Protein AF-A0A180EVU8-F1 (afdb_monomer_lite)

Radius of gyration: 30.73 Å; chains: 1; bounding box: 79×37×91 Å

Structure (mmCIF, N/CA/C/O backbone):
data_AF-A0A180EVU8-F1
#
_entry.id   AF-A0A180EVU8-F1
#
loop_
_atom_site.group_PDB
_atom_site.id
_atom_site.type_symbol
_atom_site.label_atom_id
_atom_site.label_alt_id
_atom_site.label_comp_id
_atom_site.label_asym_id
_atom_site.label_entity_id
_atom_site.label_seq_id
_atom_site.pdbx_PDB_ins_code
_atom_site.Cartn_x
_atom_site.Cartn_y
_atom_site.Cartn_z
_atom_site.occupancy
_atom_site.B_iso_or_equiv
_atom_site.auth_seq_id
_atom_site.auth_comp_id
_atom_site.auth_asym_id
_atom_site.auth_atom_id
_atom_site.pdbx_PDB_model_num
ATOM 1 N N . MET A 1 1 ? 0.574 13.282 -34.352 1.00 43.44 1 MET A N 1
ATOM 2 C CA . MET A 1 1 ? -0.153 12.008 -34.557 1.00 43.44 1 MET A CA 1
ATOM 3 C C . MET A 1 1 ? -1.539 12.147 -33.952 1.00 43.44 1 MET A C 1
ATOM 5 O O . MET A 1 1 ? -1.624 12.608 -32.821 1.00 43.44 1 MET A O 1
ATOM 9 N N . ALA A 1 2 ? -2.604 11.803 -34.682 1.00 55.06 2 ALA A N 1
ATOM 10 C CA . ALA A 1 2 ? -3.952 11.762 -34.110 1.00 55.06 2 ALA A CA 1
ATOM 11 C C . ALA A 1 2 ? -3.995 10.723 -32.976 1.00 55.06 2 ALA A C 1
ATOM 13 O O . ALA A 1 2 ? -3.460 9.619 -33.127 1.00 55.06 2 ALA A O 1
ATOM 14 N N . LYS A 1 3 ? -4.573 11.080 -31.825 1.00 62.19 3 LYS A N 1
ATOM 15 C CA . LYS A 1 3 ? -4.701 10.158 -30.692 1.00 62.19 3 LYS A CA 1
ATOM 16 C C . LYS A 1 3 ? -5.645 9.020 -31.089 1.00 62.19 3 LYS A C 1
ATOM 18 O O . LYS A 1 3 ? -6.650 9.233 -31.765 1.00 62.19 3 LYS A O 1
ATOM 23 N N . ARG A 1 4 ? -5.320 7.784 -30.695 1.00 69.56 4 ARG A N 1
ATOM 24 C CA . ARG A 1 4 ? -6.196 6.637 -30.977 1.00 69.56 4 ARG A CA 1
ATOM 25 C C . ARG A 1 4 ? -7.519 6.818 -30.235 1.00 69.56 4 ARG A C 1
ATOM 27 O O . ARG A 1 4 ? -7.517 6.981 -29.017 1.00 69.56 4 ARG A O 1
ATOM 34 N N . GLN A 1 5 ? -8.615 6.741 -30.985 1.00 80.69 5 GLN A N 1
ATOM 35 C CA . GLN A 1 5 ? -9.977 6.755 -30.465 1.00 80.69 5 GLN A CA 1
ATOM 36 C C . GLN A 1 5 ? -10.290 5.402 -29.833 1.00 80.69 5 GLN A C 1
ATOM 38 O O . GLN A 1 5 ? -10.272 4.372 -30.524 1.00 80.69 5 GLN A O 1
ATOM 43 N N . ILE A 1 6 ? -10.574 5.406 -28.536 1.00 83.88 6 ILE A N 1
ATOM 44 C CA . ILE A 1 6 ? -10.828 4.190 -27.761 1.00 83.88 6 ILE A CA 1
ATOM 45 C C . ILE A 1 6 ? -12.159 4.248 -27.008 1.00 83.88 6 ILE A C 1
ATOM 47 O O . ILE A 1 6 ? -12.685 5.326 -26.722 1.00 83.88 6 ILE A O 1
ATOM 51 N N . PHE A 1 7 ? -12.690 3.073 -26.684 1.00 85.31 7 PHE A N 1
ATOM 52 C CA . PHE A 1 7 ? -13.841 2.891 -25.803 1.00 85.31 7 PHE A CA 1
ATOM 53 C C . PHE A 1 7 ? -13.384 2.248 -24.487 1.00 85.31 7 PHE A C 1
ATOM 55 O O . PHE A 1 7 ? -12.612 1.289 -24.504 1.00 85.31 7 PHE A O 1
ATOM 62 N N . TYR A 1 8 ? -13.849 2.771 -23.352 1.00 86.88 8 TYR A N 1
ATOM 63 C CA . TYR A 1 8 ? -13.559 2.208 -22.032 1.00 86.88 8 TYR A CA 1
ATOM 64 C C . TYR A 1 8 ? -14.757 1.409 -21.527 1.00 86.88 8 TYR A C 1
ATOM 66 O O . TYR A 1 8 ? -15.819 1.989 -21.312 1.00 86.88 8 TYR A O 1
ATOM 74 N N . SER A 1 9 ? -14.544 0.123 -21.267 1.00 88.38 9 SER A N 1
ATOM 75 C CA . SER A 1 9 ? -15.515 -0.796 -20.666 1.00 88.38 9 SER A CA 1
ATOM 76 C C . SER A 1 9 ? -15.159 -1.034 -19.196 1.00 88.38 9 SER A C 1
ATOM 78 O O . SER A 1 9 ? -13.996 -1.295 -18.890 1.00 88.38 9 SER A O 1
ATOM 80 N N . PHE A 1 10 ? -16.106 -0.876 -18.265 1.00 88.38 10 PHE A N 1
ATOM 81 C CA . PHE A 1 10 ? -15.846 -0.984 -16.820 1.00 88.38 10 PHE A CA 1
ATOM 82 C C . PHE A 1 10 ? -17.134 -1.113 -15.998 1.00 88.38 10 PHE A C 1
ATOM 84 O O . PHE A 1 10 ? -18.239 -0.852 -16.478 1.00 88.38 10 PHE A O 1
ATOM 91 N N . HIS A 1 11 ? -17.002 -1.460 -14.714 1.00 85.44 11 HIS A N 1
ATOM 92 C CA . HIS A 1 11 ? -18.138 -1.461 -13.798 1.00 85.44 11 HIS A CA 1
ATOM 93 C C . HIS A 1 11 ? -18.452 -0.045 -13.293 1.00 85.44 11 HIS A C 1
ATOM 95 O O . HIS A 1 11 ? -17.798 0.465 -12.387 1.00 85.44 11 HIS A O 1
ATOM 101 N N . PHE A 1 12 ? -19.485 0.585 -13.859 1.00 77.56 12 PHE A N 1
ATOM 102 C CA . PHE A 1 12 ? -19.817 1.979 -13.548 1.00 77.56 12 PHE A CA 1
ATOM 103 C C . PHE A 1 12 ? -20.045 2.246 -12.050 1.00 77.56 12 PHE A C 1
ATOM 105 O O . PHE A 1 12 ? -19.487 3.197 -11.520 1.00 77.56 12 PHE A O 1
ATOM 112 N N . ALA A 1 13 ? -20.811 1.404 -11.349 1.00 72.81 13 ALA A N 1
ATOM 113 C CA . ALA A 1 13 ? -21.160 1.668 -9.950 1.00 72.81 13 ALA A CA 1
ATOM 114 C C . ALA A 1 13 ? -19.945 1.627 -9.005 1.00 72.81 13 ALA A C 1
ATOM 116 O O . ALA A 1 13 ? -19.816 2.501 -8.153 1.00 72.81 13 ALA A O 1
ATOM 117 N N . ASN A 1 14 ? -19.032 0.661 -9.178 1.00 75.69 14 ASN A N 1
ATOM 118 C CA . ASN A 1 14 ? -17.917 0.485 -8.236 1.00 75.69 14 ASN A CA 1
ATOM 119 C C . ASN A 1 14 ? -16.636 1.202 -8.671 1.00 75.69 14 ASN A C 1
ATOM 121 O O . ASN A 1 14 ? -15.824 1.557 -7.816 1.00 75.69 14 ASN A O 1
ATOM 125 N N . ASP A 1 15 ? -16.427 1.399 -9.976 1.00 80.56 15 ASP A N 1
ATOM 126 C CA . ASP A 1 15 ? -15.113 1.774 -10.505 1.00 80.56 15 ASP A CA 1
ATOM 127 C C . ASP A 1 15 ? -15.084 3.126 -11.223 1.00 80.56 15 ASP A C 1
ATOM 129 O O . ASP A 1 15 ? -14.001 3.562 -11.608 1.00 80.56 15 ASP A O 1
ATOM 133 N N . VAL A 1 16 ? -16.206 3.849 -11.352 1.00 78.12 16 VAL A N 1
ATOM 134 C CA . VAL A 1 16 ? -16.251 5.152 -12.055 1.00 78.12 16 VAL A CA 1
ATOM 135 C C . VAL A 1 16 ? -15.179 6.137 -11.579 1.00 78.12 16 VAL A C 1
ATOM 137 O O . VAL A 1 16 ? -14.489 6.737 -12.402 1.00 78.12 16 VAL A O 1
ATOM 140 N N . MET A 1 17 ? -14.952 6.238 -10.267 1.00 74.56 17 MET A N 1
ATOM 141 C CA . MET A 1 17 ? -13.942 7.141 -9.697 1.00 74.56 17 MET A CA 1
ATOM 142 C C . MET A 1 17 ? -12.499 6.675 -9.951 1.00 74.56 17 MET A C 1
ATOM 144 O O . MET A 1 17 ? -11.594 7.502 -10.074 1.00 74.56 17 MET A O 1
ATOM 148 N N . ARG A 1 18 ? -12.259 5.359 -10.057 1.00 80.38 18 ARG A N 1
ATOM 149 C CA . ARG A 1 18 ? -10.946 4.797 -10.432 1.00 80.38 18 ARG A CA 1
ATOM 150 C C . ARG A 1 18 ? -10.683 5.007 -11.920 1.00 80.38 18 ARG A C 1
ATOM 152 O O . ARG A 1 18 ? -9.606 5.443 -12.314 1.00 80.38 18 ARG A O 1
ATOM 159 N N . VAL A 1 19 ? -11.699 4.773 -12.745 1.00 77.88 19 VAL A N 1
ATOM 160 C CA . VAL A 1 19 ? -11.659 4.986 -14.194 1.00 77.88 19 VAL A CA 1
ATOM 161 C C . VAL A 1 19 ? -11.437 6.455 -14.546 1.00 77.88 19 VAL A C 1
ATOM 163 O O . VAL A 1 19 ? -10.710 6.742 -15.496 1.00 77.88 19 VAL A O 1
ATOM 166 N N . GLN A 1 20 ? -11.985 7.393 -13.769 1.00 73.38 20 GLN A N 1
ATOM 167 C CA . GLN A 1 20 ? -11.757 8.819 -13.999 1.00 73.38 20 GLN A CA 1
ATOM 168 C C . GLN A 1 20 ? -10.270 9.191 -13.912 1.00 73.38 20 GLN A C 1
ATOM 170 O O . GLN A 1 20 ? -9.795 9.988 -14.718 1.00 73.38 20 GLN A O 1
ATOM 175 N N . GLN A 1 21 ? -9.508 8.567 -13.009 1.00 73.56 21 GLN A N 1
ATOM 176 C CA . GLN A 1 21 ? -8.059 8.778 -12.912 1.00 73.56 21 GLN A CA 1
ATOM 177 C C . GLN A 1 21 ? -7.337 8.300 -14.175 1.00 73.56 21 GLN A C 1
ATOM 179 O O . GLN A 1 21 ? -6.471 9.006 -14.682 1.00 73.56 21 GLN A O 1
ATOM 184 N N . VAL A 1 22 ? -7.737 7.148 -14.728 1.00 73.56 22 VAL A N 1
ATOM 185 C CA . VAL A 1 22 ? -7.188 6.613 -15.988 1.00 73.56 22 VAL A CA 1
ATOM 186 C C . VAL A 1 22 ? -7.487 7.536 -17.168 1.00 73.56 22 VAL A C 1
ATOM 188 O O . VAL A 1 22 ? -6.616 7.793 -17.995 1.00 73.56 22 VAL A O 1
ATOM 191 N N . ARG A 1 23 ? -8.703 8.079 -17.232 1.00 70.19 23 ARG A N 1
ATOM 192 C CA . ARG A 1 23 ? -9.127 9.000 -18.296 1.00 70.19 23 ARG A CA 1
ATOM 193 C C . ARG A 1 23 ? -8.413 10.348 -18.226 1.00 70.19 23 ARG A C 1
ATOM 195 O O . ARG A 1 23 ? -7.978 10.861 -19.254 1.00 70.19 23 ARG A O 1
ATOM 202 N N . ASN A 1 24 ? -8.233 10.884 -17.019 1.00 65.56 24 ASN A N 1
ATOM 203 C CA . ASN A 1 24 ? -7.564 12.166 -16.790 1.00 65.56 24 ASN A CA 1
ATOM 204 C C . ASN A 1 24 ? -6.080 12.159 -17.190 1.00 65.56 24 ASN A C 1
ATOM 206 O O . ASN A 1 24 ? -5.504 13.229 -17.362 1.00 65.56 24 ASN A O 1
ATOM 210 N N . MET A 1 25 ? -5.463 10.987 -17.394 1.00 62.66 25 MET A N 1
ATOM 211 C CA . MET A 1 25 ? -4.091 10.904 -17.909 1.00 62.66 25 MET A CA 1
ATOM 212 C C . MET A 1 25 ? -3.960 11.493 -19.325 1.00 62.66 25 MET A C 1
ATOM 214 O O . MET A 1 25 ? -2.865 11.868 -19.728 1.00 62.66 25 MET A O 1
ATOM 218 N N . GLY A 1 26 ? -5.047 11.553 -20.110 1.00 55.88 26 GLY A N 1
ATOM 219 C CA . GLY A 1 26 ? -5.090 12.268 -21.395 1.00 55.88 26 GLY A CA 1
ATOM 220 C C . GLY A 1 26 ? -4.180 11.718 -22.508 1.00 55.88 26 GLY A C 1
ATOM 221 O O . GLY A 1 26 ? -4.051 12.353 -23.561 1.00 55.88 26 GLY A O 1
ATOM 222 N N . VAL A 1 27 ? -3.556 10.552 -22.300 1.00 59.22 27 VAL A N 1
ATOM 223 C CA . VAL A 1 27 ? -2.590 9.913 -23.221 1.00 59.22 27 VAL A CA 1
ATOM 224 C C . VAL A 1 27 ? -3.271 9.357 -24.480 1.00 59.22 27 VAL A C 1
ATOM 226 O O . VAL A 1 27 ? -2.689 9.343 -25.562 1.00 59.22 27 VAL A O 1
ATOM 229 N N . VAL A 1 28 ? -4.530 8.939 -24.355 1.00 59.41 28 VAL A N 1
ATOM 230 C CA . VAL A 1 28 ? -5.385 8.401 -25.424 1.00 59.41 28 VAL A CA 1
ATOM 231 C C . VAL A 1 28 ? -6.702 9.171 -25.451 1.00 59.41 28 VAL A C 1
ATOM 233 O O . VAL A 1 28 ? -7.119 9.726 -24.438 1.00 59.41 28 VAL A O 1
ATOM 236 N N . GLU A 1 29 ? -7.350 9.245 -26.611 1.00 55.97 29 GLU A N 1
ATOM 237 C CA . GLU A 1 29 ? -8.596 9.998 -26.758 1.00 55.97 29 GLU A CA 1
ATOM 238 C C . GLU A 1 29 ? -9.779 9.061 -26.505 1.00 55.97 29 GLU A C 1
ATOM 240 O O . GLU A 1 29 ? -10.133 8.215 -27.331 1.00 55.97 29 GLU A O 1
ATOM 245 N N . GLY A 1 30 ? -10.345 9.156 -25.303 1.00 53.00 30 GLY A N 1
ATOM 246 C CA . GLY A 1 30 ? -11.429 8.293 -24.848 1.00 53.00 30 GLY A CA 1
ATOM 247 C C . GLY A 1 30 ? -12.526 9.098 -24.164 1.00 53.0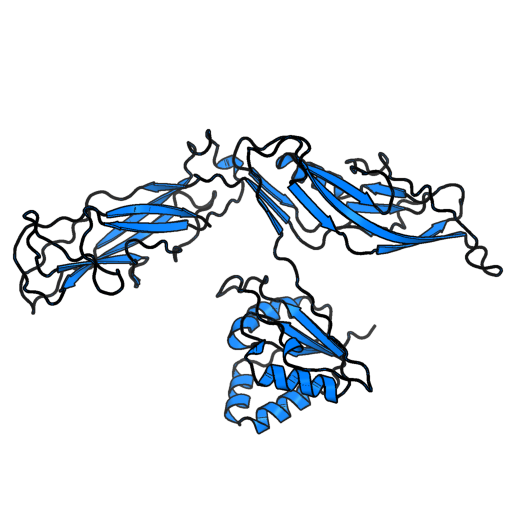0 30 GLY A C 1
ATOM 248 O O . GLY A 1 30 ? -12.342 9.502 -23.025 1.00 53.00 30 GLY A O 1
ATOM 249 N N . ASN A 1 31 ? -13.624 9.290 -24.904 1.00 53.62 31 ASN A N 1
ATOM 250 C CA . ASN A 1 31 ? -14.968 9.790 -24.563 1.00 53.62 31 ASN A CA 1
ATOM 251 C C . ASN A 1 31 ? -15.146 10.795 -23.406 1.00 53.62 31 ASN A C 1
ATOM 253 O O . ASN A 1 31 ? -14.812 10.541 -22.251 1.00 53.62 31 ASN A O 1
ATOM 257 N N . THR A 1 32 ? -15.883 11.865 -23.708 1.00 48.56 32 THR A N 1
ATOM 258 C CA . THR A 1 32 ? -16.607 12.698 -22.738 1.00 48.56 32 THR A CA 1
ATOM 259 C C . THR A 1 32 ? -17.495 11.818 -21.841 1.00 48.56 32 THR A C 1
ATOM 261 O O . THR A 1 32 ? -18.133 10.887 -22.346 1.00 48.56 32 THR A O 1
ATOM 264 N N . PRO A 1 33 ? -17.535 12.051 -20.514 1.00 46.75 33 PRO A N 1
ATOM 265 C CA . PRO A 1 33 ? -18.329 11.240 -19.602 1.00 46.75 33 PRO A CA 1
ATOM 266 C C . PRO A 1 33 ? -19.810 11.288 -19.973 1.00 46.75 33 PRO A C 1
ATOM 268 O O . PRO A 1 33 ? -20.383 12.352 -20.197 1.00 46.75 33 PRO A O 1
ATOM 271 N N . VAL A 1 34 ? -20.443 10.119 -19.967 1.00 51.88 34 VAL A N 1
ATOM 272 C CA . VAL A 1 34 ? -21.896 10.031 -19.849 1.00 51.88 34 VAL A CA 1
ATOM 273 C C . VAL A 1 34 ? -22.213 10.449 -18.428 1.00 51.88 34 VAL A C 1
ATOM 275 O O . VAL A 1 34 ? -21.689 9.851 -17.483 1.00 51.88 34 VAL A O 1
ATOM 278 N N . SER A 1 35 ? -23.015 11.497 -18.264 1.00 49.84 35 SER A N 1
ATOM 279 C CA . SER A 1 35 ? -23.443 11.884 -16.925 1.00 49.84 35 SER A CA 1
ATOM 280 C C . SER A 1 35 ? -24.183 10.701 -16.275 1.00 49.84 35 SER A C 1
ATOM 282 O O . SER A 1 35 ? -24.887 9.970 -16.982 1.00 49.84 35 SER A O 1
ATOM 284 N N . PRO A 1 36 ? -24.054 10.484 -14.953 1.00 50.28 36 PRO A N 1
ATOM 285 C CA . PRO A 1 36 ? -24.826 9.460 -14.248 1.00 50.28 36 PRO A CA 1
ATOM 286 C C . PRO A 1 36 ? -26.323 9.522 -14.590 1.00 50.28 36 PRO A C 1
ATOM 288 O O . PRO A 1 36 ? -26.941 8.489 -14.819 1.00 50.28 36 PRO A O 1
ATOM 291 N N . ASN A 1 37 ? -26.866 10.733 -14.753 1.00 53.09 37 ASN A N 1
ATOM 292 C CA . ASN A 1 37 ? -28.258 10.973 -15.135 1.00 53.09 37 ASN A CA 1
ATOM 293 C C . ASN A 1 37 ? -28.587 10.417 -16.528 1.00 53.09 37 ASN A C 1
ATOM 295 O O . ASN A 1 37 ? -29.571 9.702 -16.690 1.00 53.09 37 ASN A O 1
ATOM 299 N N . THR A 1 38 ? -27.731 10.666 -17.521 1.00 61.06 38 THR A N 1
ATOM 300 C CA . THR A 1 38 ? -27.906 10.143 -18.886 1.00 61.06 38 THR A CA 1
ATOM 301 C C . THR A 1 38 ? -27.817 8.616 -18.918 1.00 61.06 38 THR A C 1
ATOM 303 O O . THR A 1 38 ? -28.551 7.965 -19.656 1.00 61.06 38 THR A O 1
ATOM 306 N N . TRP A 1 39 ? -26.949 8.017 -18.098 1.00 64.62 39 TRP A N 1
ATOM 307 C CA . TRP A 1 39 ? -26.843 6.560 -18.001 1.00 64.62 39 TRP A CA 1
ATOM 308 C C . TRP A 1 39 ? -28.080 5.931 -17.347 1.00 64.62 39 TRP A C 1
ATOM 310 O O . TRP A 1 39 ? -28.586 4.922 -17.837 1.00 64.62 39 TRP A O 1
ATOM 320 N N . GLU A 1 40 ? -28.615 6.543 -16.288 1.00 61.31 40 GLU A N 1
ATOM 321 C CA . GLU A 1 40 ? -29.865 6.099 -15.660 1.00 61.31 40 GLU A CA 1
ATOM 322 C C . GLU A 1 40 ? -31.075 6.248 -16.598 1.00 61.31 40 GLU A C 1
ATOM 324 O O . GLU A 1 40 ? -31.940 5.373 -16.639 1.00 61.31 40 GLU A O 1
ATOM 329 N N . GLU A 1 41 ? -31.126 7.297 -17.422 1.00 68.38 41 GLU A N 1
ATOM 330 C CA . GLU A 1 41 ? -32.158 7.452 -18.457 1.00 68.38 41 GLU A CA 1
ATOM 331 C C . GLU A 1 41 ? -32.083 6.377 -19.545 1.00 68.38 41 GLU A C 1
ATOM 333 O O . GLU A 1 41 ? -33.119 5.900 -20.009 1.00 68.38 41 GLU A O 1
ATOM 338 N N . VAL A 1 42 ? -30.877 5.968 -19.948 1.00 68.88 42 VAL A N 1
ATOM 339 C CA . VAL A 1 42 ? -30.685 4.878 -20.917 1.00 68.88 42 VAL A CA 1
ATOM 340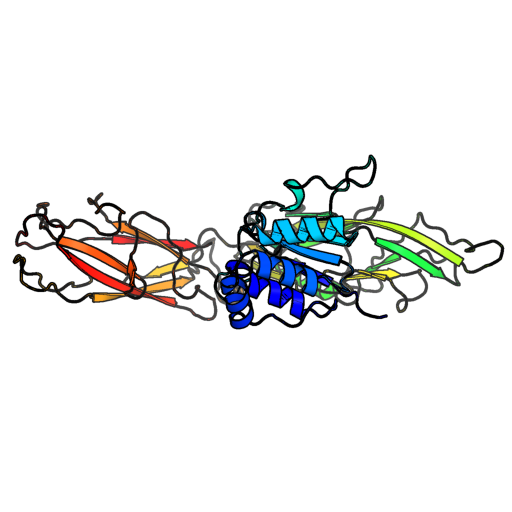 C C . VAL A 1 42 ? -31.088 3.534 -20.306 1.00 68.88 42 VAL A C 1
ATOM 342 O O . VAL A 1 42 ? -31.774 2.758 -20.969 1.00 68.88 42 VAL A O 1
ATOM 345 N N . LYS A 1 43 ? -30.772 3.281 -19.026 1.00 67.38 43 LYS A N 1
ATOM 346 C CA . LYS A 1 43 ? -31.220 2.062 -18.325 1.00 67.38 43 LYS A CA 1
ATOM 347 C C . LYS A 1 43 ? -32.740 1.941 -18.255 1.00 67.38 43 LYS A C 1
ATOM 349 O O . LYS A 1 43 ? -33.271 0.853 -18.456 1.00 67.38 43 LYS A O 1
ATOM 354 N N . LYS A 1 44 ? -33.447 3.052 -18.014 1.00 72.25 44 LYS A N 1
ATOM 355 C CA . LYS A 1 44 ? -34.921 3.082 -17.956 1.00 72.25 44 LYS A CA 1
ATOM 356 C C . LYS A 1 44 ? -35.592 2.696 -19.279 1.00 72.25 44 LYS A C 1
ATOM 358 O O . LYS A 1 44 ? -36.755 2.310 -19.269 1.00 72.25 44 LYS A O 1
ATOM 363 N N . LYS A 1 45 ? -34.874 2.780 -20.404 1.00 74.31 45 LYS A N 1
ATOM 364 C CA . LYS A 1 45 ? -35.373 2.447 -21.750 1.00 74.31 45 LYS A CA 1
ATOM 365 C C . LYS A 1 45 ? -35.196 0.964 -22.121 1.00 74.31 45 LYS A C 1
ATOM 367 O O . LYS A 1 45 ? -35.587 0.568 -23.217 1.00 74.31 45 LYS A O 1
ATOM 372 N N . GLY A 1 46 ? -34.651 0.148 -21.214 1.00 78.56 46 GLY A N 1
ATOM 373 C CA . GLY A 1 46 ? -34.533 -1.305 -21.357 1.00 78.56 46 GLY A CA 1
ATOM 374 C C . GLY A 1 46 ? -33.317 -1.783 -22.159 1.00 78.56 46 GLY A C 1
ATOM 375 O O . GLY A 1 46 ? -32.572 -1.005 -22.755 1.00 78.56 46 GLY A O 1
ATOM 376 N N . ASP A 1 47 ? -33.124 -3.103 -22.183 1.00 79.56 47 ASP A N 1
ATOM 377 C CA . ASP A 1 47 ? -31.909 -3.755 -22.693 1.00 79.56 47 ASP A CA 1
ATOM 378 C C . ASP A 1 47 ? -31.589 -3.448 -24.161 1.00 79.56 47 ASP A C 1
ATOM 380 O O . ASP A 1 47 ? -30.422 -3.304 -24.531 1.00 79.56 47 ASP A O 1
ATOM 384 N N . ALA A 1 48 ? -32.614 -3.327 -25.009 1.00 82.75 48 ALA A N 1
ATOM 385 C CA . ALA A 1 48 ? -32.435 -2.999 -26.422 1.00 82.75 48 ALA A CA 1
ATOM 386 C C . ALA A 1 48 ? -31.848 -1.591 -26.609 1.00 82.75 48 ALA A C 1
ATOM 388 O O . ALA A 1 48 ? -30.934 -1.406 -27.411 1.00 82.75 48 ALA A O 1
ATOM 389 N N . ALA A 1 49 ? -32.315 -0.616 -25.825 1.00 82.06 49 ALA A N 1
ATOM 390 C CA . ALA A 1 49 ? -31.799 0.747 -25.868 1.00 82.06 49 ALA A CA 1
ATOM 391 C C . ALA A 1 49 ? -30.343 0.816 -25.386 1.00 82.06 49 ALA A C 1
ATOM 393 O O . ALA A 1 49 ? -29.544 1.555 -25.959 1.00 82.06 49 ALA A O 1
ATOM 394 N N . ILE A 1 50 ? -29.982 0.009 -24.381 1.00 77.69 50 ILE A N 1
ATOM 395 C CA . ILE A 1 50 ? -28.606 -0.072 -23.880 1.00 77.69 50 ILE A CA 1
ATOM 396 C C . ILE A 1 50 ? -27.670 -0.655 -24.950 1.00 77.69 50 ILE A C 1
ATOM 398 O O . ILE A 1 50 ? -26.597 -0.099 -25.170 1.00 77.69 50 ILE A O 1
ATOM 402 N N . LYS A 1 51 ? -28.076 -1.716 -25.664 1.00 84.75 51 LYS A N 1
ATOM 403 C CA . LYS A 1 51 ? -27.276 -2.280 -26.770 1.00 84.75 51 LYS A CA 1
ATOM 404 C C . LYS A 1 51 ? -27.033 -1.266 -27.883 1.00 84.75 51 LYS A C 1
ATOM 406 O O . LYS A 1 51 ? -25.883 -1.054 -28.252 1.00 84.75 51 LYS A O 1
ATOM 411 N N . THR A 1 52 ? -28.088 -0.605 -28.365 1.00 85.12 52 THR A N 1
ATOM 412 C CA . THR A 1 52 ? -27.969 0.429 -29.406 1.00 85.12 52 THR A CA 1
ATOM 413 C C . THR A 1 52 ? -27.048 1.556 -28.956 1.00 85.12 52 THR A C 1
ATOM 415 O O . THR A 1 52 ? -26.169 1.984 -29.698 1.00 85.12 52 THR A O 1
ATOM 418 N N . TRP A 1 53 ? -27.194 1.991 -27.704 1.00 82.94 53 TRP A N 1
ATOM 419 C CA . TRP A 1 53 ? -26.348 3.027 -27.133 1.00 82.94 53 TRP A CA 1
ATOM 420 C C . TRP A 1 53 ? -24.869 2.606 -27.074 1.00 82.94 53 TRP A C 1
ATOM 422 O O . TRP A 1 53 ? -23.998 3.393 -27.448 1.00 82.94 53 TRP A O 1
ATOM 432 N N . ILE A 1 54 ? -24.570 1.371 -26.656 1.00 84.31 54 ILE A N 1
ATOM 433 C CA . ILE A 1 54 ? -23.202 0.827 -26.655 1.00 84.31 54 ILE A CA 1
ATOM 434 C C . ILE A 1 54 ? -22.643 0.793 -28.082 1.00 84.31 54 ILE A C 1
ATOM 436 O O . ILE A 1 54 ? -21.542 1.293 -28.321 1.00 84.31 54 ILE A O 1
ATOM 440 N N . ASP A 1 55 ? -23.412 0.258 -29.031 1.00 87.12 55 ASP A N 1
ATOM 441 C CA . ASP A 1 55 ? -23.004 0.132 -30.431 1.00 87.12 55 ASP A CA 1
ATOM 442 C C . ASP A 1 55 ? -22.659 1.500 -31.038 1.00 87.12 55 ASP A C 1
ATOM 444 O O . ASP A 1 55 ? -21.622 1.652 -31.690 1.00 87.12 55 ASP A O 1
ATOM 448 N N . ASP A 1 56 ? -23.476 2.521 -30.768 1.00 85.00 56 ASP A N 1
ATOM 449 C CA . ASP A 1 56 ? -23.241 3.888 -31.232 1.00 85.00 56 ASP A CA 1
ATOM 450 C C . ASP A 1 56 ? -21.994 4.517 -30.601 1.00 85.00 56 ASP A C 1
ATOM 452 O O . ASP A 1 56 ? -21.213 5.168 -31.295 1.00 85.00 56 ASP A O 1
ATOM 456 N N . ASN A 1 57 ? -21.736 4.269 -29.315 1.00 82.62 57 ASN A N 1
ATOM 457 C CA . ASN A 1 57 ? -20.535 4.774 -28.641 1.00 82.62 57 ASN A CA 1
ATOM 458 C C . ASN A 1 57 ? -19.247 4.056 -29.074 1.00 82.62 57 ASN A C 1
ATOM 460 O O . ASN A 1 57 ? -18.147 4.600 -28.924 1.00 82.62 57 ASN A O 1
ATOM 464 N N . MET A 1 58 ? -19.365 2.845 -29.618 1.00 85.38 58 MET A N 1
ATOM 465 C CA . MET A 1 58 ? -18.251 2.076 -30.170 1.00 85.38 58 MET A CA 1
ATOM 466 C C . MET A 1 58 ? -17.956 2.408 -31.644 1.00 85.38 58 MET A C 1
ATOM 468 O O . MET A 1 58 ? -16.886 2.036 -32.154 1.00 85.38 58 MET A O 1
ATOM 472 N N . LYS A 1 59 ? -18.845 3.130 -32.346 1.00 84.75 59 LYS A N 1
ATOM 473 C CA . LYS A 1 59 ? -18.595 3.612 -33.717 1.00 84.75 59 LYS A CA 1
ATOM 474 C C . LYS A 1 59 ? -17.397 4.563 -33.748 1.00 84.75 59 LYS A C 1
ATOM 476 O O . LYS A 1 59 ? -17.182 5.375 -32.854 1.00 84.75 59 LYS A O 1
ATOM 481 N N . GLY A 1 60 ? -16.555 4.413 -34.771 1.00 82.69 60 GLY A N 1
ATOM 482 C CA . GLY A 1 60 ? -15.323 5.200 -34.921 1.00 82.69 60 GLY A CA 1
ATOM 483 C C . GLY A 1 60 ? -14.208 4.877 -33.914 1.00 82.69 60 GLY A C 1
ATOM 484 O O . GLY A 1 60 ? -13.113 5.421 -34.031 1.00 82.69 60 GLY A O 1
ATOM 485 N N . LYS A 1 61 ? -14.433 3.975 -32.944 1.00 84.94 61 LYS A N 1
ATOM 486 C CA . LYS A 1 61 ? -13.402 3.535 -31.993 1.00 84.94 61 LYS A CA 1
ATOM 487 C C . LYS A 1 61 ? -12.605 2.364 -32.561 1.00 84.94 61 LYS A C 1
ATOM 489 O O . LYS A 1 61 ? -13.171 1.404 -33.087 1.00 84.94 61 LYS A O 1
ATOM 494 N N . SER A 1 62 ? -11.286 2.447 -32.423 1.00 87.75 62 SER A N 1
ATOM 495 C CA . SER A 1 62 ? -10.321 1.463 -32.939 1.00 87.75 62 SER A CA 1
ATOM 496 C C . SER A 1 62 ? -10.011 0.332 -31.951 1.00 87.75 62 SER A C 1
ATOM 498 O O . SER A 1 62 ? -9.572 -0.746 -32.350 1.00 87.75 62 SER A O 1
ATOM 500 N N . CYS A 1 63 ? -10.231 0.571 -30.655 1.00 88.75 63 CYS A N 1
ATOM 501 C CA . CYS A 1 63 ? -9.884 -0.349 -29.578 1.00 88.75 63 CYS A CA 1
ATOM 502 C C . CYS A 1 63 ? -10.849 -0.197 -28.395 1.00 88.75 63 CYS A C 1
ATOM 504 O O . CYS A 1 63 ? -11.328 0.907 -28.119 1.00 88.75 63 CYS A O 1
ATOM 506 N N . VAL A 1 64 ? -11.091 -1.300 -27.692 1.00 90.38 64 VAL A N 1
ATOM 507 C CA . VAL A 1 64 ? -11.799 -1.359 -26.415 1.00 90.38 64 VAL A CA 1
ATOM 508 C C . VAL A 1 64 ? -10.817 -1.728 -25.309 1.00 90.38 64 VAL A C 1
ATOM 510 O O . VAL A 1 64 ? -10.130 -2.747 -25.377 1.00 90.38 64 VAL A O 1
ATOM 513 N N . ILE A 1 65 ? -10.760 -0.883 -24.283 1.00 91.38 65 ILE A N 1
ATOM 514 C CA . ILE A 1 65 ? -9.977 -1.119 -23.073 1.00 91.38 65 ILE A CA 1
ATOM 515 C C . ILE A 1 65 ? -10.939 -1.496 -21.952 1.00 91.38 65 ILE A C 1
ATOM 517 O O . ILE A 1 65 ? -11.776 -0.683 -21.556 1.00 91.38 65 ILE A O 1
ATOM 521 N N . VAL A 1 66 ? -10.799 -2.710 -21.428 1.00 92.88 66 VAL A N 1
ATOM 522 C CA . VAL A 1 66 ? -11.567 -3.179 -20.271 1.00 92.88 66 VAL A CA 1
ATOM 523 C C . VAL A 1 66 ? -10.799 -2.832 -18.999 1.00 92.88 66 VAL A C 1
ATOM 525 O O . VAL A 1 66 ? -9.682 -3.306 -18.798 1.00 92.88 66 VAL A O 1
ATOM 528 N N . LEU A 1 67 ? -11.377 -1.990 -18.146 1.00 91.56 67 LEU A N 1
ATOM 529 C CA . LEU A 1 67 ? -10.814 -1.618 -16.849 1.00 91.56 67 LEU A CA 1
ATOM 530 C C . LEU A 1 67 ? -11.403 -2.533 -15.771 1.00 91.56 67 LEU A C 1
ATOM 532 O O . LEU A 1 67 ? -12.583 -2.437 -15.437 1.00 91.56 67 LEU A O 1
ATOM 536 N N . ILE A 1 68 ? -10.573 -3.446 -15.270 1.00 93.50 68 ILE A N 1
ATOM 537 C CA . ILE A 1 68 ? -10.981 -4.614 -14.489 1.00 93.50 68 ILE A CA 1
ATOM 538 C C . ILE A 1 68 ? -10.820 -4.324 -12.988 1.00 93.50 68 ILE A C 1
ATOM 540 O O . ILE A 1 68 ? -9.707 -4.273 -12.456 1.00 93.50 68 ILE A O 1
ATOM 544 N N . GLY A 1 69 ? -11.943 -4.111 -12.309 1.00 88.62 69 GLY A N 1
ATOM 545 C CA . GLY A 1 69 ? -12.095 -4.100 -10.853 1.00 88.62 69 GLY A CA 1
ATOM 546 C C . GLY A 1 69 ? -12.636 -5.434 -10.326 1.00 88.62 69 GLY A C 1
ATOM 547 O O . GLY A 1 69 ? -12.692 -6.426 -11.053 1.00 88.62 69 GLY A O 1
ATOM 548 N N . THR A 1 70 ? -13.041 -5.471 -9.054 1.00 91.38 70 THR A N 1
ATOM 549 C CA . THR A 1 70 ? -13.478 -6.702 -8.363 1.00 91.38 70 THR A CA 1
ATOM 550 C C . THR A 1 70 ? -14.650 -7.397 -9.069 1.00 91.38 70 THR A C 1
ATOM 552 O O . THR A 1 70 ? -14.594 -8.593 -9.352 1.00 91.38 70 THR A O 1
ATOM 555 N N . ASP A 1 71 ? -15.684 -6.632 -9.428 1.00 90.25 71 ASP A N 1
ATOM 556 C CA . ASP A 1 71 ? -16.953 -7.165 -9.947 1.00 90.25 71 ASP A CA 1
ATOM 557 C C . ASP A 1 71 ? -17.140 -6.969 -11.455 1.00 90.25 71 ASP A C 1
ATOM 559 O O . ASP A 1 71 ? -18.224 -7.212 -11.984 1.00 90.25 71 ASP A O 1
ATOM 563 N N . THR A 1 72 ? -16.109 -6.520 -12.177 1.00 89.75 72 THR A N 1
ATOM 564 C CA . THR A 1 72 ? -16.239 -6.170 -13.601 1.00 89.75 72 THR A CA 1
ATOM 565 C C . THR A 1 72 ? -16.677 -7.354 -14.464 1.00 89.75 72 THR A C 1
ATOM 567 O O . THR A 1 72 ? -17.530 -7.172 -15.329 1.00 89.75 72 THR A O 1
ATOM 570 N N . HIS A 1 73 ? -16.181 -8.562 -14.181 1.00 89.19 73 HIS A N 1
ATOM 571 C CA . HIS A 1 73 ? -16.573 -9.798 -14.876 1.00 89.19 73 HIS A CA 1
ATOM 572 C C . HIS A 1 73 ? -18.076 -10.117 -14.758 1.00 89.19 73 HIS A C 1
ATOM 574 O O . HIS A 1 73 ? -18.681 -10.629 -15.691 1.00 89.19 73 HIS A O 1
ATOM 580 N N . ARG A 1 74 ? -18.730 -9.733 -13.650 1.00 88.31 74 ARG A N 1
ATOM 581 C CA . ARG A 1 74 ? -20.153 -10.036 -13.400 1.00 88.31 74 ARG A CA 1
ATOM 582 C C . ARG A 1 74 ? -21.111 -9.139 -14.171 1.00 88.31 74 ARG A C 1
ATOM 584 O O . ARG A 1 74 ? -22.323 -9.265 -14.014 1.00 88.31 74 ARG A O 1
ATOM 591 N N . ARG A 1 75 ? -20.610 -8.164 -14.935 1.00 86.25 75 ARG A N 1
ATOM 592 C CA . ARG A 1 75 ? -21.446 -7.145 -15.574 1.00 86.25 75 ARG A CA 1
ATOM 593 C C . ARG A 1 75 ? -21.866 -7.590 -16.974 1.00 86.25 75 ARG A C 1
ATOM 595 O O . ARG A 1 75 ? -21.020 -7.627 -17.865 1.00 86.25 75 ARG A O 1
ATOM 602 N N . PRO A 1 76 ? -23.175 -7.813 -17.220 1.00 85.81 76 PRO A N 1
ATOM 603 C CA . PRO A 1 76 ? -23.658 -8.290 -18.518 1.00 85.81 76 PRO A CA 1
ATOM 604 C C . PRO A 1 76 ? -23.242 -7.390 -19.690 1.00 85.81 76 PRO A C 1
ATOM 606 O O . PRO A 1 76 ? -22.882 -7.880 -20.758 1.00 85.81 76 PRO A O 1
ATOM 609 N N . TRP A 1 77 ? -23.233 -6.073 -19.468 1.00 87.88 77 TRP A N 1
ATOM 610 C CA . TRP A 1 77 ? -22.861 -5.083 -20.481 1.00 87.88 77 TRP A CA 1
ATOM 611 C C . TRP A 1 77 ? -21.376 -5.107 -20.839 1.00 87.88 77 TRP A C 1
ATOM 613 O O . TRP A 1 77 ? -21.049 -4.968 -22.010 1.00 87.88 77 TRP A O 1
ATOM 623 N N . VAL A 1 78 ? -20.493 -5.395 -19.877 1.00 88.38 78 VAL A N 1
ATOM 624 C CA . VAL A 1 78 ? -19.055 -5.575 -20.145 1.00 88.38 78 VAL A CA 1
ATOM 625 C C . VAL A 1 78 ? -18.847 -6.780 -21.063 1.00 88.38 78 VAL A C 1
ATOM 627 O O . VAL A 1 78 ? -18.152 -6.689 -22.072 1.00 88.38 78 VAL A O 1
ATOM 630 N N . ASN A 1 79 ? -19.529 -7.892 -20.781 1.00 89.62 79 ASN A N 1
ATOM 631 C CA . ASN A 1 79 ? -19.466 -9.082 -21.630 1.00 89.62 79 ASN A CA 1
ATOM 632 C C . ASN A 1 79 ? -20.012 -8.819 -23.044 1.00 89.62 79 ASN A C 1
ATOM 634 O O . ASN A 1 79 ? -19.457 -9.327 -24.021 1.00 89.62 79 ASN A O 1
ATOM 638 N N . TYR A 1 80 ? -21.065 -8.007 -23.175 1.00 90.88 80 TYR A N 1
ATOM 639 C CA . TYR A 1 80 ? -21.573 -7.567 -24.477 1.00 90.88 80 TYR A CA 1
ATOM 640 C C . TYR A 1 80 ? -20.549 -6.703 -25.232 1.00 90.88 80 TYR A C 1
ATOM 642 O O . TYR A 1 80 ? -20.241 -7.001 -26.385 1.00 90.88 80 TYR A O 1
ATOM 650 N N . GLU A 1 81 ? -19.967 -5.695 -24.577 1.00 91.19 81 GLU A N 1
ATOM 651 C CA . GLU A 1 81 ? -18.962 -4.789 -25.153 1.00 91.19 81 GLU A CA 1
ATOM 652 C C . GLU A 1 81 ? -17.734 -5.548 -25.674 1.00 91.19 81 GLU A C 1
ATOM 654 O O . GLU A 1 81 ? -17.266 -5.285 -26.782 1.00 91.19 81 GLU A O 1
ATOM 659 N N . ILE A 1 82 ? -17.243 -6.538 -24.920 1.00 93.00 82 ILE A N 1
ATOM 660 C CA . ILE A 1 82 ? -16.106 -7.381 -25.319 1.00 93.00 82 ILE A CA 1
ATOM 661 C C . ILE A 1 82 ? -16.442 -8.208 -26.569 1.00 93.00 82 ILE A C 1
ATOM 663 O O . ILE A 1 82 ? -15.672 -8.222 -27.534 1.00 93.00 82 ILE A O 1
ATOM 667 N N . LYS A 1 83 ? -17.602 -8.880 -26.584 1.00 92.31 83 LYS A N 1
ATOM 668 C CA . LYS A 1 83 ? -18.040 -9.701 -27.729 1.00 92.31 83 LYS A CA 1
ATOM 669 C C . LYS A 1 83 ? -18.267 -8.852 -28.979 1.00 92.31 83 LYS A C 1
ATOM 671 O O . LYS A 1 83 ? -17.861 -9.244 -30.076 1.00 92.31 83 LYS A O 1
ATOM 676 N N . LYS A 1 84 ? -18.880 -7.679 -28.817 1.00 91.88 84 LYS A N 1
ATOM 677 C CA . LYS A 1 84 ? -19.125 -6.724 -29.901 1.00 91.88 84 LYS A CA 1
ATOM 678 C C . LYS A 1 84 ? -17.816 -6.182 -30.466 1.00 91.88 84 LYS A C 1
ATOM 680 O O . LYS A 1 84 ? -17.621 -6.218 -31.677 1.00 91.88 84 LYS A O 1
ATOM 685 N N . ALA A 1 85 ? -16.885 -5.775 -29.602 1.00 91.69 85 ALA A N 1
ATOM 686 C CA . ALA A 1 85 ? -15.563 -5.301 -30.007 1.00 91.69 85 ALA A CA 1
ATOM 687 C C . ALA A 1 85 ? -14.819 -6.340 -30.849 1.00 91.69 85 ALA A C 1
ATOM 689 O O . ALA A 1 85 ? -14.229 -5.996 -31.873 1.00 91.69 85 ALA A O 1
ATOM 690 N N . TRP A 1 86 ? -14.889 -7.607 -30.435 1.00 92.75 86 TRP A N 1
ATOM 691 C CA . TRP A 1 86 ? -14.257 -8.709 -31.149 1.00 92.75 86 TRP A CA 1
ATOM 692 C C . TRP A 1 86 ? -14.880 -8.932 -32.527 1.00 92.75 86 TRP A C 1
ATOM 694 O O . TRP A 1 86 ? -14.163 -9.015 -33.523 1.00 92.75 86 TRP A O 1
ATOM 704 N N . THR A 1 87 ? -16.214 -8.979 -32.579 1.00 90.69 87 THR A N 1
ATOM 705 C CA . THR A 1 87 ? -16.984 -9.170 -33.819 1.00 90.69 87 THR A CA 1
ATOM 706 C C . THR A 1 87 ? -16.719 -8.045 -34.819 1.00 90.69 87 THR A C 1
ATOM 708 O O . THR A 1 87 ? -16.541 -8.299 -36.006 1.00 90.69 87 THR A O 1
ATOM 711 N N . ASP A 1 88 ? -16.595 -6.812 -34.330 1.00 91.00 88 ASP A N 1
ATOM 712 C CA . ASP A 1 88 ? -16.306 -5.625 -35.139 1.00 91.00 88 ASP A CA 1
ATOM 713 C C . ASP A 1 88 ? -14.816 -5.491 -35.515 1.00 91.00 88 ASP A C 1
ATOM 715 O O . ASP A 1 88 ? -14.406 -4.478 -36.085 1.00 91.00 88 ASP A O 1
ATOM 719 N N . GLY A 1 89 ? -13.975 -6.471 -35.163 1.00 89.56 89 GLY A N 1
ATOM 720 C CA . GLY A 1 89 ? -12.547 -6.480 -35.484 1.00 89.56 89 GLY A CA 1
ATOM 721 C C . GLY A 1 89 ? -11.722 -5.412 -34.758 1.00 89.56 89 GLY A C 1
ATOM 722 O O . GLY A 1 89 ? -10.618 -5.090 -35.204 1.00 89.56 89 GLY A O 1
ATOM 723 N N . LYS A 1 90 ? -12.230 -4.856 -33.652 1.00 90.81 90 LYS A N 1
ATOM 724 C CA . LYS A 1 90 ? -11.536 -3.843 -32.844 1.00 90.81 90 LYS A CA 1
ATOM 725 C C . LYS A 1 90 ? -10.436 -4.487 -31.998 1.00 90.81 90 LYS A C 1
ATOM 727 O O . LYS A 1 90 ? -10.511 -5.658 -31.631 1.00 90.81 90 LYS A O 1
ATOM 732 N N . GLY A 1 91 ? -9.415 -3.705 -31.644 1.00 89.69 91 GLY A N 1
ATOM 733 C CA . GLY A 1 91 ? -8.441 -4.131 -30.635 1.00 89.69 91 GLY A CA 1
ATOM 734 C C . GLY A 1 91 ? -9.108 -4.314 -29.267 1.00 89.69 91 GLY A C 1
ATOM 735 O O . GLY A 1 91 ? -10.021 -3.563 -28.933 1.00 89.69 91 GLY A O 1
ATOM 736 N N . ILE A 1 92 ? -8.652 -5.287 -28.476 1.00 92.94 92 ILE A N 1
ATOM 737 C CA . ILE A 1 92 ? -9.130 -5.516 -27.105 1.00 92.94 92 ILE A CA 1
ATOM 738 C C . ILE A 1 92 ? -7.923 -5.686 -26.184 1.00 92.94 92 ILE A C 1
ATOM 740 O O . ILE A 1 92 ? -7.006 -6.448 -26.497 1.00 92.94 92 ILE A O 1
ATOM 744 N N . LEU A 1 93 ? -7.922 -4.986 -25.050 1.00 93.25 93 LEU A N 1
ATOM 745 C CA . LEU A 1 93 ? -6.952 -5.190 -23.973 1.00 93.25 93 LEU A CA 1
ATOM 746 C C . LEU A 1 93 ? -7.594 -4.945 -22.605 1.00 93.25 93 LEU A C 1
ATOM 748 O O . LEU A 1 93 ? -8.553 -4.182 -22.489 1.00 93.25 93 LEU A O 1
ATOM 752 N N . GLY A 1 94 ? -7.043 -5.571 -21.570 1.00 92.19 94 GLY A N 1
ATOM 753 C CA . GLY A 1 94 ? -7.475 -5.398 -20.182 1.00 92.19 94 GLY A CA 1
ATOM 754 C C . GLY A 1 94 ? -6.453 -4.630 -19.361 1.00 92.19 94 GLY A C 1
ATOM 755 O O . GLY A 1 94 ? -5.250 -4.779 -19.570 1.00 92.19 94 GLY A O 1
ATOM 756 N N . ILE A 1 95 ? -6.921 -3.833 -18.407 1.00 90.94 95 ILE A N 1
ATOM 757 C CA . ILE A 1 95 ? -6.081 -3.196 -17.391 1.00 90.94 95 ILE A CA 1
ATOM 758 C C . ILE A 1 95 ? -6.771 -3.356 -16.045 1.00 90.94 95 ILE A C 1
ATOM 760 O O . ILE A 1 95 ? -7.894 -2.893 -15.866 1.00 90.94 95 ILE A O 1
ATOM 764 N N . TYR A 1 96 ? -6.103 -3.975 -15.082 1.00 90.31 96 TYR A N 1
ATOM 765 C CA . TYR A 1 96 ? -6.600 -4.010 -13.718 1.00 90.31 96 TYR A CA 1
ATOM 766 C C . TYR A 1 96 ? -6.554 -2.622 -13.075 1.00 90.31 96 TYR A C 1
ATOM 768 O O . TYR A 1 96 ? -5.548 -1.920 -13.145 1.00 90.31 96 TYR A O 1
ATOM 776 N N . VAL A 1 97 ? -7.641 -2.238 -12.406 1.00 88.00 97 VAL A N 1
ATOM 777 C CA . VAL A 1 97 ? -7.750 -0.955 -11.686 1.00 88.00 97 VAL A CA 1
ATOM 778 C C . VAL A 1 97 ? -7.855 -1.127 -10.175 1.00 88.00 97 VAL A C 1
ATOM 780 O O . VAL A 1 97 ? -7.997 -0.143 -9.457 1.00 88.00 97 VAL A O 1
ATOM 783 N N . HIS A 1 98 ? -7.748 -2.359 -9.674 1.00 83.06 98 HIS A N 1
ATOM 784 C CA . HIS A 1 98 ? -7.961 -2.676 -8.260 1.00 83.06 98 HIS A CA 1
ATOM 785 C C . HIS A 1 98 ? -6.990 -1.956 -7.306 1.00 83.06 98 HIS A C 1
ATOM 787 O O . HIS A 1 98 ? -7.348 -1.607 -6.181 1.00 83.06 98 HIS A O 1
ATOM 793 N N . ASN A 1 99 ? -5.791 -1.636 -7.802 1.00 79.44 99 ASN A N 1
ATOM 794 C CA . ASN A 1 99 ? -4.769 -0.892 -7.071 1.00 79.44 99 ASN A CA 1
ATOM 795 C C . ASN A 1 99 ? -4.957 0.634 -7.083 1.00 79.44 99 ASN A C 1
ATOM 797 O O . ASN A 1 99 ? -4.242 1.329 -6.355 1.00 79.44 99 ASN A O 1
ATOM 801 N N . LEU A 1 100 ? -5.905 1.166 -7.864 1.00 77.88 100 LEU A N 1
ATOM 802 C CA . LEU A 1 100 ? -6.220 2.593 -7.871 1.00 77.88 100 LEU A CA 1
ATOM 803 C C . LEU A 1 100 ? -7.075 2.955 -6.658 1.00 77.88 100 LEU A C 1
ATOM 805 O O . LEU A 1 100 ? -8.088 2.315 -6.357 1.00 77.88 100 LEU A O 1
ATOM 809 N N . ASN A 1 101 ? -6.665 4.017 -5.970 1.00 74.12 101 ASN A N 1
ATOM 810 C CA . ASN A 1 101 ? -7.376 4.503 -4.802 1.00 74.12 101 ASN A CA 1
ATOM 811 C C . ASN A 1 101 ? -8.673 5.203 -5.229 1.00 74.12 101 ASN A C 1
ATOM 813 O O . ASN A 1 101 ? -8.631 6.180 -5.972 1.00 74.12 101 ASN A O 1
ATOM 817 N N . CYS A 1 102 ? -9.826 4.722 -4.772 1.00 70.00 102 CYS A N 1
ATOM 818 C CA . CYS A 1 102 ? -11.101 5.416 -4.917 1.00 70.00 102 CYS A CA 1
ATOM 819 C C . CYS A 1 102 ? -11.291 6.364 -3.722 1.00 70.00 102 CYS A C 1
ATOM 821 O O . CYS A 1 102 ? -11.206 5.888 -2.590 1.00 70.00 102 CYS A O 1
ATOM 823 N N . PRO A 1 103 ? -11.606 7.658 -3.925 1.00 61.19 103 PRO A N 1
ATOM 824 C CA . PRO A 1 103 ? -11.826 8.602 -2.825 1.00 61.19 103 PRO A CA 1
ATOM 825 C C . PRO A 1 103 ? -12.885 8.158 -1.807 1.00 61.19 103 PRO A C 1
ATOM 827 O O . PRO A 1 103 ? -12.775 8.495 -0.636 1.00 61.19 103 PRO A O 1
ATOM 830 N N . ASN A 1 104 ? -13.878 7.379 -2.245 1.00 63.69 104 ASN A N 1
ATOM 831 C CA . ASN A 1 104 ? -14.995 6.955 -1.400 1.00 63.69 104 ASN A CA 1
ATOM 832 C C . ASN A 1 104 ? -14.761 5.594 -0.721 1.00 63.69 104 ASN A C 1
ATOM 834 O O . ASN A 1 104 ? -15.292 5.344 0.353 1.00 63.69 104 ASN A O 1
ATOM 838 N N . ASN A 1 105 ? -13.997 4.695 -1.355 1.00 64.56 105 ASN A N 1
ATOM 839 C CA . ASN A 1 105 ? -13.965 3.270 -0.986 1.00 64.56 105 ASN A CA 1
ATOM 840 C C . ASN A 1 105 ? -12.543 2.682 -0.928 1.00 64.56 105 ASN A C 1
ATOM 842 O O . ASN A 1 105 ? -12.389 1.465 -0.874 1.00 64.56 105 ASN A O 1
ATOM 846 N N . GLY A 1 106 ? -11.494 3.503 -1.009 1.00 73.62 106 GLY A N 1
ATOM 847 C CA . GLY A 1 106 ? -10.114 3.019 -0.971 1.00 73.62 106 GLY A CA 1
ATOM 848 C C . GLY A 1 106 ? -9.713 2.190 -2.202 1.00 73.62 106 GLY A C 1
ATOM 849 O O . GLY A 1 106 ? -10.277 2.332 -3.294 1.00 73.62 106 GLY A O 1
ATOM 850 N N . LYS A 1 107 ? -8.730 1.297 -2.053 1.00 78.25 107 LYS A N 1
ATOM 851 C CA . LYS A 1 107 ? -8.397 0.264 -3.059 1.00 78.25 107 LYS A CA 1
ATOM 852 C C . LYS A 1 107 ? -9.398 -0.897 -2.989 1.00 78.25 107 LYS A C 1
ATOM 854 O O . LYS A 1 107 ? -10.065 -1.065 -1.976 1.00 78.25 107 LYS A O 1
ATOM 859 N N . CYS A 1 108 ? -9.504 -1.701 -4.044 1.00 73.38 108 CYS A N 1
ATOM 860 C CA . CYS A 1 108 ? -10.360 -2.893 -4.041 1.00 73.38 108 CYS A CA 1
ATOM 861 C C . CYS A 1 108 ? -9.565 -4.175 -4.322 1.00 73.38 108 CYS A C 1
ATOM 863 O O . CYS A 1 108 ? -8.389 -4.132 -4.681 1.00 73.38 108 CYS A O 1
ATOM 865 N N . ALA A 1 109 ? -10.199 -5.332 -4.114 1.00 82.56 109 ALA A N 1
ATOM 866 C CA . ALA A 1 109 ? -9.596 -6.624 -4.420 1.00 82.56 109 ALA A CA 1
ATOM 867 C C . ALA A 1 109 ? -9.505 -6.841 -5.939 1.00 82.56 109 ALA A C 1
ATOM 869 O O . ALA A 1 109 ? -10.376 -6.400 -6.698 1.00 82.56 109 ALA A O 1
ATOM 870 N N . LYS A 1 110 ? -8.472 -7.555 -6.392 1.00 87.25 110 LYS A N 1
ATOM 871 C CA . LYS A 1 110 ? -8.334 -7.944 -7.798 1.00 87.25 110 LYS A CA 1
ATOM 872 C C . LYS A 1 110 ? -9.489 -8.862 -8.208 1.00 87.25 110 LYS A C 1
ATOM 874 O O . LYS A 1 110 ? -9.702 -9.896 -7.583 1.00 87.25 110 LYS A O 1
ATOM 879 N N . GLY A 1 111 ? -10.228 -8.480 -9.248 1.00 87.19 111 GLY A N 1
ATOM 880 C CA . GLY A 1 111 ? -11.314 -9.296 -9.791 1.00 87.19 111 GLY A CA 1
ATOM 881 C C . GLY A 1 111 ? -10.839 -10.372 -10.777 1.00 87.19 111 GLY A C 1
ATOM 882 O O . GLY A 1 111 ? -9.719 -10.295 -11.291 1.00 87.19 111 GLY A O 1
ATOM 883 N N . PRO A 1 112 ? -11.690 -11.361 -11.089 1.00 92.31 112 PRO A N 1
ATOM 884 C CA . PRO A 1 112 ? -11.493 -12.271 -12.216 1.00 92.31 112 PRO A CA 1
ATOM 885 C C . PRO A 1 112 ? -11.298 -11.531 -13.546 1.00 92.31 112 PRO A C 1
ATOM 887 O O . PRO A 1 112 ? -11.868 -10.458 -13.759 1.00 92.31 112 PRO A O 1
ATOM 890 N N . ASN A 1 113 ? -10.489 -12.102 -14.442 1.00 90.44 113 ASN A N 1
ATOM 891 C CA . ASN A 1 113 ? -10.289 -11.573 -15.789 1.00 90.44 113 ASN A CA 1
ATOM 892 C C . ASN A 1 113 ? -11.525 -11.871 -16.666 1.00 90.44 113 ASN A C 1
ATOM 894 O O . ASN A 1 113 ? -11.783 -13.040 -16.949 1.00 90.44 113 ASN A O 1
ATOM 898 N N . PRO A 1 114 ? -12.260 -10.857 -17.167 1.00 91.88 114 PRO A N 1
ATOM 899 C CA . PRO A 1 114 ? -13.457 -11.079 -17.986 1.00 91.88 114 PRO A CA 1
ATOM 900 C C . PRO A 1 114 ? -13.183 -11.800 -19.314 1.00 91.88 114 PRO A C 1
ATOM 902 O O . PRO A 1 114 ? -14.092 -12.363 -19.914 1.00 91.88 114 PRO A O 1
ATOM 905 N N . PHE A 1 115 ? -11.939 -11.776 -19.806 1.00 92.19 115 PHE A N 1
ATOM 906 C CA . PHE A 1 115 ? -11.585 -12.462 -21.050 1.00 92.19 115 PHE A CA 1
ATOM 907 C C . PHE A 1 115 ? -11.490 -13.978 -20.900 1.00 92.19 115 PHE A C 1
ATOM 909 O O . PHE A 1 115 ? -11.595 -14.670 -21.907 1.00 92.19 115 PHE A O 1
ATOM 916 N N . ASP A 1 116 ? -11.332 -14.500 -19.683 1.00 89.69 116 ASP A N 1
ATOM 917 C CA . ASP A 1 116 ? -11.225 -15.946 -19.458 1.00 89.69 116 ASP A CA 1
ATOM 918 C C . ASP A 1 116 ? -12.570 -16.654 -19.714 1.00 89.69 116 ASP A C 1
ATOM 920 O O . ASP A 1 116 ? -12.606 -17.839 -20.039 1.00 89.69 116 ASP A O 1
ATOM 924 N N . GLU A 1 117 ? -13.682 -15.915 -19.644 1.00 85.38 117 GLU A N 1
ATOM 925 C CA . GLU A 1 117 ? -15.035 -16.410 -19.924 1.00 85.38 117 GLU A CA 1
ATOM 926 C C . GLU A 1 117 ? -15.360 -16.469 -21.432 1.00 85.38 117 GLU A C 1
ATOM 928 O O . GLU A 1 117 ? -16.427 -16.949 -21.826 1.00 85.38 117 GLU A O 1
ATOM 933 N N . ILE A 1 118 ? -14.480 -15.952 -22.301 1.00 86.12 118 ILE A N 1
ATOM 934 C CA . ILE A 1 118 ? -14.744 -15.793 -23.737 1.00 86.12 118 ILE A CA 1
ATOM 935 C C . ILE A 1 118 ? -13.596 -16.388 -24.555 1.00 86.12 118 ILE A C 1
ATOM 937 O O . ILE A 1 118 ? -12.439 -16.002 -24.433 1.00 86.12 118 ILE A O 1
ATOM 941 N N . THR A 1 119 ? -13.916 -17.294 -25.479 1.00 88.38 119 THR A N 1
ATOM 942 C CA . THR A 1 119 ? -12.928 -17.807 -26.437 1.00 88.38 119 THR A CA 1
ATOM 943 C C . THR A 1 119 ? -12.852 -16.910 -27.672 1.00 88.38 119 THR A C 1
ATOM 945 O O . THR A 1 119 ? -13.793 -16.850 -28.463 1.00 88.38 119 THR A O 1
ATOM 948 N N . PHE A 1 120 ? -11.711 -16.253 -27.887 1.00 88.12 120 PHE A N 1
ATOM 949 C CA . PHE A 1 120 ? -11.476 -15.415 -29.066 1.00 88.12 120 PHE A CA 1
ATOM 950 C C . PHE A 1 120 ? 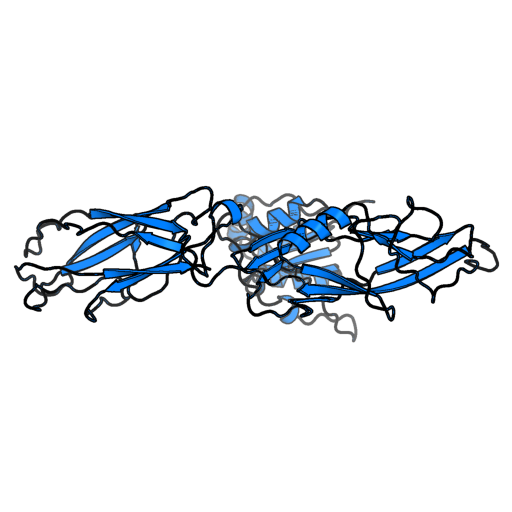-10.767 -16.226 -30.155 1.00 88.12 120 PHE A C 1
ATOM 952 O O . PHE A 1 120 ? -9.631 -16.658 -29.971 1.00 88.12 120 PHE A O 1
ATOM 959 N N . LYS A 1 121 ? -11.422 -16.438 -31.302 1.00 87.81 121 LYS A N 1
ATOM 960 C CA . LYS A 1 121 ? -10.852 -17.162 -32.453 1.00 87.81 121 LYS A CA 1
ATOM 961 C C . LYS A 1 121 ? -10.781 -16.279 -33.691 1.00 87.81 121 LYS A C 1
ATOM 963 O O . LYS A 1 121 ? -11.739 -15.570 -33.998 1.00 87.81 121 LYS A O 1
ATOM 968 N N . ARG A 1 122 ? -9.660 -16.342 -34.412 1.00 84.75 122 ARG A N 1
ATOM 969 C CA . ARG A 1 122 ? -9.495 -15.754 -35.749 1.00 84.75 122 ARG A CA 1
ATOM 970 C C . ARG A 1 122 ? -8.946 -16.842 -36.674 1.00 84.75 122 ARG A C 1
ATOM 972 O O . ARG A 1 122 ? -7.761 -17.165 -36.614 1.00 84.75 122 ARG A O 1
ATOM 979 N N . GLY A 1 123 ? -9.830 -17.430 -37.483 1.00 84.75 123 GLY A N 1
ATOM 980 C CA . GLY A 1 123 ? -9.554 -18.707 -38.151 1.00 84.75 123 GLY A CA 1
ATOM 981 C C . GLY A 1 123 ? -9.321 -19.812 -37.115 1.00 84.75 123 GLY A C 1
ATOM 982 O O . GLY A 1 123 ? -10.014 -19.857 -36.098 1.00 84.75 123 GLY A O 1
ATOM 983 N N . ASP A 1 124 ? -8.291 -20.629 -37.325 1.00 86.56 124 ASP A N 1
ATOM 984 C CA . ASP A 1 124 ? -7.945 -21.745 -36.428 1.00 86.56 124 ASP A CA 1
ATOM 985 C C . ASP A 1 124 ? -7.142 -21.322 -35.187 1.00 86.56 124 ASP A C 1
ATOM 987 O O . ASP A 1 124 ? -6.865 -22.134 -34.304 1.00 86.56 124 ASP A O 1
ATOM 991 N N . LYS A 1 125 ? -6.756 -20.042 -35.088 1.00 84.69 125 LYS A N 1
ATOM 992 C CA . LYS A 1 125 ? -5.947 -19.531 -33.975 1.00 84.69 125 LYS A CA 1
ATOM 993 C C . LYS A 1 125 ? -6.823 -18.960 -32.866 1.00 84.69 125 LYS A C 1
ATOM 995 O O . LYS A 1 125 ? -7.630 -18.056 -33.100 1.00 84.69 125 LYS A O 1
ATOM 1000 N N . VAL A 1 126 ? -6.597 -19.439 -31.644 1.00 87.12 126 VAL A N 1
ATOM 1001 C CA . VAL A 1 126 ? -7.103 -18.815 -30.417 1.00 87.12 126 VAL A CA 1
ATOM 1002 C C . VAL A 1 126 ? -6.206 -17.626 -30.073 1.00 87.12 126 VAL A C 1
ATOM 1004 O O . VAL A 1 126 ? -4.984 -17.758 -30.020 1.00 87.12 126 VAL A O 1
ATOM 1007 N N . ILE A 1 127 ? -6.806 -16.457 -29.868 1.00 85.81 127 ILE A N 1
ATOM 1008 C CA . ILE A 1 127 ? -6.113 -15.230 -29.474 1.00 85.81 127 ILE A CA 1
ATOM 1009 C C . ILE A 1 127 ? -6.413 -14.965 -28.002 1.00 85.81 127 ILE A C 1
ATOM 1011 O O . ILE A 1 127 ? -7.562 -15.015 -27.582 1.00 85.81 127 ILE A O 1
ATOM 1015 N N . VAL A 1 128 ? -5.386 -14.657 -27.215 1.00 85.75 128 VAL A N 1
ATOM 1016 C CA . VAL A 1 128 ? -5.553 -14.254 -25.814 1.00 85.75 128 VAL A CA 1
ATOM 1017 C C . VAL A 1 128 ? -5.359 -12.739 -25.733 1.00 85.75 128 VAL A C 1
ATOM 1019 O O . VAL A 1 128 ? -4.255 -12.262 -26.019 1.00 85.75 128 VAL A O 1
ATOM 1022 N N . PRO A 1 129 ? -6.402 -11.955 -25.394 1.00 88.94 129 PRO A N 1
ATOM 1023 C CA . PRO A 1 129 ? -6.255 -10.520 -25.192 1.00 88.94 129 PRO A CA 1
ATOM 1024 C C . PRO A 1 129 ? -5.228 -10.222 -24.099 1.00 88.94 129 PRO A C 1
ATOM 1026 O O . PRO A 1 129 ? -5.202 -10.867 -23.052 1.00 88.94 129 PRO A O 1
ATOM 1029 N N . LYS A 1 130 ? -4.374 -9.221 -24.327 1.00 90.19 130 LYS A N 1
ATOM 1030 C CA . LYS A 1 130 ? -3.354 -8.849 -23.344 1.00 90.19 130 LYS A CA 1
ATOM 1031 C C . LYS A 1 130 ? -4.003 -8.138 -22.159 1.00 90.19 130 LYS A C 1
ATOM 1033 O O . LYS A 1 130 ? -4.735 -7.165 -22.347 1.00 90.19 130 LYS A O 1
ATOM 1038 N N . VAL A 1 131 ? -3.682 -8.593 -20.953 1.00 89.06 131 VAL A N 1
ATOM 1039 C CA . VAL A 1 131 ? -4.134 -7.986 -19.698 1.00 89.06 131 VAL A CA 1
ATOM 1040 C C . VAL A 1 131 ? -2.934 -7.438 -18.945 1.00 89.06 131 VAL A C 1
ATOM 1042 O O . VAL A 1 131 ? -1.936 -8.131 -18.759 1.00 89.06 131 VAL A O 1
ATOM 1045 N N . TYR A 1 132 ? -3.027 -6.182 -18.527 1.00 85.69 132 TYR A N 1
ATOM 1046 C CA . TYR A 1 132 ? -2.027 -5.521 -17.706 1.00 85.69 132 TYR A CA 1
ATOM 1047 C C . TYR A 1 132 ? -2.505 -5.460 -16.264 1.00 85.69 132 TYR A C 1
ATOM 1049 O O . TYR A 1 132 ? -3.647 -5.085 -16.001 1.00 85.69 132 TYR A O 1
ATOM 1057 N N . ASP A 1 133 ? -1.614 -5.790 -15.336 1.00 83.62 133 ASP A N 1
ATOM 1058 C CA . ASP A 1 133 ? -1.842 -5.624 -13.908 1.00 83.62 133 ASP A CA 1
ATOM 1059 C C . ASP A 1 133 ? -0.860 -4.593 -13.343 1.00 83.62 133 ASP A C 1
ATOM 1061 O O . ASP A 1 133 ? 0.294 -4.935 -13.063 1.00 83.62 133 ASP A O 1
ATOM 1065 N N . PRO A 1 134 ? -1.256 -3.309 -13.257 1.00 69.94 134 PRO A N 1
ATOM 1066 C CA . PRO A 1 134 ? -0.428 -2.291 -12.636 1.00 69.94 134 PRO A CA 1
ATOM 1067 C C . PRO A 1 134 ? -0.208 -2.655 -11.167 1.00 69.94 134 PRO A C 1
ATOM 1069 O O . PRO A 1 134 ? -1.164 -2.727 -10.389 1.00 69.94 134 PRO A O 1
ATOM 1072 N N . ARG A 1 135 ? 1.057 -2.868 -10.782 1.00 61.81 135 ARG A N 1
ATOM 1073 C CA . ARG A 1 135 ? 1.434 -3.103 -9.383 1.00 61.81 135 ARG A CA 1
ATOM 1074 C C . ARG A 1 135 ? 0.931 -1.943 -8.516 1.00 61.81 135 ARG A C 1
ATOM 1076 O O . ARG A 1 135 ? 0.893 -0.794 -8.962 1.00 61.81 135 ARG A O 1
ATOM 1083 N N . SER A 1 136 ? 0.536 -2.234 -7.278 1.00 61.81 136 SER A N 1
ATOM 1084 C CA . SER A 1 136 ? 0.315 -1.190 -6.276 1.00 61.81 136 SER A CA 1
ATOM 1085 C C . SER A 1 136 ? 1.594 -0.373 -6.071 1.00 61.81 136 SER A C 1
ATOM 1087 O O . SER A 1 136 ? 2.668 -0.805 -6.484 1.00 61.81 136 SER A O 1
ATOM 1089 N N . ASN A 1 137 ? 1.509 0.760 -5.356 1.00 56.03 137 ASN A N 1
ATOM 1090 C CA . ASN A 1 137 ? 2.695 1.296 -4.677 1.00 56.03 137 ASN A CA 1
ATOM 1091 C C . ASN A 1 137 ? 3.385 0.119 -3.984 1.00 56.03 137 ASN A C 1
ATOM 1093 O O . ASN A 1 137 ? 2.752 -0.585 -3.191 1.00 56.03 137 ASN A O 1
ATOM 1097 N N . GLU A 1 138 ? 4.615 -0.151 -4.389 1.00 63.91 138 GLU A N 1
ATOM 1098 C CA . GLU A 1 138 ? 5.352 -1.308 -3.920 1.00 63.91 138 GLU A CA 1
ATOM 1099 C C . GLU A 1 138 ? 5.796 -0.995 -2.499 1.00 63.91 138 GLU A C 1
ATOM 1101 O O . GLU A 1 138 ? 6.452 0.023 -2.266 1.00 63.91 138 GLU A O 1
ATOM 1106 N N . GLN A 1 139 ? 5.338 -1.798 -1.541 1.00 69.00 139 GLN A N 1
ATOM 1107 C CA . GLN A 1 139 ? 5.760 -1.685 -0.155 1.00 69.00 139 GLN A CA 1
ATOM 1108 C C . GLN A 1 139 ? 6.718 -2.827 0.148 1.00 69.00 139 GLN A C 1
ATOM 1110 O O . GLN A 1 139 ? 6.331 -3.992 0.099 1.00 69.00 139 GLN A O 1
ATOM 1115 N N . ILE A 1 140 ? 7.962 -2.481 0.455 1.00 79.19 140 ILE A N 1
ATOM 1116 C CA . ILE A 1 140 ? 8.983 -3.436 0.875 1.00 79.19 140 ILE A CA 1
ATOM 1117 C C . ILE A 1 140 ? 9.043 -3.369 2.395 1.00 79.19 140 ILE A C 1
ATOM 1119 O O . ILE A 1 140 ? 9.461 -2.353 2.955 1.00 79.19 140 ILE A O 1
ATOM 1123 N N . ASN A 1 141 ? 8.578 -4.430 3.051 1.00 75.62 141 ASN A N 1
ATOM 1124 C CA . ASN A 1 141 ? 8.633 -4.548 4.502 1.00 75.62 141 ASN A CA 1
ATOM 1125 C C . ASN A 1 141 ? 9.971 -5.167 4.905 1.00 75.62 141 ASN A C 1
ATOM 1127 O O . ASN A 1 141 ? 10.309 -6.263 4.464 1.00 75.62 141 ASN A O 1
ATOM 1131 N N . LEU A 1 142 ? 10.727 -4.447 5.724 1.00 82.94 142 LEU A N 1
ATOM 1132 C CA . LEU A 1 142 ? 11.988 -4.911 6.286 1.00 82.94 142 LEU A CA 1
ATOM 1133 C C . LEU A 1 142 ? 11.750 -5.609 7.627 1.00 82.94 142 LEU A C 1
ATOM 1135 O O . LEU A 1 142 ? 10.742 -5.375 8.292 1.00 82.94 142 LEU A O 1
ATOM 1139 N N . ASP A 1 143 ? 12.719 -6.423 8.032 1.00 78.50 143 ASP A N 1
ATOM 1140 C CA . ASP A 1 143 ? 12.807 -7.059 9.346 1.00 78.50 143 ASP A CA 1
ATOM 1141 C C . ASP A 1 143 ? 14.208 -6.785 9.926 1.00 78.50 143 ASP A C 1
ATOM 1143 O O . ASP A 1 143 ? 15.196 -6.712 9.190 1.00 78.50 143 ASP A O 1
ATOM 1147 N N . LYS A 1 144 ? 14.299 -6.605 11.248 1.00 81.25 144 LYS A N 1
ATOM 1148 C CA . LYS A 1 144 ? 15.565 -6.374 11.966 1.00 81.25 144 LYS A CA 1
ATOM 1149 C C . LYS A 1 144 ? 16.534 -7.552 11.873 1.00 81.25 144 LYS A C 1
ATOM 1151 O O . LYS A 1 144 ? 17.732 -7.380 12.070 1.00 81.25 144 LYS A O 1
ATOM 1156 N N . THR A 1 145 ? 16.009 -8.747 11.624 1.00 83.69 145 THR A N 1
ATOM 1157 C CA . THR A 1 145 ? 16.765 -10.002 11.548 1.00 83.69 145 THR A CA 1
ATOM 1158 C C . THR A 1 145 ? 17.424 -10.228 10.189 1.00 83.69 145 THR A C 1
ATOM 1160 O O . THR A 1 145 ? 18.234 -11.144 10.064 1.00 83.69 145 THR A O 1
ATOM 1163 N N . ILE A 1 146 ? 17.116 -9.402 9.182 1.00 84.75 146 ILE A N 1
ATOM 1164 C CA . ILE A 1 146 ? 17.704 -9.516 7.845 1.00 84.75 146 ILE A CA 1
ATOM 1165 C C . ILE A 1 146 ? 19.220 -9.275 7.939 1.00 84.75 146 ILE A C 1
ATOM 1167 O O . ILE A 1 146 ? 19.635 -8.188 8.355 1.00 84.75 146 ILE A O 1
ATOM 1171 N N . PRO A 1 147 ? 20.064 -10.244 7.542 1.00 91.25 147 PRO A N 1
ATOM 1172 C CA . PRO A 1 147 ? 21.507 -10.099 7.636 1.00 91.25 147 PRO A CA 1
ATOM 1173 C C . PRO A 1 147 ? 22.061 -9.162 6.555 1.00 91.25 147 PRO A C 1
ATOM 1175 O O . PRO A 1 147 ? 21.471 -8.959 5.493 1.00 91.25 147 PRO A O 1
ATOM 1178 N N . VAL A 1 148 ? 23.242 -8.597 6.815 1.00 94.94 148 VAL A N 1
ATOM 1179 C CA . VAL A 1 148 ? 23.991 -7.816 5.819 1.00 94.94 148 VAL A CA 1
ATOM 1180 C C . VAL A 1 148 ? 24.304 -8.702 4.610 1.00 94.94 148 VAL A C 1
ATOM 1182 O O . VAL A 1 148 ? 24.805 -9.811 4.766 1.00 94.94 148 VAL A O 1
ATOM 1185 N N . GLY A 1 149 ? 24.044 -8.192 3.407 1.00 93.06 149 GLY A N 1
ATOM 1186 C CA . GLY A 1 149 ? 24.246 -8.901 2.143 1.00 93.06 149 GLY A CA 1
ATOM 1187 C C . GLY A 1 149 ? 23.009 -9.630 1.614 1.00 93.06 149 GLY A C 1
ATOM 1188 O O . GLY A 1 149 ? 23.006 -10.002 0.443 1.00 93.06 149 GLY A O 1
ATOM 1189 N N . GLU A 1 150 ? 21.950 -9.776 2.415 1.00 94.19 150 GLU A N 1
ATOM 1190 C CA . GLU A 1 150 ? 20.707 -10.422 1.981 1.00 94.19 150 GLU A CA 1
ATOM 1191 C C . GLU A 1 150 ? 19.967 -9.578 0.933 1.00 94.19 150 GLU A C 1
ATOM 1193 O O . GLU A 1 150 ? 19.880 -8.347 1.042 1.00 94.19 150 GLU A O 1
ATOM 1198 N N . VAL A 1 151 ? 19.400 -10.240 -0.077 1.00 92.69 151 VAL A N 1
ATOM 1199 C CA . VAL A 1 151 ? 18.541 -9.599 -1.080 1.00 92.69 151 VAL A CA 1
ATOM 1200 C C . VAL A 1 151 ? 17.127 -9.486 -0.513 1.00 92.69 151 VAL A C 1
ATOM 1202 O O . VAL A 1 151 ? 16.407 -10.473 -0.416 1.00 92.69 151 VAL A O 1
ATOM 1205 N N . VAL A 1 152 ? 16.702 -8.270 -0.167 1.00 90.06 152 VAL A N 1
ATOM 1206 C CA . VAL A 1 152 ? 15.369 -8.024 0.422 1.00 90.06 152 VAL A CA 1
ATOM 1207 C C . VAL A 1 152 ? 14.273 -7.846 -0.620 1.00 90.06 152 VAL A C 1
ATOM 1209 O O . VAL A 1 152 ? 13.085 -7.905 -0.311 1.00 90.06 152 VAL A O 1
ATOM 1212 N N . TYR A 1 153 ? 14.669 -7.572 -1.859 1.00 90.00 153 TYR A N 1
ATOM 1213 C CA . TYR A 1 153 ? 13.760 -7.372 -2.971 1.00 90.00 153 TYR A CA 1
ATOM 1214 C C . TYR A 1 153 ? 14.479 -7.669 -4.283 1.00 90.00 153 TYR A C 1
ATOM 1216 O O . TYR A 1 153 ? 15.571 -7.151 -4.512 1.00 90.00 153 TYR A O 1
ATOM 1224 N N . GLU A 1 154 ? 13.850 -8.455 -5.155 1.00 90.19 154 GLU A N 1
ATOM 1225 C CA . GLU A 1 154 ? 14.317 -8.711 -6.517 1.00 90.19 154 GLU A CA 1
ATOM 1226 C C . GLU A 1 154 ? 13.145 -8.622 -7.500 1.00 90.19 154 GLU A C 1
ATOM 1228 O O . GLU A 1 154 ? 12.077 -9.192 -7.280 1.00 90.19 154 GLU A O 1
ATOM 1233 N N . THR A 1 155 ? 13.353 -7.942 -8.627 1.00 86.38 155 THR A N 1
ATOM 1234 C CA . THR A 1 155 ? 12.411 -7.956 -9.751 1.00 86.38 155 THR A CA 1
ATOM 1235 C C . THR A 1 155 ? 13.152 -7.986 -11.075 1.00 86.38 155 THR A C 1
ATOM 1237 O O . THR A 1 155 ? 14.208 -7.378 -11.244 1.00 86.38 155 THR A O 1
ATOM 1240 N N . SER A 1 156 ? 12.553 -8.646 -12.064 1.00 86.06 156 SER A N 1
ATOM 1241 C CA . SER A 1 156 ? 12.973 -8.477 -13.456 1.00 86.06 156 SER A CA 1
ATOM 1242 C C . SER A 1 156 ? 12.527 -7.104 -13.963 1.00 86.06 156 SER A C 1
ATOM 1244 O O . SER A 1 156 ? 11.406 -6.668 -13.683 1.00 86.06 156 SER A O 1
ATOM 1246 N N . LEU A 1 157 ? 13.414 -6.420 -14.682 1.00 84.94 157 LEU A N 1
ATOM 1247 C CA . LEU A 1 157 ? 13.146 -5.149 -15.346 1.00 84.94 157 LEU A CA 1
ATOM 1248 C C . LEU A 1 157 ? 12.498 -5.395 -16.719 1.00 84.94 157 LEU A C 1
ATOM 1250 O O . LEU A 1 157 ? 12.693 -6.461 -17.313 1.00 84.94 157 LEU A O 1
ATOM 1254 N N . PRO A 1 158 ? 11.734 -4.424 -17.252 1.00 80.12 158 PRO A N 1
ATOM 1255 C CA . PRO A 1 158 ? 11.247 -4.488 -18.622 1.00 80.12 158 PRO A CA 1
ATOM 1256 C C . PRO A 1 158 ? 12.398 -4.670 -19.611 1.00 80.12 158 PRO A C 1
ATOM 1258 O O . PRO A 1 158 ? 13.490 -4.141 -19.418 1.00 80.12 158 PRO A O 1
ATOM 1261 N N . VAL A 1 159 ? 12.125 -5.390 -20.694 1.00 83.06 159 VAL A N 1
ATOM 1262 C CA . VAL A 1 159 ? 13.081 -5.579 -21.783 1.00 83.06 159 VAL A CA 1
ATOM 1263 C C . VAL A 1 159 ? 13.210 -4.273 -22.567 1.00 83.06 159 VAL A C 1
ATOM 1265 O O . VAL A 1 159 ? 12.203 -3.740 -23.038 1.00 83.06 159 VAL A O 1
ATOM 1268 N N . ILE A 1 160 ? 14.434 -3.760 -22.709 1.00 84.00 160 ILE A N 1
ATOM 1269 C CA . ILE A 1 160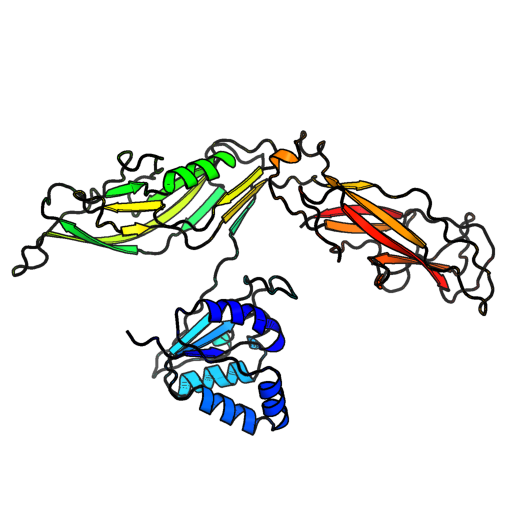 ? 14.697 -2.472 -23.367 1.00 84.00 160 ILE A CA 1
ATOM 1270 C C . ILE A 1 160 ? 15.511 -2.714 -24.643 1.00 84.00 160 ILE A C 1
ATOM 1272 O O . ILE A 1 160 ? 16.701 -3.026 -24.549 1.00 84.00 160 ILE A O 1
ATOM 1276 N N . PRO A 1 161 ? 14.914 -2.578 -25.841 1.00 87.50 161 PRO A N 1
ATOM 1277 C CA . PRO A 1 161 ? 15.690 -2.514 -27.070 1.00 87.50 161 PRO A CA 1
ATOM 1278 C C . PRO A 1 161 ? 16.447 -1.185 -27.129 1.00 87.50 161 PRO A C 1
ATOM 1280 O O . PRO A 1 161 ? 15.918 -0.142 -26.739 1.00 87.50 161 PRO A O 1
ATOM 1283 N N . TRP A 1 162 ? 17.675 -1.209 -27.633 1.00 89.12 162 TRP A N 1
ATOM 1284 C CA . TRP A 1 162 ? 18.511 -0.018 -27.731 1.00 89.12 162 TRP A CA 1
ATOM 1285 C C . TRP A 1 162 ? 19.298 0.019 -29.035 1.00 89.12 162 TRP A C 1
ATOM 1287 O O . TRP A 1 162 ? 19.614 -1.012 -29.628 1.00 89.12 162 TRP A O 1
ATOM 1297 N N . VAL A 1 163 ? 19.611 1.241 -29.462 1.00 89.81 163 VAL A N 1
ATOM 1298 C CA . VAL A 1 163 ? 20.466 1.533 -30.610 1.00 89.81 163 VAL A CA 1
ATOM 1299 C C . VAL A 1 163 ? 21.350 2.716 -30.234 1.00 89.81 163 VAL A C 1
ATOM 1301 O O . VAL A 1 163 ? 20.849 3.754 -29.801 1.00 89.81 163 VAL A O 1
ATOM 1304 N N . CYS A 1 164 ? 22.657 2.565 -30.402 1.00 89.62 164 CYS A N 1
ATOM 1305 C CA . CYS A 1 164 ? 23.640 3.626 -30.267 1.00 89.62 164 CYS A CA 1
ATOM 1306 C C . CYS A 1 164 ? 24.284 3.899 -31.624 1.00 89.62 164 CYS A C 1
ATOM 1308 O O . CYS A 1 164 ? 24.564 2.981 -32.392 1.00 89.62 164 CYS A O 1
ATOM 1310 N N . ILE A 1 165 ? 24.543 5.174 -31.890 1.00 89.62 165 ILE A N 1
ATOM 1311 C CA . ILE A 1 165 ? 25.262 5.645 -33.072 1.00 89.62 165 ILE A CA 1
ATOM 1312 C C . ILE A 1 165 ? 26.487 6.409 -32.581 1.00 89.62 165 ILE A C 1
ATOM 1314 O O . ILE A 1 165 ? 26.413 7.139 -31.586 1.00 89.62 165 ILE A O 1
ATOM 1318 N N . THR A 1 166 ? 27.612 6.236 -33.267 1.00 88.44 166 THR A N 1
ATOM 1319 C CA . THR A 1 166 ? 28.874 6.886 -32.912 1.00 88.44 166 THR A CA 1
ATOM 1320 C C . THR A 1 166 ? 29.651 7.315 -34.152 1.00 88.44 166 THR A C 1
ATOM 1322 O O . THR A 1 166 ? 29.476 6.771 -35.238 1.00 88.44 166 THR A O 1
ATOM 1325 N N . ASN A 1 167 ? 30.537 8.289 -33.979 1.00 87.75 167 ASN A N 1
ATOM 1326 C CA . ASN A 1 167 ? 31.607 8.625 -34.917 1.00 87.75 167 ASN A CA 1
ATOM 1327 C C . ASN A 1 167 ? 32.994 8.194 -34.398 1.00 87.75 167 ASN A C 1
ATOM 1329 O O . ASN A 1 167 ? 33.991 8.416 -35.076 1.00 87.75 167 ASN A O 1
ATOM 1333 N N . ILE A 1 168 ? 33.060 7.590 -33.205 1.00 88.31 168 ILE A N 1
ATOM 1334 C CA . ILE A 1 168 ? 34.279 7.073 -32.569 1.00 88.31 168 ILE A CA 1
ATOM 1335 C C . ILE A 1 168 ? 34.003 5.615 -32.154 1.00 88.31 168 ILE A C 1
ATOM 1337 O O . ILE A 1 168 ? 33.576 5.382 -31.020 1.00 88.31 168 ILE A O 1
ATOM 1341 N N . PRO A 1 169 ? 34.161 4.636 -33.063 1.00 84.31 169 PRO A N 1
ATOM 1342 C CA . PRO A 1 169 ? 33.751 3.245 -32.835 1.00 84.31 169 PRO A CA 1
ATOM 1343 C C . PRO A 1 169 ? 34.547 2.534 -31.730 1.00 84.31 169 PRO A C 1
ATOM 1345 O O . PRO A 1 169 ? 34.028 1.602 -31.123 1.00 84.31 169 PRO A O 1
ATOM 1348 N N . ASP A 1 170 ? 35.748 3.017 -31.401 1.00 87.50 170 ASP A N 1
ATOM 1349 C CA . ASP A 1 170 ? 36.585 2.458 -30.328 1.00 87.50 170 ASP A CA 1
ATOM 1350 C C . ASP A 1 170 ? 36.040 2.751 -28.918 1.00 87.50 170 ASP A C 1
ATOM 1352 O O . ASP A 1 170 ? 36.457 2.134 -27.936 1.00 87.50 170 ASP A O 1
ATOM 1356 N N . ARG A 1 171 ? 35.103 3.700 -28.781 1.00 89.38 171 ARG A N 1
ATOM 1357 C CA . ARG A 1 171 ? 34.441 3.989 -27.504 1.00 89.38 171 ARG A CA 1
ATOM 1358 C C . ARG A 1 171 ? 33.157 3.188 -27.388 1.00 89.38 171 ARG A C 1
ATOM 1360 O O . ARG A 1 171 ? 32.129 3.579 -27.931 1.00 89.38 171 ARG A O 1
ATOM 1367 N N . LEU A 1 172 ? 33.225 2.093 -26.639 1.00 92.19 172 LEU A N 1
ATOM 1368 C CA . LEU A 1 172 ? 32.096 1.188 -26.443 1.00 92.19 172 LEU A CA 1
ATOM 1369 C C . LEU A 1 172 ? 30.927 1.851 -25.692 1.00 92.19 172 LEU A C 1
ATOM 1371 O O . LEU A 1 172 ? 31.150 2.738 -24.854 1.00 92.19 172 LEU A O 1
ATOM 1375 N N . PRO A 1 173 ? 29.680 1.403 -25.941 1.00 92.94 173 PRO A N 1
ATOM 1376 C CA . PRO A 1 173 ? 28.543 1.823 -25.140 1.00 92.94 173 PRO A CA 1
ATOM 1377 C C . PRO A 1 173 ? 28.722 1.436 -23.674 1.00 92.94 173 PRO A C 1
ATOM 1379 O O . PRO A 1 173 ? 29.342 0.425 -23.344 1.00 92.94 173 PRO A O 1
ATOM 1382 N N . TYR A 1 174 ? 28.137 2.222 -22.779 1.00 92.75 174 TYR A N 1
ATOM 1383 C CA . TYR A 1 174 ? 28.164 1.926 -21.353 1.00 92.75 174 TYR A CA 1
ATOM 1384 C C . TYR A 1 174 ? 26.883 2.377 -20.664 1.00 92.75 174 TYR A C 1
ATOM 1386 O O . TYR A 1 174 ? 26.234 3.340 -21.084 1.00 92.75 174 TYR A O 1
ATOM 1394 N N . MET A 1 175 ? 26.557 1.711 -19.561 1.00 92.56 175 MET A N 1
ATOM 1395 C CA . MET A 1 175 ? 25.542 2.152 -18.615 1.00 92.56 175 MET A CA 1
ATOM 1396 C C . MET A 1 175 ? 26.202 2.905 -17.459 1.00 92.56 175 MET A C 1
ATOM 1398 O O . MET A 1 175 ? 27.232 2.486 -16.933 1.00 92.56 175 MET A O 1
ATOM 1402 N N . GLY A 1 176 ? 25.639 4.047 -17.086 1.00 92.56 176 GLY A N 1
ATOM 1403 C CA . GLY A 1 176 ? 26.135 4.887 -15.999 1.00 92.56 176 GLY A CA 1
ATOM 1404 C C . GLY A 1 176 ? 24.994 5.474 -15.184 1.00 92.56 176 GLY A C 1
ATOM 1405 O O . GLY A 1 176 ? 23.821 5.347 -15.540 1.00 92.56 176 GLY A O 1
ATOM 1406 N N . SER A 1 177 ? 25.333 6.120 -14.077 1.00 93.25 177 SER A N 1
ATOM 1407 C CA . SER A 1 177 ? 24.344 6.795 -13.245 1.00 93.25 177 SER A CA 1
ATOM 1408 C C . SER A 1 177 ? 23.789 8.031 -13.949 1.00 93.25 177 SER A C 1
ATOM 1410 O O . SER A 1 177 ? 24.534 8.844 -14.495 1.00 93.25 177 SER A O 1
ATOM 1412 N N . GLY A 1 178 ? 22.467 8.170 -13.939 1.00 91.62 178 GLY A N 1
ATOM 1413 C CA . GLY A 1 178 ? 21.770 9.369 -14.386 1.00 91.62 178 GLY A CA 1
ATOM 1414 C C . GLY A 1 178 ? 21.645 10.414 -13.273 1.00 91.62 178 GLY A C 1
ATOM 1415 O O . GLY A 1 178 ? 22.069 10.202 -12.135 1.00 91.62 178 GLY A O 1
ATOM 1416 N N . GLY A 1 179 ? 21.041 11.560 -13.599 1.00 90.12 179 GLY A N 1
ATOM 1417 C CA . GLY A 1 179 ? 21.000 12.729 -12.710 1.00 90.12 179 GLY A CA 1
ATOM 1418 C C . GLY A 1 179 ? 20.253 12.518 -11.387 1.00 90.12 179 GLY A C 1
ATOM 1419 O O . GLY A 1 179 ? 20.553 13.202 -10.415 1.00 90.12 179 GLY A O 1
ATOM 1420 N N . TYR A 1 180 ? 19.320 11.562 -11.319 1.00 91.88 180 TYR A N 1
ATOM 1421 C CA . TYR A 1 180 ? 18.551 11.279 -10.098 1.00 91.88 180 TYR A CA 1
ATOM 1422 C C . TYR A 1 180 ? 19.092 10.094 -9.283 1.00 91.88 180 TYR A C 1
ATOM 1424 O O . TYR A 1 180 ? 18.561 9.787 -8.215 1.00 91.88 180 TYR A O 1
ATOM 1432 N N . MET A 1 181 ? 20.167 9.435 -9.734 1.00 92.88 181 MET A N 1
ATOM 1433 C CA . MET A 1 181 ? 20.727 8.280 -9.023 1.00 92.88 181 MET A CA 1
ATOM 1434 C C . MET A 1 181 ? 21.251 8.649 -7.630 1.00 92.88 181 MET A C 1
ATOM 1436 O O . MET A 1 181 ? 21.096 7.876 -6.691 1.00 92.88 181 MET A O 1
ATOM 1440 N N . GLN A 1 182 ? 21.817 9.847 -7.460 1.00 92.00 182 GLN A N 1
ATOM 1441 C CA . GLN A 1 182 ? 22.272 10.311 -6.147 1.00 92.00 182 GLN A CA 1
ATOM 1442 C C . GLN A 1 182 ? 21.118 10.388 -5.134 1.00 92.00 182 GLN A C 1
ATOM 1444 O O . GLN A 1 182 ? 21.282 9.970 -3.988 1.00 92.00 182 GLN A O 1
ATOM 1449 N N . THR A 1 183 ? 19.952 10.889 -5.553 1.00 91.62 183 THR A N 1
ATOM 1450 C CA . THR A 1 183 ? 18.751 10.942 -4.709 1.00 91.62 183 THR A CA 1
ATOM 1451 C C . THR A 1 183 ? 18.284 9.534 -4.353 1.00 91.62 183 THR A C 1
ATOM 1453 O O . THR A 1 183 ? 18.114 9.239 -3.176 1.00 91.62 183 THR A O 1
ATOM 1456 N N . MET A 1 184 ? 18.198 8.638 -5.343 1.00 91.69 184 MET A N 1
ATOM 1457 C CA . MET A 1 184 ? 17.844 7.230 -5.129 1.00 91.69 184 MET A CA 1
ATOM 1458 C C . MET A 1 184 ? 18.777 6.535 -4.126 1.00 91.69 184 MET A C 1
ATOM 1460 O O . MET A 1 184 ? 18.308 5.877 -3.201 1.00 91.69 184 MET A O 1
ATOM 1464 N N . ILE A 1 185 ? 20.097 6.688 -4.277 1.00 92.50 185 ILE A N 1
ATOM 1465 C CA . ILE A 1 185 ? 21.085 6.085 -3.370 1.00 92.50 185 ILE A CA 1
ATOM 1466 C C . ILE A 1 185 ? 20.915 6.628 -1.950 1.00 92.50 185 ILE A C 1
ATOM 1468 O O . ILE A 1 185 ? 20.957 5.854 -0.998 1.00 92.50 185 ILE A O 1
ATOM 1472 N N . LYS A 1 186 ? 20.695 7.939 -1.797 1.00 91.25 186 LYS A N 1
ATOM 1473 C CA . LYS A 1 186 ? 20.450 8.558 -0.489 1.00 91.25 186 LYS A CA 1
ATOM 1474 C C . LYS A 1 186 ? 19.178 8.008 0.165 1.00 91.25 186 LYS A C 1
ATOM 1476 O O . LYS A 1 186 ? 19.208 7.669 1.348 1.00 91.25 186 LYS A O 1
ATOM 1481 N N . ASP A 1 187 ? 18.089 7.897 -0.593 1.00 90.00 187 ASP A N 1
ATOM 1482 C CA . ASP A 1 187 ? 16.809 7.395 -0.091 1.00 90.00 187 ASP A CA 1
ATOM 1483 C C . ASP A 1 187 ? 16.912 5.915 0.309 1.00 90.00 187 ASP A C 1
ATOM 1485 O O . ASP A 1 187 ? 16.452 5.537 1.387 1.00 90.00 187 ASP A O 1
ATOM 1489 N N . LEU A 1 188 ? 17.595 5.083 -0.485 1.00 92.38 188 LEU A N 1
ATOM 1490 C CA . LEU A 1 188 ? 17.859 3.678 -0.148 1.00 92.38 188 LEU A CA 1
ATOM 1491 C C . LEU A 1 188 ? 18.771 3.530 1.075 1.00 92.38 188 LEU A C 1
ATOM 1493 O O . LEU A 1 188 ? 18.484 2.719 1.956 1.00 92.38 188 LEU A O 1
ATOM 1497 N N . ALA A 1 189 ? 19.821 4.348 1.174 1.00 91.56 189 ALA A N 1
ATOM 1498 C CA . ALA A 1 189 ? 20.730 4.339 2.315 1.00 91.56 189 ALA A CA 1
ATOM 1499 C C . ALA A 1 189 ? 20.015 4.713 3.623 1.00 91.56 189 ALA A C 1
ATOM 1501 O O . ALA A 1 189 ? 20.339 4.161 4.671 1.00 91.56 189 ALA A O 1
ATOM 1502 N N . SER A 1 190 ? 18.995 5.580 3.568 1.00 86.31 190 SER A N 1
ATOM 1503 C CA . SER A 1 190 ? 18.159 5.894 4.738 1.00 86.31 190 SER A CA 1
ATOM 1504 C C . SER A 1 190 ? 17.367 4.689 5.267 1.00 86.31 190 SER A C 1
ATOM 1506 O O . SER A 1 190 ? 17.012 4.662 6.443 1.00 86.31 190 SER A O 1
ATOM 1508 N N . ALA A 1 191 ? 17.139 3.678 4.420 1.00 88.38 191 ALA A N 1
ATOM 1509 C CA . ALA A 1 191 ? 16.553 2.390 4.783 1.00 88.38 191 ALA A CA 1
ATOM 1510 C C . ALA A 1 191 ? 17.599 1.281 5.006 1.00 88.38 191 ALA A C 1
ATOM 1512 O O . ALA A 1 191 ? 17.226 0.124 5.186 1.00 88.38 191 ALA A O 1
ATOM 1513 N N . GLY A 1 192 ? 18.895 1.612 4.968 1.00 91.69 192 GLY A N 1
ATOM 1514 C CA . GLY A 1 192 ? 19.976 0.641 5.121 1.00 91.69 192 GLY A CA 1
ATOM 1515 C C . GLY A 1 192 ? 20.185 -0.269 3.909 1.00 91.69 192 GLY A C 1
ATOM 1516 O O . GLY A 1 192 ? 20.769 -1.343 4.050 1.00 91.69 192 GLY A O 1
ATOM 1517 N N . LEU A 1 193 ? 19.720 0.133 2.723 1.00 95.12 193 LEU A N 1
ATOM 1518 C CA . LEU A 1 193 ? 19.764 -0.671 1.502 1.00 95.12 193 LEU A CA 1
ATOM 1519 C C . LEU A 1 193 ? 20.699 -0.074 0.447 1.00 95.12 193 LEU A C 1
ATOM 1521 O O . LEU A 1 193 ? 20.945 1.132 0.410 1.00 95.12 193 LEU A O 1
ATOM 1525 N N . LYS A 1 194 ? 21.152 -0.923 -0.479 1.00 95.25 194 LYS A N 1
ATOM 1526 C CA . LYS A 1 194 ? 21.789 -0.511 -1.738 1.00 95.25 194 LYS A CA 1
ATOM 1527 C C . LYS A 1 194 ? 21.083 -1.118 -2.946 1.00 95.25 194 LYS A C 1
ATOM 1529 O O . LYS A 1 194 ? 20.504 -2.200 -2.857 1.00 95.25 194 LYS A O 1
ATOM 1534 N N . LEU A 1 195 ? 21.182 -0.428 -4.079 1.00 94.75 195 LEU A N 1
ATOM 1535 C CA . LEU A 1 195 ? 20.704 -0.895 -5.378 1.00 94.75 195 LEU A CA 1
ATOM 1536 C C . LEU A 1 195 ? 21.781 -1.728 -6.078 1.00 94.75 195 LEU A C 1
ATOM 1538 O O . LEU A 1 195 ? 22.902 -1.259 -6.249 1.00 94.75 195 LEU A O 1
ATOM 1542 N N . VAL A 1 196 ? 21.418 -2.914 -6.555 1.00 96.44 196 VAL A N 1
ATOM 1543 C CA . VAL A 1 196 ? 22.261 -3.753 -7.413 1.00 96.44 196 VAL A CA 1
ATOM 1544 C C . VAL A 1 196 ? 21.488 -4.089 -8.685 1.00 96.44 196 VAL A C 1
ATOM 1546 O O . VAL A 1 196 ? 20.319 -4.471 -8.638 1.00 96.44 196 VAL A O 1
ATOM 1549 N N . LEU A 1 197 ? 22.131 -3.925 -9.836 1.00 95.19 197 LEU A N 1
ATOM 1550 C CA . LEU A 1 197 ? 21.577 -4.224 -11.148 1.00 95.19 197 LEU A CA 1
ATOM 1551 C C . LEU A 1 197 ? 22.365 -5.363 -11.786 1.00 95.19 197 LEU A C 1
ATOM 1553 O O . LEU A 1 197 ? 23.591 -5.334 -11.831 1.00 95.19 197 LEU A O 1
ATOM 1557 N N . GLN A 1 198 ? 21.655 -6.344 -12.326 1.00 95.00 198 GLN A N 1
ATOM 1558 C CA . GLN A 1 198 ? 22.233 -7.401 -13.146 1.00 95.00 198 GLN A CA 1
ATOM 1559 C C . GLN A 1 198 ? 21.684 -7.246 -14.560 1.00 95.00 198 GLN A C 1
ATOM 1561 O O . GLN A 1 198 ? 20.475 -7.344 -14.764 1.00 95.00 198 GLN A O 1
ATOM 1566 N N . ILE A 1 199 ? 22.553 -6.952 -15.525 1.00 93.75 199 ILE A N 1
ATOM 1567 C CA . ILE A 1 199 ? 22.168 -6.677 -16.912 1.00 93.75 199 ILE A CA 1
ATOM 1568 C C . ILE A 1 199 ? 22.762 -7.760 -17.806 1.00 93.75 199 ILE A C 1
ATOM 1570 O O . ILE A 1 199 ? 23.974 -7.942 -17.823 1.00 93.75 199 ILE A O 1
ATOM 1574 N N . ASN A 1 200 ? 21.927 -8.456 -18.574 1.00 91.88 200 ASN A N 1
ATOM 1575 C CA . ASN A 1 200 ? 22.328 -9.574 -19.428 1.00 91.88 200 ASN A CA 1
ATOM 1576 C C . ASN A 1 200 ? 23.241 -10.553 -18.655 1.00 91.88 200 ASN A C 1
ATOM 1578 O O . ASN A 1 200 ? 22.909 -10.955 -17.541 1.00 91.88 200 ASN A O 1
ATOM 1582 N N . ASN A 1 201 ? 24.393 -10.902 -19.232 1.00 91.12 201 ASN A N 1
ATOM 1583 C CA . ASN A 1 201 ? 25.401 -11.766 -18.616 1.00 91.12 201 ASN A CA 1
ATOM 1584 C C . ASN A 1 201 ? 26.559 -10.973 -17.985 1.00 91.12 201 ASN A C 1
ATOM 1586 O O . ASN A 1 201 ? 27.601 -11.548 -17.674 1.00 91.12 201 ASN A O 1
ATOM 1590 N N . TYR A 1 202 ? 26.401 -9.658 -17.815 1.00 93.62 202 TYR A N 1
ATOM 1591 C CA . TYR A 1 202 ? 27.410 -8.833 -17.167 1.00 93.62 202 TYR A CA 1
ATOM 1592 C C . TYR A 1 202 ? 27.450 -9.083 -15.653 1.00 93.62 202 TYR A C 1
ATOM 1594 O O . TYR A 1 202 ? 26.431 -9.468 -15.064 1.00 93.62 202 TYR A O 1
ATOM 1602 N N . PRO A 1 203 ? 28.603 -8.832 -15.001 1.00 93.56 203 PRO A N 1
ATOM 1603 C CA . PRO A 1 203 ? 28.698 -8.848 -13.548 1.00 93.56 203 PRO A CA 1
ATOM 1604 C C . PRO A 1 203 ? 27.669 -7.920 -12.901 1.00 93.56 203 PRO A C 1
ATOM 1606 O O . PRO A 1 203 ? 27.266 -6.908 -13.481 1.00 93.56 203 PRO A O 1
ATOM 1609 N N . GLU A 1 204 ? 27.272 -8.251 -11.675 1.00 95.38 204 GLU A N 1
ATOM 1610 C CA . GLU A 1 204 ? 26.408 -7.373 -10.895 1.00 95.38 204 GLU A CA 1
ATOM 1611 C C . GLU A 1 204 ? 27.050 -5.996 -10.725 1.00 95.38 204 GLU A C 1
ATOM 1613 O O . GLU A 1 204 ? 28.210 -5.857 -10.334 1.00 95.38 204 GLU A O 1
ATOM 1618 N N . TRP A 1 205 ? 26.267 -4.966 -11.011 1.00 95.62 205 TRP A N 1
ATOM 1619 C CA . TRP A 1 205 ? 26.704 -3.586 -11.006 1.00 95.62 205 TRP A CA 1
ATOM 1620 C C . TRP A 1 205 ? 25.914 -2.796 -9.968 1.00 95.62 205 TRP A C 1
ATOM 1622 O O . TRP A 1 205 ? 24.685 -2.798 -9.952 1.00 95.62 205 TRP A O 1
ATOM 1632 N N . THR A 1 206 ? 26.627 -2.107 -9.084 1.00 95.19 206 THR A N 1
ATOM 1633 C CA . THR A 1 206 ? 26.046 -1.172 -8.113 1.00 95.19 206 THR A CA 1
ATOM 1634 C C . THR A 1 206 ? 26.303 0.239 -8.632 1.00 95.19 206 THR A C 1
ATOM 1636 O O . THR A 1 206 ? 27.460 0.649 -8.586 1.00 95.19 206 THR A O 1
ATOM 1639 N N . PRO A 1 207 ? 25.303 0.985 -9.138 1.00 93.00 207 PRO A N 1
ATOM 1640 C CA . PRO A 1 207 ? 25.510 2.351 -9.623 1.00 93.00 207 PRO A CA 1
ATOM 1641 C C . PRO A 1 207 ? 26.074 3.272 -8.532 1.00 93.00 207 PRO A C 1
ATOM 1643 O O . PRO A 1 207 ? 25.745 3.124 -7.355 1.00 93.00 207 PRO A O 1
ATOM 1646 N N . SER A 1 208 ? 26.912 4.241 -8.913 1.00 90.06 208 SER A N 1
ATOM 1647 C CA . SER A 1 208 ? 27.434 5.249 -7.973 1.00 90.06 208 SER A CA 1
ATOM 1648 C C . SER A 1 208 ? 26.579 6.521 -7.959 1.00 90.06 208 SER A C 1
ATOM 1650 O O . SER A 1 208 ? 25.724 6.717 -8.820 1.00 90.06 208 SER A O 1
ATOM 1652 N N . SER A 1 209 ? 26.817 7.434 -7.017 1.00 87.69 209 SER A N 1
ATOM 1653 C CA . SER A 1 209 ? 26.221 8.778 -7.069 1.00 87.69 209 SER A CA 1
ATOM 1654 C C . SER A 1 209 ? 26.862 9.687 -8.127 1.00 87.69 209 SER A C 1
ATOM 1656 O O . SER A 1 209 ? 26.349 10.775 -8.371 1.00 87.69 209 SER A O 1
ATOM 1658 N N . SER A 1 210 ? 27.981 9.270 -8.731 1.00 85.75 210 SER A N 1
ATOM 1659 C CA . SER A 1 210 ? 28.694 10.005 -9.778 1.00 85.75 210 SER A CA 1
ATOM 1660 C C . SER A 1 210 ? 28.146 9.635 -11.155 1.00 85.75 210 SER A C 1
ATOM 1662 O O . SER A 1 210 ? 27.999 8.458 -11.478 1.00 85.75 210 SER A O 1
ATOM 1664 N N . THR A 1 211 ? 27.876 10.639 -11.989 1.00 82.12 211 THR A N 1
ATOM 1665 C CA . THR A 1 211 ? 27.467 10.445 -13.392 1.00 82.12 211 THR A CA 1
ATOM 1666 C C . THR A 1 211 ? 28.655 10.161 -14.313 1.00 82.12 211 THR A C 1
ATOM 1668 O O . THR A 1 211 ? 28.467 9.783 -15.472 1.00 82.12 211 THR A O 1
ATOM 1671 N N . THR A 1 212 ? 29.887 10.335 -13.823 1.00 81.88 212 THR A N 1
ATOM 1672 C CA . THR A 1 212 ? 31.104 10.169 -14.620 1.00 81.88 212 THR A CA 1
ATOM 1673 C C . THR A 1 212 ? 31.835 8.866 -14.343 1.00 81.88 212 THR A C 1
ATOM 1675 O O . THR A 1 212 ? 32.531 8.405 -15.247 1.00 81.88 212 THR A O 1
ATOM 1678 N N . ASP A 1 213 ? 31.625 8.240 -13.185 1.00 81.75 213 ASP A N 1
ATOM 1679 C CA . ASP A 1 213 ? 32.423 7.102 -12.711 1.00 81.75 213 ASP A CA 1
ATOM 1680 C C . ASP A 1 213 ? 31.586 5.828 -12.548 1.00 81.75 213 ASP A C 1
ATOM 1682 O O . ASP A 1 213 ? 30.358 5.856 -12.632 1.00 81.75 213 ASP A O 1
ATOM 1686 N N . ASN A 1 214 ? 32.262 4.698 -12.293 1.00 88.12 214 ASN A N 1
ATOM 1687 C CA . ASN A 1 214 ? 31.632 3.400 -12.027 1.00 88.12 214 ASN A CA 1
ATOM 1688 C C . ASN A 1 214 ? 30.614 3.000 -13.114 1.00 88.12 214 ASN A C 1
ATOM 1690 O O . ASN A 1 214 ? 29.440 2.737 -12.847 1.00 88.12 214 ASN A O 1
ATOM 1694 N N . ARG A 1 215 ? 31.076 3.020 -14.366 1.00 91.69 215 ARG A N 1
ATOM 1695 C CA . ARG A 1 215 ? 30.283 2.686 -15.552 1.00 91.69 215 ARG A CA 1
ATOM 1696 C C . ARG A 1 215 ? 30.328 1.186 -15.808 1.00 91.69 215 ARG A C 1
ATOM 1698 O O . ARG A 1 215 ? 31.399 0.586 -15.764 1.00 91.69 215 ARG A O 1
ATOM 1705 N N . LEU A 1 216 ? 29.188 0.612 -16.168 1.00 93.62 216 LEU A N 1
ATOM 1706 C CA . LEU A 1 216 ? 29.112 -0.733 -16.721 1.00 93.62 216 LEU A CA 1
ATOM 1707 C C . LEU A 1 216 ? 29.324 -0.658 -18.235 1.00 93.62 216 LEU A C 1
ATOM 1709 O O . LEU A 1 216 ? 28.411 -0.304 -18.981 1.00 93.62 216 LEU A O 1
ATOM 1713 N N . VAL A 1 217 ? 30.540 -0.947 -18.691 1.00 93.12 217 VAL A N 1
ATOM 1714 C CA . VAL A 1 217 ? 30.871 -0.965 -20.123 1.00 93.12 217 VAL A CA 1
ATOM 1715 C C . VAL A 1 217 ? 30.269 -2.207 -20.769 1.00 93.12 217 VAL A C 1
ATOM 1717 O O . VAL A 1 217 ? 30.459 -3.314 -20.268 1.00 93.12 217 VAL A O 1
ATOM 1720 N N . LEU A 1 218 ? 29.576 -2.028 -21.896 1.00 93.19 218 LEU A N 1
ATOM 1721 C CA . LEU A 1 218 ? 29.048 -3.135 -22.683 1.00 93.19 218 LEU A CA 1
ATOM 1722 C C . LEU A 1 218 ? 30.163 -3.729 -23.559 1.00 93.19 218 LEU A C 1
ATOM 1724 O O . LEU A 1 218 ? 30.255 -3.454 -24.752 1.00 93.19 218 LEU A O 1
ATOM 1728 N N . SER A 1 219 ? 31.057 -4.495 -22.934 1.00 91.19 219 SER A N 1
ATOM 1729 C CA . SER A 1 219 ? 32.276 -5.029 -23.553 1.00 91.19 219 SER A CA 1
ATOM 1730 C C . SER A 1 219 ? 32.044 -6.056 -24.665 1.00 91.19 219 SER A C 1
ATOM 1732 O O . SER A 1 219 ? 32.951 -6.286 -25.458 1.00 91.19 219 SER A O 1
ATOM 1734 N N . ASP A 1 220 ? 30.872 -6.697 -24.716 1.00 90.44 220 ASP A N 1
ATOM 1735 C CA . ASP A 1 220 ? 30.516 -7.664 -25.769 1.00 90.44 220 ASP A CA 1
ATOM 1736 C C . ASP A 1 220 ? 29.933 -7.013 -27.035 1.00 90.44 220 ASP A C 1
ATOM 1738 O O . ASP A 1 220 ? 29.637 -7.698 -28.014 1.00 90.44 220 ASP A O 1
ATOM 1742 N N . VAL A 1 221 ? 29.790 -5.687 -27.033 1.00 90.50 221 VAL A N 1
ATOM 1743 C CA . VAL A 1 221 ? 29.249 -4.920 -28.151 1.00 90.50 221 VAL A CA 1
ATOM 1744 C C . VAL A 1 221 ? 30.377 -4.392 -29.027 1.00 90.50 221 VAL A C 1
ATOM 1746 O O . VAL A 1 221 ? 31.333 -3.797 -28.538 1.00 90.50 221 VAL A O 1
ATOM 1749 N N . THR A 1 222 ? 30.205 -4.493 -30.342 1.00 90.94 222 THR A N 1
ATOM 1750 C CA . THR A 1 222 ? 31.052 -3.820 -31.331 1.00 90.94 222 THR A CA 1
ATOM 1751 C C . THR A 1 222 ? 30.214 -2.929 -32.242 1.00 90.94 222 THR A C 1
ATOM 1753 O O . THR A 1 222 ? 29.083 -3.256 -32.605 1.00 90.94 222 THR A O 1
ATOM 1756 N N . TYR A 1 223 ? 30.760 -1.766 -32.599 1.00 93.31 223 TYR A N 1
ATOM 1757 C CA . TYR A 1 223 ? 30.154 -0.896 -33.602 1.00 93.31 223 TYR A CA 1
ATOM 1758 C C . TYR A 1 223 ? 30.477 -1.399 -35.006 1.00 93.31 223 TYR A C 1
ATOM 1760 O O . TYR A 1 223 ? 31.627 -1.711 -35.309 1.00 93.31 223 TYR A O 1
ATOM 1768 N N . ALA A 1 224 ? 29.469 -1.418 -35.874 1.00 92.56 224 ALA A N 1
ATOM 1769 C CA . ALA A 1 224 ? 29.625 -1.768 -37.279 1.00 92.56 224 ALA A CA 1
ATOM 1770 C C . ALA A 1 224 ? 28.864 -0.783 -38.172 1.00 92.56 224 ALA A C 1
ATOM 1772 O O . ALA A 1 224 ? 27.911 -0.134 -37.735 1.00 92.56 224 ALA A O 1
ATOM 1773 N N . ALA A 1 225 ? 29.274 -0.676 -39.437 1.00 91.62 225 ALA A N 1
ATOM 1774 C CA . ALA A 1 225 ? 28.522 0.087 -40.425 1.00 91.62 225 ALA A CA 1
ATOM 1775 C C . ALA A 1 225 ? 27.097 -0.476 -40.533 1.00 91.62 225 ALA A C 1
ATOM 1777 O O . ALA A 1 225 ? 26.904 -1.687 -40.663 1.00 91.62 225 ALA A O 1
ATOM 1778 N N . LYS A 1 226 ? 26.097 0.406 -40.490 1.00 88.88 226 LYS A N 1
ATOM 1779 C CA . LYS A 1 226 ? 24.680 0.028 -40.511 1.00 88.88 226 LYS A CA 1
ATOM 1780 C C . LYS A 1 226 ? 24.299 -0.782 -41.754 1.00 88.88 226 LYS A C 1
ATOM 1782 O O . LYS A 1 226 ? 23.427 -1.643 -41.676 1.00 88.88 226 LYS A O 1
ATOM 1787 N N . SER A 1 227 ? 24.925 -0.503 -42.897 1.00 88.94 227 SER A N 1
ATOM 1788 C CA . SER A 1 227 ? 24.836 -1.322 -44.113 1.00 88.94 227 SER A CA 1
ATOM 1789 C C . SER A 1 227 ? 25.995 -0.998 -45.069 1.00 88.94 227 SER A C 1
ATOM 1791 O O . SER A 1 227 ? 26.649 0.028 -44.884 1.00 88.94 227 SER A O 1
ATOM 1793 N N . PRO A 1 228 ? 26.224 -1.780 -46.142 1.00 87.88 228 PRO A N 1
ATOM 1794 C CA . PRO A 1 228 ? 27.237 -1.449 -47.151 1.00 87.88 228 PRO A CA 1
ATOM 1795 C C . PRO A 1 228 ? 27.064 -0.061 -47.795 1.00 87.88 228 PRO A C 1
ATOM 1797 O O . PRO A 1 228 ? 28.041 0.548 -48.215 1.00 87.88 228 PRO A O 1
ATOM 1800 N N . SER A 1 229 ? 25.830 0.449 -47.859 1.00 90.31 229 SER A N 1
ATOM 1801 C CA . SER A 1 229 ? 25.484 1.767 -48.412 1.00 90.31 229 SER A CA 1
ATOM 1802 C C . SER A 1 229 ? 25.339 2.874 -47.359 1.00 90.31 229 SER A C 1
ATOM 1804 O O . SER A 1 229 ? 25.135 4.030 -47.717 1.00 90.31 229 SER A O 1
ATOM 1806 N N . ASP A 1 230 ? 25.400 2.537 -46.067 1.00 88.75 230 ASP A N 1
ATOM 1807 C CA . ASP A 1 230 ? 25.241 3.471 -44.947 1.00 88.75 230 ASP A CA 1
ATOM 1808 C C . ASP A 1 230 ? 26.395 3.243 -43.956 1.00 88.75 230 ASP A C 1
ATOM 1810 O O . ASP A 1 230 ? 26.302 2.347 -43.106 1.00 88.75 230 ASP A O 1
ATOM 1814 N N . PRO A 1 231 ? 27.489 4.026 -44.055 1.00 90.69 231 PRO A N 1
ATOM 1815 C CA . PRO A 1 231 ? 28.691 3.829 -43.247 1.00 90.69 231 PRO A CA 1
ATOM 1816 C C . PRO A 1 231 ? 28.512 4.255 -41.782 1.00 90.69 231 PRO A C 1
ATOM 1818 O O . PRO A 1 231 ? 29.471 4.211 -41.012 1.00 90.69 231 PRO A O 1
ATOM 1821 N N . THR A 1 232 ? 27.309 4.677 -41.378 1.00 90.19 232 THR A N 1
ATOM 1822 C CA . THR A 1 232 ? 27.020 5.104 -40.008 1.00 90.19 232 THR A CA 1
ATOM 1823 C C . THR A 1 232 ? 27.303 3.969 -39.026 1.00 90.19 232 THR A C 1
ATOM 1825 O O . THR A 1 232 ? 26.639 2.928 -39.056 1.00 90.19 232 THR A O 1
ATOM 1828 N N . MET A 1 233 ? 28.265 4.183 -38.126 1.00 92.50 233 MET A N 1
ATOM 1829 C CA . MET A 1 233 ? 28.648 3.194 -37.120 1.00 92.50 233 MET A CA 1
ATOM 1830 C C . MET A 1 233 ? 27.544 3.065 -36.075 1.00 92.50 233 MET A C 1
ATOM 1832 O O . MET A 1 233 ? 27.252 4.002 -35.328 1.00 92.50 233 MET A O 1
ATOM 1836 N N . THR A 1 234 ? 26.922 1.892 -36.046 1.00 91.25 234 THR A N 1
ATOM 1837 C CA . THR A 1 234 ? 25.754 1.588 -35.226 1.00 91.25 234 THR A CA 1
ATOM 1838 C C . THR A 1 234 ? 26.012 0.332 -34.403 1.00 91.25 234 THR A C 1
ATOM 1840 O O . THR A 1 234 ? 26.608 -0.631 -34.879 1.00 91.25 234 THR A O 1
ATOM 1843 N N . ALA A 1 235 ? 25.551 0.354 -33.159 1.00 91.75 235 ALA A N 1
ATOM 1844 C CA . ALA A 1 235 ? 25.450 -0.807 -32.292 1.00 91.75 235 ALA A CA 1
ATOM 1845 C C . ALA A 1 235 ? 24.013 -0.891 -31.780 1.00 91.75 235 ALA A C 1
ATOM 1847 O O . ALA A 1 235 ? 23.384 0.133 -31.512 1.00 91.75 235 ALA A O 1
ATOM 1848 N N . SER A 1 236 ? 23.472 -2.093 -31.651 1.00 91.25 236 SER A N 1
ATOM 1849 C CA . SER A 1 236 ? 22.104 -2.282 -31.176 1.00 91.25 236 SER A CA 1
ATOM 1850 C C . SER A 1 236 ? 21.964 -3.604 -30.456 1.00 91.25 236 SER A C 1
ATOM 1852 O O . SER A 1 236 ? 22.685 -4.552 -30.756 1.00 91.25 236 SER A O 1
ATOM 1854 N N . GLY A 1 237 ? 20.992 -3.688 -29.561 1.00 89.38 237 GLY A N 1
ATOM 1855 C CA . GLY A 1 237 ? 20.731 -4.913 -28.833 1.00 89.38 237 GLY A CA 1
ATOM 1856 C C . GLY A 1 237 ? 19.493 -4.817 -27.964 1.00 89.38 237 GLY A C 1
ATOM 1857 O O . GLY A 1 237 ? 18.655 -3.923 -28.108 1.00 89.38 237 GLY A O 1
ATOM 1858 N N . ILE A 1 238 ? 19.393 -5.769 -27.045 1.00 89.44 238 ILE A N 1
ATOM 1859 C CA . ILE A 1 238 ? 18.303 -5.870 -26.086 1.00 89.44 238 ILE A CA 1
ATOM 1860 C C . ILE A 1 238 ? 18.914 -5.970 -24.687 1.00 89.44 238 ILE A C 1
ATOM 1862 O O . ILE A 1 238 ? 19.820 -6.770 -24.452 1.00 89.44 238 ILE A O 1
ATOM 1866 N N . LEU A 1 239 ? 18.438 -5.138 -23.761 1.00 88.19 239 LEU A N 1
ATOM 1867 C CA . LEU A 1 239 ? 18.796 -5.218 -22.349 1.00 88.19 239 LEU A CA 1
ATOM 1868 C C . LEU A 1 239 ? 17.741 -6.031 -21.601 1.00 88.19 239 LEU A C 1
ATOM 1870 O O . LEU A 1 239 ? 16.569 -5.650 -21.542 1.00 88.19 239 LEU A O 1
ATOM 1874 N N . HIS A 1 240 ? 18.188 -7.125 -20.997 1.00 90.56 240 HIS A N 1
ATOM 1875 C CA . HIS A 1 240 ? 17.471 -7.889 -19.989 1.00 90.56 240 HIS A CA 1
ATOM 1876 C C . HIS A 1 240 ? 18.057 -7.524 -18.632 1.00 90.56 240 HIS A C 1
ATOM 1878 O O . HIS A 1 240 ? 19.215 -7.817 -18.353 1.00 90.56 240 HIS A O 1
ATOM 1884 N N . GLY A 1 241 ? 17.277 -6.846 -17.798 1.00 89.44 241 GLY A N 1
ATOM 1885 C CA . GLY A 1 241 ? 17.741 -6.405 -16.491 1.00 89.44 241 GLY A CA 1
ATOM 1886 C C . GLY A 1 241 ? 17.048 -7.132 -15.350 1.00 89.44 241 GLY A C 1
ATOM 1887 O O . GLY A 1 241 ? 15.875 -7.490 -15.445 1.00 89.44 241 GLY A O 1
ATOM 1888 N N . LYS A 1 242 ? 17.751 -7.270 -14.234 1.00 92.19 242 LYS A N 1
ATOM 1889 C CA . LYS A 1 242 ? 17.185 -7.530 -12.915 1.00 92.19 242 LYS A CA 1
ATOM 1890 C C . LYS A 1 242 ? 17.635 -6.442 -11.957 1.00 92.19 242 LYS A C 1
ATOM 1892 O O . LYS A 1 242 ? 18.778 -5.990 -12.011 1.00 92.19 242 LYS A O 1
ATOM 1897 N N . LEU A 1 243 ? 16.726 -6.041 -11.084 1.00 92.31 243 LEU A N 1
ATOM 1898 C CA . LEU A 1 243 ? 16.974 -5.105 -10.002 1.00 92.31 243 LEU A CA 1
ATOM 1899 C C . LEU A 1 243 ? 16.903 -5.855 -8.683 1.00 92.31 243 LEU A C 1
ATOM 1901 O O . LEU A 1 243 ? 15.939 -6.581 -8.447 1.00 92.31 243 LEU A O 1
ATOM 1905 N N . LYS A 1 244 ? 17.899 -5.633 -7.830 1.00 94.56 244 LYS A N 1
ATOM 1906 C CA . LYS A 1 244 ? 17.980 -6.160 -6.472 1.00 94.56 244 LYS A CA 1
ATOM 1907 C C . LYS A 1 244 ? 18.179 -5.013 -5.488 1.00 94.56 244 LYS A C 1
ATOM 1909 O O . LYS A 1 244 ? 18.972 -4.105 -5.745 1.00 94.56 244 LYS A O 1
ATOM 1914 N N . LEU A 1 245 ? 17.489 -5.065 -4.355 1.00 94.25 245 LEU A N 1
ATOM 1915 C CA . LEU A 1 245 ? 17.832 -4.266 -3.183 1.00 94.25 245 LEU A CA 1
ATOM 1916 C C . LEU A 1 245 ? 18.502 -5.177 -2.164 1.00 94.25 245 LEU A C 1
ATOM 1918 O O . LEU A 1 245 ? 17.964 -6.228 -1.819 1.00 94.25 245 LEU A O 1
ATOM 1922 N N . VAL A 1 246 ? 19.679 -4.772 -1.705 1.00 95.62 246 VAL A N 1
ATOM 1923 C CA . VAL A 1 246 ? 20.526 -5.579 -0.822 1.00 95.62 246 VAL A CA 1
ATOM 1924 C C . VAL A 1 246 ? 20.698 -4.868 0.508 1.00 95.62 246 VAL A C 1
ATOM 1926 O O . VAL A 1 246 ? 20.968 -3.665 0.534 1.00 95.62 246 VAL A O 1
ATOM 1929 N N . MET A 1 247 ? 20.563 -5.613 1.602 1.00 95.00 247 MET A N 1
ATOM 1930 C CA . MET A 1 247 ? 20.759 -5.103 2.953 1.00 95.00 247 MET A CA 1
ATOM 1931 C C . MET A 1 247 ? 22.228 -4.744 3.196 1.00 95.00 247 MET A C 1
ATOM 1933 O O . MET A 1 247 ? 23.126 -5.560 2.997 1.00 95.00 247 MET A O 1
ATOM 1937 N N . VAL A 1 248 ? 22.478 -3.515 3.642 1.00 95.38 248 VAL A N 1
ATOM 1938 C CA . VAL A 1 248 ? 23.810 -3.009 4.017 1.00 95.38 248 VAL A CA 1
ATOM 1939 C C . VAL A 1 248 ? 23.873 -2.715 5.507 1.00 95.38 248 VAL A C 1
ATOM 1941 O O . VAL A 1 248 ? 24.879 -2.992 6.154 1.00 95.38 248 VAL A O 1
ATOM 1944 N N . THR A 1 249 ? 22.802 -2.157 6.066 1.00 92.50 249 THR A N 1
ATOM 1945 C CA . THR A 1 249 ? 22.715 -1.821 7.487 1.00 92.50 249 THR A CA 1
ATOM 1946 C C . THR A 1 249 ? 21.327 -2.195 7.990 1.00 92.50 249 THR A C 1
ATOM 1948 O O . THR A 1 249 ? 20.374 -1.479 7.686 1.00 92.50 249 THR A O 1
ATOM 1951 N N . PRO A 1 250 ? 21.188 -3.301 8.742 1.00 87.56 250 PRO A N 1
ATOM 1952 C CA . PRO A 1 250 ? 19.903 -3.720 9.276 1.00 87.56 250 PRO A CA 1
ATOM 1953 C C . PRO A 1 250 ? 19.259 -2.595 10.094 1.00 87.56 250 PRO A C 1
ATOM 1955 O O . PRO A 1 250 ? 19.932 -1.989 10.939 1.00 87.56 250 PRO A O 1
ATOM 1958 N N . PRO A 1 251 ? 17.976 -2.281 9.857 1.00 80.69 251 PRO A N 1
ATOM 1959 C CA . PRO A 1 251 ? 17.296 -1.240 10.608 1.00 80.69 251 PRO A CA 1
ATOM 1960 C C . PRO A 1 251 ? 17.177 -1.657 12.078 1.00 80.69 251 PRO A C 1
ATOM 1962 O O . PRO A 1 251 ? 16.696 -2.741 12.393 1.00 80.69 251 PRO A O 1
ATOM 1965 N N . ASN A 1 252 ? 17.593 -0.789 12.999 1.00 77.19 252 ASN A N 1
ATOM 1966 C CA . ASN A 1 252 ? 17.491 -1.028 14.445 1.00 77.19 252 ASN A CA 1
ATOM 1967 C C . ASN A 1 252 ? 16.286 -0.327 15.093 1.00 77.19 252 ASN A C 1
ATOM 1969 O O . ASN A 1 252 ? 15.975 -0.592 16.252 1.00 77.19 252 ASN A O 1
ATOM 1973 N N . LYS A 1 253 ? 15.591 0.521 14.332 1.00 73.06 253 LYS A N 1
ATOM 1974 C CA . LYS A 1 253 ? 14.416 1.294 14.737 1.00 73.06 253 LYS A CA 1
ATOM 1975 C C . LYS A 1 253 ? 13.407 1.365 13.586 1.00 73.06 253 LYS A C 1
ATOM 1977 O O . LYS A 1 253 ? 13.822 1.200 12.432 1.00 73.06 253 LYS A O 1
ATOM 1982 N N . PRO A 1 254 ? 12.116 1.637 13.858 1.00 73.50 254 PRO A N 1
ATOM 1983 C CA . PRO A 1 254 ? 11.140 1.907 12.809 1.00 73.50 254 PRO A CA 1
ATOM 1984 C C . PRO A 1 254 ? 11.693 2.865 11.756 1.00 73.50 254 PRO A C 1
ATOM 1986 O O . PRO A 1 254 ? 12.249 3.915 12.075 1.00 73.50 254 PRO A O 1
ATOM 1989 N N . THR A 1 255 ? 11.561 2.474 10.496 1.00 74.88 255 THR A N 1
ATOM 1990 C CA . THR A 1 255 ? 12.188 3.168 9.370 1.00 74.88 255 THR A CA 1
ATOM 1991 C C . THR A 1 255 ? 11.172 3.293 8.252 1.00 74.88 255 THR A C 1
ATOM 1993 O O . THR A 1 255 ? 10.442 2.342 7.985 1.00 74.88 255 THR A O 1
ATOM 1996 N N . ARG A 1 256 ? 11.116 4.447 7.584 1.00 74.62 256 ARG A N 1
ATOM 1997 C CA . ARG A 1 256 ? 10.307 4.640 6.379 1.00 74.62 256 ARG A CA 1
ATOM 1998 C C . ARG A 1 256 ? 11.087 5.463 5.362 1.00 74.62 256 ARG A C 1
ATOM 2000 O O . ARG A 1 256 ? 11.356 6.634 5.602 1.00 74.62 256 ARG A O 1
ATOM 2007 N N . ALA A 1 257 ? 11.368 4.875 4.208 1.00 79.50 257 ALA A N 1
ATOM 2008 C CA . ALA A 1 257 ? 11.885 5.575 3.043 1.00 79.50 257 ALA A CA 1
ATOM 2009 C C . ALA A 1 257 ? 10.812 5.610 1.952 1.00 79.50 257 ALA A C 1
ATOM 2011 O O . ALA A 1 257 ? 10.104 4.629 1.713 1.00 79.50 257 ALA A O 1
ATOM 2012 N N . TYR A 1 258 ? 10.666 6.758 1.299 1.00 81.00 258 TYR A N 1
ATOM 2013 C CA . TYR A 1 258 ? 9.777 6.917 0.157 1.00 81.00 258 TYR A CA 1
ATOM 2014 C C . TYR A 1 258 ? 10.609 7.277 -1.060 1.00 81.00 258 TYR A C 1
ATOM 2016 O O . TYR A 1 258 ? 11.251 8.321 -1.087 1.00 81.00 258 TYR A O 1
ATOM 2024 N N . ILE A 1 259 ? 10.556 6.412 -2.061 1.00 85.31 259 ILE A N 1
ATOM 2025 C CA . ILE A 1 259 ? 11.237 6.578 -3.331 1.00 85.31 259 ILE A CA 1
ATOM 2026 C C . ILE A 1 259 ? 10.170 7.013 -4.337 1.00 85.31 259 ILE A C 1
ATOM 2028 O O . ILE A 1 259 ? 9.331 6.191 -4.719 1.00 85.31 259 ILE A O 1
ATOM 2032 N N . PRO A 1 260 ? 10.116 8.290 -4.746 1.00 81.31 260 PRO A N 1
ATOM 2033 C CA . PRO A 1 260 ? 9.174 8.724 -5.770 1.00 81.31 260 PRO A CA 1
ATOM 2034 C C . PRO A 1 260 ? 9.470 8.068 -7.125 1.00 81.31 260 PRO A C 1
ATOM 2036 O O . PRO A 1 260 ? 10.549 7.527 -7.364 1.00 81.31 260 PRO A O 1
ATOM 2039 N N . ALA A 1 261 ? 8.509 8.162 -8.044 1.00 84.19 261 ALA A N 1
ATOM 2040 C CA . ALA A 1 261 ? 8.787 7.899 -9.449 1.00 84.19 261 ALA A CA 1
ATOM 2041 C C . ALA A 1 261 ? 9.862 8.887 -9.933 1.00 84.19 261 ALA A C 1
ATOM 2043 O O . ALA A 1 261 ? 9.703 10.102 -9.797 1.00 84.19 261 ALA A O 1
ATOM 2044 N N . MET A 1 262 ? 10.960 8.362 -10.468 1.00 85.81 262 MET A N 1
ATOM 2045 C CA . MET A 1 262 ? 12.096 9.145 -10.944 1.00 85.81 262 MET A CA 1
ATOM 2046 C C . MET A 1 262 ? 12.504 8.651 -12.327 1.00 85.81 262 MET A C 1
ATOM 2048 O O . MET A 1 262 ? 12.826 7.475 -12.509 1.00 85.81 262 MET A O 1
ATOM 2052 N N . GLY A 1 263 ? 12.534 9.560 -13.299 1.00 87.75 263 GLY A N 1
ATOM 2053 C CA . GLY A 1 263 ? 13.229 9.327 -14.564 1.00 87.75 263 GLY A CA 1
ATOM 2054 C C . GLY A 1 263 ? 14.747 9.367 -14.370 1.00 87.75 263 GLY A C 1
ATOM 2055 O O . GLY A 1 263 ? 15.230 9.736 -13.305 1.00 87.75 263 GLY A O 1
ATOM 2056 N N . ASN A 1 264 ? 15.510 9.038 -15.413 1.00 89.62 264 ASN A N 1
ATOM 2057 C CA . ASN A 1 264 ? 16.954 9.294 -15.460 1.00 89.62 264 ASN A CA 1
ATOM 2058 C C . ASN A 1 264 ? 17.757 8.787 -14.250 1.00 89.62 264 ASN A C 1
ATOM 2060 O O . ASN A 1 264 ? 18.626 9.489 -13.727 1.00 89.62 264 ASN A O 1
ATOM 2064 N N . LEU A 1 265 ? 17.453 7.567 -13.810 1.00 91.44 265 LEU A N 1
ATOM 2065 C CA . LEU A 1 265 ? 18.214 6.853 -12.788 1.00 91.44 265 LEU A CA 1
ATOM 2066 C C . LEU A 1 265 ? 19.469 6.237 -13.404 1.00 91.44 265 LEU A C 1
ATOM 2068 O O . LEU A 1 265 ? 20.564 6.401 -12.882 1.00 91.44 265 LEU A O 1
ATOM 2072 N N . VAL A 1 266 ? 19.323 5.569 -14.543 1.00 92.19 266 VAL A N 1
ATOM 2073 C CA . VAL A 1 266 ? 20.433 4.971 -15.288 1.00 92.19 266 VAL A CA 1
ATOM 2074 C C . VAL A 1 266 ? 20.412 5.513 -16.707 1.00 92.19 266 VAL A C 1
ATOM 2076 O O . VAL A 1 266 ? 19.346 5.683 -17.295 1.00 92.19 266 VAL A O 1
ATOM 2079 N N . VAL A 1 267 ? 21.587 5.786 -17.259 1.00 91.88 267 VAL A N 1
ATOM 2080 C CA . VAL A 1 267 ? 21.754 6.225 -18.644 1.00 91.88 267 VAL A CA 1
ATOM 2081 C C . VAL A 1 267 ? 22.540 5.189 -19.423 1.00 91.88 267 VAL A C 1
ATOM 2083 O O . VAL A 1 267 ? 23.572 4.722 -18.951 1.00 91.88 267 VAL A O 1
ATOM 2086 N N . LEU A 1 268 ? 22.079 4.851 -20.624 1.00 91.75 268 LEU A N 1
ATOM 2087 C CA . LEU A 1 268 ? 22.886 4.152 -21.621 1.00 91.75 268 LEU A CA 1
ATOM 2088 C C . LEU A 1 268 ? 23.445 5.185 -22.599 1.00 91.75 268 LEU A C 1
ATOM 2090 O O . LEU A 1 268 ? 22.687 5.853 -23.307 1.00 91.75 268 LEU A O 1
ATOM 2094 N N . SER A 1 269 ? 24.768 5.309 -22.629 1.00 91.44 269 SER A N 1
ATOM 2095 C CA . SER A 1 269 ? 25.499 6.186 -23.541 1.00 91.44 269 SER A CA 1
ATOM 2096 C C . SER A 1 269 ? 26.162 5.381 -24.649 1.00 91.44 269 SER A C 1
ATOM 2098 O O . SER A 1 269 ? 26.605 4.256 -24.431 1.00 91.44 269 SER A O 1
ATOM 2100 N N . SER A 1 270 ? 26.306 6.006 -25.819 1.00 89.56 270 SER A N 1
ATOM 2101 C CA . SER A 1 270 ? 27.094 5.479 -26.934 1.00 89.56 270 SER A CA 1
ATOM 2102 C C . SER A 1 270 ? 28.606 5.459 -26.674 1.00 89.56 270 SER A C 1
ATOM 2104 O O . SER A 1 270 ? 29.345 4.977 -27.522 1.00 89.56 270 SER A O 1
ATOM 2106 N N . GLY A 1 271 ? 29.081 6.002 -25.546 1.00 84.06 271 GLY A N 1
ATOM 2107 C CA . GLY A 1 271 ? 30.510 6.119 -25.230 1.00 84.06 271 GLY A CA 1
ATOM 2108 C C . GLY A 1 271 ? 31.096 7.506 -25.519 1.00 84.06 271 GLY A C 1
ATOM 2109 O O . GLY A 1 271 ? 32.179 7.838 -25.033 1.00 84.06 271 GLY A O 1
ATOM 2110 N N . VAL A 1 272 ? 30.380 8.346 -26.274 1.00 76.12 272 VAL A N 1
ATOM 2111 C CA . VAL A 1 272 ? 30.919 9.617 -26.800 1.00 76.12 272 VAL A CA 1
ATOM 2112 C C . VAL A 1 272 ? 30.171 10.851 -26.295 1.00 76.12 272 VAL A C 1
ATOM 2114 O O . VAL A 1 272 ? 30.776 11.908 -26.147 1.00 76.12 272 VAL A O 1
ATOM 2117 N N . SER A 1 273 ? 28.876 10.729 -25.990 1.00 68.25 273 SER A N 1
ATOM 2118 C CA . SER A 1 273 ? 28.033 11.847 -25.548 1.00 68.25 273 SER A CA 1
ATOM 2119 C C . SER A 1 273 ? 27.210 11.496 -24.311 1.00 68.25 273 SER A C 1
ATOM 2121 O O . SER A 1 273 ? 26.726 10.372 -24.163 1.00 68.25 273 SER A O 1
AT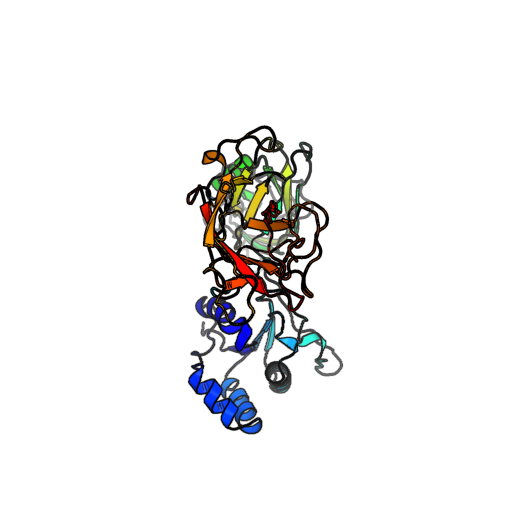OM 2123 N N . THR A 1 274 ? 27.016 12.487 -23.442 1.00 66.56 274 THR A N 1
ATOM 2124 C CA . THR A 1 274 ? 26.095 12.439 -22.296 1.00 66.56 274 THR A CA 1
ATOM 2125 C C . THR A 1 274 ? 24.724 13.052 -22.606 1.00 66.56 274 THR A C 1
ATOM 2127 O O . THR A 1 274 ? 23.838 12.993 -21.761 1.00 66.56 274 THR A O 1
ATOM 2130 N N . MET A 1 275 ? 24.527 13.620 -23.806 1.00 62.94 275 MET A N 1
ATOM 2131 C CA . MET A 1 275 ? 23.289 14.322 -24.186 1.00 62.94 275 MET A CA 1
ATOM 2132 C C . MET A 1 275 ? 22.322 13.462 -25.013 1.00 62.94 275 MET A C 1
ATOM 2134 O O . MET A 1 275 ? 21.113 13.621 -24.891 1.00 62.94 275 MET A O 1
ATOM 2138 N N . ASN A 1 276 ? 22.834 12.527 -25.820 1.00 73.94 276 ASN A N 1
ATOM 2139 C CA . ASN A 1 276 ? 22.028 11.613 -26.641 1.00 73.94 276 ASN A CA 1
ATOM 2140 C C . ASN A 1 276 ? 22.069 10.202 -26.048 1.00 73.94 276 ASN A C 1
ATOM 2142 O O . ASN A 1 276 ? 22.717 9.304 -26.584 1.00 73.94 276 ASN A O 1
ATOM 2146 N N . VAL A 1 277 ? 21.424 10.041 -24.894 1.00 84.25 277 VAL A N 1
ATOM 2147 C CA . VAL A 1 277 ? 21.446 8.809 -24.095 1.00 84.25 277 VAL A CA 1
ATOM 2148 C C . VAL A 1 277 ? 20.048 8.220 -23.957 1.00 84.25 277 VAL A C 1
ATOM 2150 O O . VAL A 1 277 ? 19.052 8.944 -23.987 1.00 84.25 277 VAL A O 1
ATOM 2153 N N . ILE A 1 278 ? 19.962 6.906 -23.753 1.00 85.75 278 ILE A N 1
ATOM 2154 C CA . ILE A 1 278 ? 18.707 6.283 -23.323 1.00 85.75 278 ILE A CA 1
ATOM 2155 C C . ILE A 1 278 ? 18.615 6.435 -21.810 1.00 85.75 278 ILE A C 1
ATOM 2157 O O . ILE A 1 278 ? 19.447 5.914 -21.070 1.00 85.75 278 ILE A O 1
ATOM 2161 N N . SER A 1 279 ? 17.601 7.165 -21.363 1.00 88.12 279 SER A N 1
ATOM 2162 C CA . SER A 1 279 ? 17.312 7.392 -19.952 1.00 88.12 279 SER A CA 1
ATOM 2163 C C . SER A 1 279 ? 16.370 6.306 -19.431 1.00 88.12 279 SER A C 1
ATOM 2165 O O . SER A 1 279 ? 15.297 6.081 -19.989 1.00 88.12 279 SER A O 1
ATOM 2167 N N . ILE A 1 280 ? 16.775 5.628 -18.362 1.00 83.44 280 ILE A N 1
ATOM 2168 C CA . ILE A 1 280 ? 16.034 4.545 -17.715 1.00 83.44 280 ILE A CA 1
ATOM 2169 C C . ILE A 1 280 ? 15.679 5.005 -16.300 1.00 83.44 280 ILE A C 1
ATOM 2171 O O . ILE A 1 280 ? 16.528 5.506 -15.562 1.00 83.44 280 ILE A O 1
ATOM 2175 N N . GLY A 1 281 ? 14.414 4.848 -15.918 1.00 86.38 281 GLY A N 1
ATOM 2176 C CA . GLY A 1 281 ? 13.898 5.260 -14.616 1.00 86.38 281 GLY A CA 1
ATOM 2177 C C . GLY A 1 281 ? 12.690 4.437 -14.179 1.00 86.38 281 GLY A C 1
ATOM 2178 O O . GLY A 1 281 ? 12.312 3.470 -14.841 1.00 86.38 281 GLY A O 1
ATOM 2179 N N . SER A 1 282 ? 12.084 4.835 -13.065 1.00 83.50 282 SER A N 1
ATOM 2180 C CA . SER A 1 282 ? 10.849 4.252 -12.543 1.00 83.50 282 SER A CA 1
ATOM 2181 C C . SER A 1 282 ? 9.671 5.201 -12.750 1.00 83.50 282 SER A C 1
ATOM 2183 O O . SER A 1 282 ? 9.744 6.377 -12.399 1.00 83.50 282 SER A O 1
ATOM 2185 N N . ASN A 1 283 ? 8.559 4.662 -13.251 1.00 78.50 283 ASN A N 1
ATOM 2186 C CA . ASN A 1 283 ? 7.277 5.372 -13.336 1.00 78.50 283 ASN A CA 1
ATOM 2187 C C . ASN A 1 283 ? 6.399 5.161 -12.092 1.00 78.50 283 ASN A C 1
ATOM 2189 O O . ASN A 1 283 ? 5.316 5.735 -12.000 1.00 78.50 283 ASN A O 1
ATOM 2193 N N . SER A 1 284 ? 6.839 4.328 -11.149 1.00 74.00 284 SER A N 1
ATOM 2194 C CA . SER A 1 284 ? 6.129 4.032 -9.907 1.00 74.00 284 SER A CA 1
ATOM 2195 C C . SER A 1 284 ? 6.942 4.478 -8.703 1.00 74.00 284 SER A C 1
ATOM 2197 O O . SER A 1 284 ? 8.167 4.347 -8.677 1.00 74.00 284 SER A O 1
ATOM 2199 N N . SER A 1 285 ? 6.243 4.978 -7.689 1.00 78.69 285 SER A N 1
ATOM 2200 C CA . SER A 1 285 ? 6.827 5.213 -6.375 1.00 78.69 285 SER A CA 1
ATOM 2201 C C . SER A 1 285 ? 6.861 3.929 -5.548 1.00 78.69 285 SER A C 1
ATOM 2203 O O . SER A 1 285 ? 5.893 3.161 -5.564 1.00 78.69 285 SER A O 1
ATOM 2205 N N . THR A 1 286 ? 7.904 3.769 -4.744 1.00 81.56 286 THR A N 1
ATOM 2206 C CA . THR A 1 286 ? 8.103 2.640 -3.831 1.00 81.56 286 THR A CA 1
ATOM 2207 C C . THR A 1 286 ? 8.218 3.162 -2.403 1.00 81.56 286 THR A C 1
ATOM 2209 O O . THR A 1 286 ? 8.869 4.170 -2.142 1.00 81.56 286 THR A O 1
ATOM 2212 N N . THR A 1 287 ? 7.560 2.498 -1.457 1.00 79.38 287 THR A N 1
ATOM 2213 C CA . THR A 1 287 ? 7.752 2.743 -0.024 1.00 79.38 287 THR A CA 1
ATOM 2214 C C . THR A 1 287 ? 8.522 1.574 0.566 1.00 79.38 287 THR A C 1
ATOM 2216 O O . THR A 1 287 ? 8.192 0.419 0.325 1.00 79.38 287 THR A O 1
ATOM 2219 N N . ILE A 1 288 ? 9.539 1.865 1.359 1.00 83.56 288 ILE A N 1
ATOM 2220 C CA . ILE A 1 288 ? 10.307 0.865 2.094 1.00 83.56 288 ILE A CA 1
ATOM 2221 C C . ILE A 1 288 ? 10.087 1.163 3.564 1.00 83.56 288 ILE A C 1
ATOM 2223 O O . ILE A 1 288 ? 10.245 2.312 3.978 1.00 83.56 288 ILE A O 1
ATOM 2227 N N . ALA A 1 289 ? 9.675 0.169 4.342 1.00 76.94 289 ALA A N 1
ATOM 2228 C CA . ALA A 1 289 ? 9.375 0.387 5.744 1.00 76.94 289 ALA A CA 1
ATOM 2229 C C . ALA A 1 289 ? 9.790 -0.790 6.628 1.00 76.94 289 ALA A C 1
ATOM 2231 O O . ALA A 1 289 ? 9.541 -1.940 6.293 1.00 76.94 289 ALA A O 1
ATOM 2232 N N . LEU A 1 290 ? 10.353 -0.489 7.795 1.00 77.38 290 LEU A N 1
ATOM 2233 C CA . LEU A 1 290 ? 10.286 -1.361 8.963 1.00 77.38 290 LEU A CA 1
ATOM 2234 C C . LEU A 1 290 ? 9.190 -0.790 9.862 1.00 77.38 290 LEU A C 1
ATOM 2236 O O . LEU A 1 290 ? 9.397 0.250 10.492 1.00 77.38 290 LEU A O 1
ATOM 2240 N N . ILE A 1 291 ? 8.036 -1.453 9.909 1.00 70.44 291 ILE A N 1
ATOM 2241 C CA . ILE A 1 291 ? 6.982 -1.142 10.877 1.00 70.44 291 ILE A CA 1
ATOM 2242 C C . ILE A 1 291 ? 7.102 -2.171 12.006 1.00 70.44 291 ILE A C 1
ATOM 2244 O O . ILE A 1 291 ? 6.940 -3.365 11.747 1.00 70.44 291 ILE A O 1
ATOM 2248 N N . PRO A 1 292 ? 7.425 -1.761 13.241 1.00 69.81 292 PRO A N 1
ATOM 2249 C CA . PRO A 1 292 ? 7.569 -2.692 14.341 1.00 69.81 292 PRO A CA 1
ATOM 2250 C C . PRO A 1 292 ? 6.223 -3.289 14.718 1.00 69.81 292 PRO A C 1
ATOM 2252 O O . PRO A 1 292 ? 5.201 -2.626 14.599 1.00 69.81 292 PRO A O 1
ATOM 2255 N N . LYS A 1 293 ? 6.228 -4.503 15.278 1.00 74.00 293 LYS A N 1
ATOM 2256 C CA . LYS A 1 293 ? 5.011 -5.184 15.768 1.00 74.00 293 LYS A CA 1
ATOM 2257 C C . LYS A 1 293 ? 4.273 -4.409 16.873 1.00 74.00 293 LYS A C 1
ATOM 2259 O O . LYS A 1 293 ? 3.098 -4.655 17.115 1.00 74.00 293 LYS A O 1
ATOM 2264 N N . CYS A 1 294 ? 4.972 -3.495 17.539 1.00 78.56 294 CYS A N 1
ATOM 2265 C CA . CYS A 1 294 ? 4.485 -2.602 18.583 1.00 78.56 294 CYS A CA 1
ATOM 2266 C C . CYS A 1 294 ? 4.775 -1.171 18.119 1.00 78.56 294 CYS A C 1
ATOM 2268 O O . CYS A 1 294 ? 5.928 -0.853 17.843 1.00 78.56 294 CYS A O 1
ATOM 2270 N N . ILE A 1 295 ? 3.764 -0.310 17.995 1.00 83.69 295 ILE A N 1
ATOM 2271 C CA . ILE A 1 295 ? 3.991 1.090 17.582 1.00 83.69 295 ILE A CA 1
ATOM 2272 C C . ILE A 1 295 ? 3.021 2.088 18.214 1.00 83.69 295 ILE A C 1
ATOM 2274 O O . ILE A 1 295 ? 3.360 3.261 18.369 1.00 83.69 295 ILE A O 1
ATOM 2278 N N . ALA A 1 296 ? 1.823 1.637 18.582 1.00 88.44 296 ALA A N 1
ATOM 2279 C CA . ALA A 1 296 ? 0.778 2.472 19.146 1.00 88.44 296 ALA A CA 1
ATOM 2280 C C . ALA A 1 296 ? 0.383 1.972 20.536 1.00 88.44 296 ALA A C 1
ATOM 2282 O O . ALA A 1 296 ? 0.316 0.768 20.779 1.00 88.44 296 ALA A O 1
ATOM 2283 N N . LYS A 1 297 ? 0.059 2.920 21.409 1.00 91.44 297 LYS A N 1
ATOM 2284 C CA . LYS A 1 297 ? -0.598 2.706 22.696 1.00 91.44 297 LYS A CA 1
ATOM 2285 C C . LYS A 1 297 ? -1.944 3.410 22.703 1.00 91.44 297 LYS A C 1
ATOM 2287 O O . LYS A 1 297 ? -2.170 4.371 21.966 1.00 91.44 297 LYS A O 1
ATOM 2292 N N . ILE A 1 298 ? -2.820 2.952 23.582 1.00 93.69 298 ILE A N 1
ATOM 2293 C CA . ILE A 1 298 ? -4.087 3.615 23.865 1.00 93.69 298 ILE A CA 1
ATOM 2294 C C . ILE A 1 298 ? -4.188 3.926 25.353 1.00 93.69 298 ILE A C 1
ATOM 2296 O O . ILE A 1 298 ? -3.680 3.188 26.192 1.00 93.69 298 ILE A O 1
ATOM 2300 N N . SER A 1 299 ? -4.854 5.029 25.665 1.00 94.56 299 SER A N 1
ATOM 2301 C CA . SER A 1 299 ? -5.277 5.394 27.009 1.00 94.56 299 SER A CA 1
ATOM 2302 C C . SER A 1 299 ? -6.798 5.410 27.042 1.00 94.56 299 SER A C 1
ATOM 2304 O O . SER A 1 299 ? -7.440 6.062 26.210 1.00 94.56 299 SER A O 1
ATOM 2306 N N . THR A 1 300 ? -7.373 4.656 27.971 1.00 93.25 300 THR A N 1
ATOM 2307 C CA . THR A 1 300 ? -8.815 4.605 28.210 1.00 93.25 300 THR A CA 1
ATOM 2308 C C . THR A 1 300 ? -9.198 5.597 29.307 1.00 93.25 300 THR A C 1
ATOM 2310 O O . THR A 1 300 ? -8.385 5.883 30.190 1.00 93.25 300 THR A O 1
ATOM 2313 N N . PRO A 1 301 ? -10.430 6.128 29.289 1.00 92.38 301 PRO A N 1
ATOM 2314 C CA . PRO A 1 301 ? -10.921 6.926 30.401 1.00 92.38 301 PRO A CA 1
ATOM 2315 C C . PRO A 1 301 ? -11.076 6.051 31.655 1.00 92.38 301 PRO A C 1
ATOM 2317 O O . PRO A 1 301 ? -11.032 4.821 31.585 1.00 92.38 301 PRO A O 1
ATOM 2320 N N . GLY A 1 302 ? -11.265 6.699 32.807 1.00 91.19 302 GLY A N 1
ATOM 2321 C CA . GLY A 1 302 ? -11.673 6.015 34.035 1.00 91.19 302 GLY A CA 1
ATOM 2322 C C . GLY A 1 302 ? -13.097 5.439 33.944 1.00 91.19 302 GLY A C 1
ATOM 2323 O O . GLY A 1 302 ? -13.669 5.357 32.855 1.00 91.19 302 GLY A O 1
ATOM 2324 N N . PRO A 1 303 ? -13.702 5.062 35.084 1.00 94.44 303 PRO A N 1
ATOM 2325 C CA . PRO A 1 303 ? -15.052 4.505 35.113 1.00 94.44 303 PRO A CA 1
ATOM 2326 C C . PRO A 1 303 ? -16.075 5.402 34.402 1.00 94.44 303 PRO A C 1
ATOM 2328 O O . PRO A 1 303 ? -16.170 6.598 34.683 1.00 94.44 303 PRO A O 1
ATOM 2331 N N . ILE A 1 304 ? -16.858 4.812 33.498 1.00 95.44 304 ILE A N 1
ATOM 2332 C CA . ILE A 1 304 ? -17.927 5.498 32.766 1.00 95.44 304 ILE A CA 1
ATOM 2333 C C . ILE A 1 304 ? -19.233 5.284 33.529 1.00 95.44 304 ILE A C 1
ATOM 2335 O O . ILE A 1 304 ? -19.707 4.157 33.664 1.00 95.44 304 ILE A O 1
ATOM 2339 N N . ASN A 1 305 ? -19.822 6.366 34.037 1.00 95.12 305 ASN A N 1
ATOM 2340 C CA . ASN A 1 305 ? -21.078 6.297 34.775 1.00 95.12 305 ASN A CA 1
ATOM 2341 C C . ASN A 1 305 ? -22.273 6.355 33.813 1.00 95.12 305 ASN A C 1
ATOM 2343 O O . ASN A 1 305 ? -22.574 7.418 33.278 1.00 95.12 305 ASN A O 1
ATOM 2347 N N . LEU A 1 306 ? -22.967 5.226 33.638 1.00 94.06 306 LEU A N 1
ATOM 2348 C CA . LEU A 1 306 ? -24.151 5.092 32.773 1.00 94.06 306 LEU A CA 1
ATOM 2349 C C . LEU A 1 306 ? -25.435 5.681 33.386 1.00 94.06 306 LEU A C 1
ATOM 2351 O O . LEU A 1 306 ? -26.491 5.656 32.759 1.00 94.06 306 LEU A O 1
ATOM 2355 N N . GLY A 1 307 ? -25.370 6.211 34.608 1.00 91.19 307 GLY A N 1
ATOM 2356 C CA . GLY A 1 307 ? -26.524 6.742 35.322 1.00 91.19 307 GLY A CA 1
ATOM 2357 C C . GLY A 1 307 ? -27.394 5.653 35.954 1.00 91.19 307 GLY A C 1
ATOM 2358 O O . GLY A 1 307 ? -26.965 4.523 36.177 1.00 91.19 307 GLY A O 1
ATOM 2359 N N . LYS A 1 308 ? -28.635 6.015 36.300 1.00 90.75 308 LYS A N 1
ATOM 2360 C CA . LYS A 1 308 ? -29.585 5.123 36.981 1.00 90.75 308 LYS A CA 1
ATOM 2361 C C . LYS A 1 308 ? -30.604 4.574 35.990 1.00 90.75 308 LYS A C 1
ATOM 2363 O O . LYS A 1 308 ? -31.401 5.338 35.451 1.00 90.75 308 LYS A O 1
ATOM 2368 N N . ALA A 1 309 ? -30.611 3.260 35.793 1.00 89.38 309 ALA A N 1
ATOM 2369 C CA . ALA A 1 309 ? -31.654 2.573 35.042 1.00 89.38 309 ALA A CA 1
ATOM 2370 C C . ALA A 1 309 ? -32.756 2.079 35.989 1.00 89.38 309 ALA A C 1
ATOM 2372 O O . ALA A 1 309 ? -32.479 1.530 37.054 1.00 89.38 309 ALA A O 1
ATOM 2373 N N . TYR A 1 310 ? -34.016 2.269 35.600 1.00 86.94 310 TYR A N 1
ATOM 2374 C CA . TYR A 1 310 ? -35.160 1.765 36.355 1.00 86.94 310 TYR A CA 1
ATOM 2375 C C . TYR A 1 310 ? -35.559 0.389 35.822 1.00 86.94 310 TYR A C 1
ATOM 2377 O O . TYR A 1 310 ? -35.709 0.214 34.611 1.00 86.94 310 TYR A O 1
ATOM 2385 N N . ALA A 1 311 ? -35.785 -0.574 36.722 1.00 83.44 311 ALA A N 1
ATOM 2386 C CA . ALA A 1 311 ? -36.242 -1.929 36.400 1.00 83.44 311 ALA A CA 1
ATOM 2387 C C . ALA A 1 311 ? -37.736 -1.964 36.002 1.00 83.44 311 ALA A C 1
ATOM 2389 O O . ALA A 1 311 ? -38.533 -2.737 36.524 1.00 83.44 311 ALA A O 1
ATOM 2390 N N . VAL A 1 312 ? -38.136 -1.064 35.101 1.00 84.31 312 VAL A N 1
ATOM 2391 C CA . VAL A 1 312 ? -39.514 -0.844 34.665 1.00 84.31 312 VAL A CA 1
ATOM 2392 C C . VAL A 1 312 ? -39.546 -0.761 33.139 1.00 84.31 312 VAL A C 1
ATOM 2394 O O . VAL A 1 312 ? -38.883 0.075 32.519 1.00 84.31 312 VAL A O 1
ATOM 2397 N N . ASN A 1 313 ? -40.336 -1.626 32.500 1.00 81.06 313 ASN A N 1
ATOM 2398 C CA . ASN A 1 313 ? -40.325 -1.770 31.039 1.00 81.06 313 ASN A CA 1
ATOM 2399 C C . ASN A 1 313 ? -40.762 -0.509 30.275 1.00 81.06 313 ASN A C 1
ATOM 2401 O O . ASN A 1 313 ? -40.200 -0.236 29.218 1.00 81.06 313 ASN A O 1
ATOM 2405 N N . HIS A 1 314 ? -41.686 0.288 30.813 1.00 84.69 314 HIS A N 1
ATOM 2406 C CA . HIS A 1 314 ? -42.216 1.480 30.138 1.00 84.69 314 HIS A CA 1
ATOM 2407 C C . HIS A 1 314 ? -41.409 2.766 30.387 1.00 84.69 314 HIS A C 1
ATOM 2409 O O . HIS A 1 314 ? -41.698 3.784 29.764 1.00 84.69 314 HIS A O 1
ATOM 2415 N N . LEU A 1 315 ? -40.416 2.746 31.285 1.00 87.88 315 LEU A N 1
ATOM 2416 C CA . LEU A 1 315 ? -39.566 3.912 31.531 1.00 87.88 315 LEU A CA 1
ATOM 2417 C C . LEU A 1 315 ? -38.365 3.941 30.571 1.00 87.88 315 LEU A C 1
ATOM 2419 O O . LEU A 1 315 ? -37.822 2.874 30.242 1.00 87.88 315 LEU A O 1
ATOM 2423 N N . PRO A 1 316 ? -37.943 5.142 30.129 1.00 90.00 316 PRO A N 1
ATOM 2424 C CA . PRO A 1 316 ? -36.767 5.298 29.286 1.00 90.00 316 PRO A CA 1
ATOM 2425 C C . PRO A 1 316 ? -35.492 4.936 30.055 1.00 90.00 316 PRO A C 1
ATOM 2427 O O . PRO A 1 316 ? -35.401 5.118 31.272 1.00 90.00 316 PRO A O 1
ATOM 2430 N N . LEU A 1 317 ? -34.505 4.418 29.327 1.00 93.69 317 LEU A N 1
ATOM 2431 C CA . LEU A 1 317 ? -33.155 4.216 29.848 1.00 93.69 317 LEU A CA 1
ATOM 2432 C C . LEU A 1 317 ? -32.391 5.550 29.874 1.00 93.69 317 LEU A C 1
ATOM 2434 O O . LEU A 1 317 ? -32.774 6.482 29.159 1.00 93.69 317 LEU A O 1
ATOM 2438 N N . PRO A 1 318 ? -31.315 5.656 30.675 1.00 94.81 318 PRO A N 1
ATOM 2439 C CA . PRO A 1 318 ? -30.391 6.778 30.588 1.00 94.81 318 PRO A CA 1
ATOM 2440 C C . PRO A 1 318 ? -29.896 7.000 29.152 1.00 94.81 318 PRO A C 1
ATOM 2442 O O . PRO A 1 318 ? -29.749 6.030 28.401 1.00 94.81 318 PRO A O 1
ATOM 2445 N N . PRO A 1 319 ? -29.629 8.257 28.760 1.00 95.62 319 PRO A N 1
ATOM 2446 C CA . PRO A 1 319 ? -29.051 8.539 27.455 1.00 95.62 319 PRO A CA 1
ATOM 2447 C C . PRO A 1 319 ? -27.656 7.898 27.323 1.00 95.62 319 PRO A C 1
ATOM 2449 O O . PRO A 1 319 ? -26.988 7.684 28.340 1.00 95.62 319 PRO A O 1
ATOM 2452 N N . PRO A 1 320 ? -27.191 7.628 26.089 1.00 96.81 320 PRO A N 1
ATOM 2453 C CA . PRO A 1 320 ? -25.823 7.187 25.848 1.00 96.81 320 PRO A CA 1
ATOM 2454 C C . PRO A 1 320 ? -24.800 8.141 26.472 1.00 96.81 320 PRO A C 1
ATOM 2456 O O . PRO A 1 320 ? -24.977 9.361 26.454 1.00 96.81 320 PRO A O 1
ATOM 2459 N N . VAL A 1 321 ? -23.722 7.578 27.011 1.00 97.75 321 VAL A N 1
ATOM 2460 C CA . VAL A 1 321 ? -22.648 8.328 27.662 1.00 97.75 321 VAL A CA 1
ATOM 2461 C C . VAL A 1 321 ? -21.416 8.307 26.776 1.00 97.75 321 VAL A C 1
ATOM 2463 O O . VAL A 1 321 ? -20.829 7.249 26.532 1.00 97.75 321 VAL A O 1
ATOM 2466 N N . ASP A 1 322 ? -21.024 9.484 26.302 1.00 97.44 322 ASP A N 1
ATOM 2467 C CA . ASP A 1 322 ? -19.837 9.648 25.474 1.00 97.44 322 ASP A CA 1
ATOM 2468 C C . ASP A 1 322 ? -18.558 9.454 26.286 1.00 97.44 322 ASP A C 1
ATOM 2470 O O . ASP A 1 322 ? -18.410 9.929 27.414 1.00 97.44 322 ASP A O 1
ATOM 2474 N N . PHE A 1 323 ? -17.587 8.796 25.668 1.00 97.31 323 PHE A N 1
ATOM 2475 C CA . PHE A 1 323 ? -16.252 8.636 26.211 1.00 97.31 323 PHE A CA 1
ATOM 2476 C C . PHE A 1 323 ? -15.209 8.675 25.093 1.00 97.31 323 PHE A C 1
ATOM 2478 O O . PHE A 1 323 ? -15.510 8.625 23.899 1.00 97.31 323 PHE A O 1
ATOM 2485 N N . THR A 1 324 ? -13.944 8.870 25.459 1.00 96.94 324 THR A N 1
ATOM 2486 C CA . THR A 1 324 ? -12.863 9.037 24.480 1.00 96.94 324 THR A CA 1
ATOM 2487 C C . THR A 1 324 ? -11.690 8.151 24.835 1.00 96.94 324 THR A C 1
ATOM 2489 O O . THR A 1 324 ? -11.159 8.233 25.938 1.00 96.94 324 THR A O 1
ATOM 2492 N N . ILE A 1 325 ? -11.279 7.331 23.874 1.00 96.31 325 ILE A N 1
ATOM 2493 C CA . ILE A 1 325 ? -10.038 6.563 23.926 1.00 96.31 325 ILE A CA 1
ATOM 2494 C C . ILE A 1 325 ? -8.982 7.393 23.211 1.00 96.31 325 ILE A C 1
ATOM 2496 O O . ILE A 1 325 ? -9.208 7.860 22.100 1.00 96.31 325 ILE A O 1
ATOM 2500 N N . THR A 1 326 ? -7.832 7.608 23.833 1.00 96.31 326 THR A N 1
ATOM 2501 C CA . THR A 1 326 ? -6.756 8.398 23.226 1.00 96.31 326 THR A CA 1
ATOM 2502 C C . THR A 1 326 ? -5.688 7.463 22.690 1.00 96.31 326 THR A C 1
ATOM 2504 O O . THR A 1 326 ? -5.066 6.749 23.471 1.00 96.31 326 THR A O 1
ATOM 2507 N N . ALA A 1 327 ? -5.469 7.459 21.378 1.00 94.75 327 ALA A N 1
ATOM 2508 C CA . ALA A 1 327 ? -4.401 6.697 20.744 1.00 94.75 327 ALA A CA 1
ATOM 2509 C C . ALA A 1 327 ? -3.158 7.569 20.543 1.00 94.75 327 ALA A C 1
ATOM 2511 O O . ALA A 1 327 ? -3.255 8.734 20.159 1.00 94.75 327 ALA A O 1
ATOM 2512 N N . ASP A 1 328 ? -1.979 7.011 20.780 1.00 94.50 328 ASP A N 1
ATOM 2513 C CA . ASP A 1 328 ? -0.713 7.697 20.543 1.00 94.50 328 ASP A CA 1
ATOM 2514 C C . ASP A 1 328 ? 0.385 6.699 20.161 1.00 94.50 328 ASP A C 1
ATOM 2516 O O . ASP A 1 328 ? 0.211 5.490 20.292 1.00 94.50 328 ASP A O 1
ATOM 2520 N N . TYR A 1 329 ? 1.524 7.193 19.692 1.00 90.88 329 TYR A N 1
ATOM 2521 C CA . TYR A 1 329 ? 2.707 6.370 19.490 1.00 90.88 329 TYR A CA 1
ATOM 2522 C C . TYR A 1 329 ? 3.320 5.963 20.827 1.00 90.88 329 TYR A C 1
ATOM 2524 O O . TYR A 1 329 ? 3.375 6.745 21.782 1.00 90.88 329 TYR A O 1
ATOM 2532 N N . ASP A 1 330 ? 3.811 4.733 20.878 1.00 90.81 330 ASP A N 1
ATOM 2533 C CA . ASP A 1 330 ? 4.547 4.216 22.020 1.00 90.81 330 ASP A CA 1
ATOM 2534 C C . ASP A 1 330 ? 6.049 4.203 21.718 1.00 90.81 330 ASP A C 1
ATOM 2536 O O . ASP A 1 330 ? 6.575 3.276 21.106 1.00 90.81 330 ASP A O 1
ATOM 2540 N N . GLU A 1 331 ? 6.738 5.259 22.160 1.00 89.50 331 GLU A N 1
ATOM 2541 C CA . GLU A 1 331 ? 8.189 5.440 21.999 1.00 89.50 331 GLU A CA 1
ATOM 2542 C C . GLU A 1 331 ? 9.030 4.397 22.742 1.00 89.50 331 GLU A C 1
ATOM 2544 O O . GLU A 1 331 ? 10.241 4.374 22.547 1.00 89.50 331 GLU A O 1
ATOM 2549 N N . SER A 1 332 ? 8.426 3.544 23.580 1.00 88.62 332 SER A N 1
ATOM 2550 C CA . SER A 1 332 ? 9.118 2.438 24.254 1.00 88.62 332 SER A CA 1
ATOM 2551 C C . SER A 1 332 ? 9.132 1.144 23.436 1.00 88.62 332 SER A C 1
ATOM 2553 O O . SER A 1 332 ? 9.934 0.246 23.708 1.00 88.62 332 SER A O 1
ATOM 2555 N N . CYS A 1 333 ? 8.277 1.038 22.416 1.00 83.75 333 CYS A N 1
ATOM 2556 C CA . CYS A 1 333 ? 8.213 -0.150 21.584 1.00 83.75 333 CYS A CA 1
ATOM 2557 C C . CYS A 1 333 ? 9.545 -0.404 20.860 1.00 83.75 333 CYS A C 1
ATOM 2559 O O . CYS A 1 333 ? 10.230 0.515 20.408 1.00 83.75 333 CYS A O 1
ATOM 2561 N N . ASP A 1 334 ? 9.860 -1.689 20.674 1.00 75.81 334 ASP A N 1
ATOM 2562 C CA . ASP A 1 334 ? 10.893 -2.150 19.741 1.00 75.81 334 ASP A CA 1
ATOM 2563 C C . ASP A 1 334 ? 12.313 -1.601 20.016 1.00 75.81 334 ASP A C 1
ATOM 2565 O O . ASP A 1 334 ? 13.074 -1.289 19.098 1.00 75.81 334 ASP A O 1
ATOM 2569 N N . GLY A 1 335 ? 12.676 -1.495 21.300 1.00 75.62 335 GLY A N 1
ATOM 2570 C CA . GLY A 1 335 ? 13.969 -0.957 21.752 1.00 75.62 335 GLY A CA 1
ATOM 2571 C C . GLY A 1 335 ? 14.008 0.571 21.846 1.00 75.62 335 GLY A C 1
ATOM 2572 O O . GLY A 1 335 ? 15.027 1.138 22.233 1.00 75.62 335 GLY A O 1
ATOM 2573 N N . GLY A 1 336 ? 12.885 1.216 21.538 1.00 81.50 336 GLY A N 1
ATOM 2574 C CA . GLY A 1 336 ? 12.668 2.642 21.653 1.00 81.50 336 GLY A CA 1
ATOM 2575 C C . GLY A 1 336 ? 12.933 3.411 20.362 1.00 81.50 336 GLY A C 1
ATOM 2576 O O . GLY A 1 336 ? 13.850 3.114 19.594 1.00 81.50 336 GLY A O 1
ATOM 2577 N N . PHE A 1 337 ? 12.120 4.434 20.111 1.00 82.69 337 PHE A N 1
ATOM 2578 C CA . PHE A 1 337 ? 12.284 5.332 18.970 1.00 82.69 337 PHE A CA 1
ATOM 2579 C C . PHE A 1 337 ? 11.745 6.724 19.283 1.00 82.69 337 PHE A C 1
ATOM 2581 O O . PHE A 1 337 ? 10.945 6.900 20.194 1.00 82.69 337 PHE A O 1
ATOM 2588 N N . ARG A 1 338 ? 12.163 7.716 18.491 1.00 83.75 338 ARG A N 1
ATOM 2589 C CA . ARG A 1 338 ? 11.610 9.072 18.558 1.00 83.75 338 ARG A CA 1
ATOM 2590 C C . ARG A 1 338 ? 10.555 9.253 17.484 1.00 83.75 338 ARG A C 1
ATOM 2592 O O . ARG A 1 338 ? 10.805 8.934 16.323 1.00 83.75 338 ARG A O 1
ATOM 2599 N N . ILE A 1 339 ? 9.419 9.846 17.825 1.00 83.50 339 ILE A N 1
ATOM 2600 C CA . ILE A 1 339 ? 8.311 10.030 16.867 1.00 83.50 339 ILE A CA 1
ATOM 2601 C C . ILE A 1 339 ? 8.710 10.913 15.678 1.00 83.50 339 ILE A C 1
ATOM 2603 O O . ILE A 1 339 ? 8.263 10.678 14.557 1.00 83.50 339 ILE A O 1
ATOM 2607 N N . VAL A 1 340 ? 9.607 11.882 15.890 1.00 80.56 340 VAL A N 1
ATOM 2608 C CA . VAL A 1 340 ? 10.146 12.740 14.817 1.00 80.56 340 VAL A CA 1
ATOM 2609 C C . VAL A 1 340 ? 10.916 11.958 13.747 1.00 80.56 340 VAL A C 1
ATOM 2611 O O . VAL A 1 340 ? 10.984 12.404 12.604 1.00 80.56 340 VAL A O 1
ATOM 2614 N N . ASP A 1 341 ? 11.450 10.780 14.084 1.00 73.75 341 ASP A N 1
ATOM 2615 C CA . ASP A 1 341 ? 12.196 9.934 13.148 1.00 73.75 341 ASP A CA 1
ATOM 2616 C C . ASP A 1 341 ? 11.258 9.103 12.245 1.00 73.75 341 ASP A C 1
ATOM 2618 O O . ASP A 1 341 ? 11.705 8.547 11.245 1.00 73.75 341 ASP A O 1
ATOM 2622 N N . LEU A 1 342 ? 9.957 9.031 12.560 1.00 73.25 342 LEU A N 1
ATOM 2623 C CA . LEU A 1 342 ? 8.970 8.253 11.798 1.00 73.25 342 LEU A CA 1
ATOM 2624 C C . LEU A 1 342 ? 8.499 8.949 10.505 1.00 73.25 342 LEU A C 1
ATOM 2626 O O . LEU A 1 342 ? 7.803 8.339 9.688 1.00 73.25 342 LEU A O 1
ATOM 2630 N N . GLY A 1 343 ? 8.846 10.225 10.300 1.00 73.31 343 GLY A N 1
ATOM 2631 C CA . GLY A 1 343 ? 8.400 11.008 9.143 1.00 73.31 343 GLY A CA 1
ATOM 2632 C C . GLY A 1 343 ? 6.874 11.152 9.087 1.00 73.31 343 GLY A C 1
ATOM 2633 O O . GLY A 1 343 ? 6.223 11.280 10.116 1.00 73.31 343 GLY A O 1
ATOM 2634 N N . ASN A 1 344 ? 6.271 11.111 7.895 1.00 69.94 344 ASN A N 1
ATOM 2635 C CA . ASN A 1 344 ? 4.808 11.173 7.716 1.00 69.94 344 ASN A CA 1
ATOM 2636 C C . ASN A 1 344 ? 4.158 9.782 7.814 1.00 69.94 344 ASN A C 1
ATOM 2638 O O . ASN A 1 344 ? 3.447 9.355 6.900 1.00 69.94 344 ASN A O 1
ATOM 2642 N N . LEU A 1 345 ? 4.454 9.036 8.881 1.00 75.31 345 LEU A N 1
ATOM 2643 C CA . LEU A 1 345 ? 3.857 7.721 9.089 1.00 75.31 345 LEU A CA 1
ATOM 2644 C C . LEU A 1 345 ? 2.354 7.852 9.366 1.00 75.31 345 LEU A C 1
ATOM 2646 O O . LEU A 1 345 ? 1.921 8.699 10.148 1.00 75.31 345 LEU A O 1
ATOM 2650 N N . VAL A 1 346 ? 1.578 6.982 8.723 1.00 77.25 346 VAL A N 1
ATOM 2651 C CA . VAL A 1 346 ? 0.136 6.830 8.919 1.00 77.25 346 VAL A CA 1
ATOM 2652 C C . VAL A 1 346 ? -0.099 5.408 9.406 1.00 77.25 346 VAL A C 1
ATOM 2654 O O . VAL A 1 346 ? 0.332 4.466 8.748 1.00 77.25 346 VAL A O 1
ATOM 2657 N N . VAL A 1 347 ? -0.755 5.271 10.552 1.00 79.69 347 VAL A N 1
ATOM 2658 C CA . VAL A 1 347 ? -1.054 3.998 11.210 1.00 79.69 347 VAL A CA 1
ATOM 2659 C C . VAL A 1 347 ? -2.577 3.848 11.277 1.00 79.69 347 VAL A C 1
ATOM 2661 O O . VAL A 1 347 ? -3.221 4.460 12.137 1.00 79.69 347 VAL A O 1
ATOM 2664 N N . PRO A 1 348 ? -3.188 3.093 10.346 1.00 82.38 348 PRO A N 1
ATOM 2665 C CA . PRO A 1 348 ? -4.594 2.724 10.436 1.00 82.38 348 PRO A CA 1
ATOM 2666 C C . PRO A 1 348 ? -4.787 1.810 11.645 1.00 82.38 348 PRO A C 1
ATOM 2668 O O . PRO A 1 348 ? -4.190 0.736 11.704 1.00 82.38 348 PRO A O 1
ATOM 2671 N N . LEU A 1 349 ? -5.576 2.254 12.623 1.00 85.12 349 LEU A N 1
ATOM 2672 C CA . LEU A 1 349 ? -5.787 1.515 13.863 1.00 85.12 349 LEU A CA 1
ATOM 2673 C C . LEU A 1 349 ? -6.916 0.498 13.706 1.00 85.12 349 LEU A C 1
ATOM 2675 O O . LEU A 1 349 ? -7.976 0.800 13.154 1.00 85.12 349 LEU A O 1
ATOM 2679 N N . GLN A 1 350 ? -6.693 -0.673 14.283 1.00 91.06 350 GLN A N 1
ATOM 2680 C CA . GLN A 1 350 ? -7.713 -1.671 14.555 1.00 91.06 350 GLN A CA 1
ATOM 2681 C C . GLN A 1 350 ? -7.880 -1.797 16.062 1.00 91.06 350 GLN A C 1
ATOM 2683 O O . GLN A 1 350 ? -6.893 -1.851 16.800 1.00 91.06 350 GLN A O 1
ATOM 2688 N N . LEU A 1 351 ? -9.125 -1.846 16.523 1.00 93.31 351 LEU A N 1
ATOM 2689 C CA . LEU A 1 351 ? -9.441 -2.002 17.937 1.00 93.31 351 LEU A CA 1
ATOM 2690 C C . LEU A 1 351 ? -10.233 -3.285 18.163 1.00 93.31 351 LEU A C 1
ATOM 2692 O O . LEU A 1 351 ? -10.982 -3.730 17.294 1.00 93.31 351 LEU A O 1
ATOM 2696 N N . ARG A 1 352 ? -10.063 -3.870 19.347 1.00 95.06 352 ARG A N 1
ATOM 2697 C CA . ARG A 1 352 ? -10.876 -4.978 19.848 1.00 95.06 352 ARG A CA 1
ATOM 2698 C C . ARG A 1 352 ? -11.305 -4.667 21.272 1.00 95.06 352 ARG A C 1
ATOM 2700 O O . ARG A 1 352 ? -10.468 -4.344 22.111 1.00 95.06 352 ARG A O 1
ATOM 2707 N N . PHE A 1 353 ? -12.601 -4.787 21.536 1.00 96.75 353 PHE A N 1
ATOM 2708 C CA . PHE A 1 353 ? -13.182 -4.628 22.866 1.00 96.75 353 PHE A CA 1
ATOM 2709 C C . PHE A 1 353 ? -13.477 -6.014 23.429 1.00 96.75 353 PHE A C 1
ATOM 2711 O O . PHE A 1 353 ? -14.231 -6.781 22.831 1.00 96.75 353 PHE A O 1
ATOM 2718 N N . GLN A 1 354 ? -12.854 -6.345 24.553 1.00 96.44 354 GLN A N 1
ATOM 2719 C CA . GLN A 1 354 ? -12.925 -7.659 25.173 1.00 96.44 354 GLN A CA 1
ATOM 2720 C C . GLN A 1 354 ? -13.510 -7.525 26.586 1.00 96.44 354 GLN A C 1
ATOM 2722 O O . GLN A 1 354 ? -12.847 -6.975 27.466 1.00 96.44 354 GLN A O 1
ATOM 2727 N N . PRO A 1 355 ? -14.745 -7.992 26.824 1.00 95.81 355 PRO A N 1
ATOM 2728 C CA . PRO A 1 355 ? -15.326 -8.019 28.161 1.00 95.81 355 PRO A CA 1
ATOM 2729 C C . PRO A 1 355 ? -14.528 -8.948 29.077 1.00 95.81 355 PRO A C 1
ATOM 2731 O O . PRO A 1 355 ? -14.190 -10.071 28.692 1.00 95.81 355 PRO A O 1
ATOM 2734 N N . GLU A 1 356 ? -14.253 -8.512 30.302 1.00 92.75 356 GLU A N 1
ATOM 2735 C CA . GLU A 1 356 ? -13.603 -9.366 31.295 1.00 92.75 356 GLU A CA 1
ATOM 2736 C C . GLU A 1 356 ? -14.595 -10.344 31.940 1.00 92.75 356 GLU A C 1
ATOM 2738 O O . GLU A 1 356 ? -15.768 -10.024 32.148 1.00 92.75 356 GLU A O 1
ATOM 2743 N N . GLY A 1 357 ? -14.113 -11.548 32.269 1.00 86.00 357 GLY A N 1
ATOM 2744 C CA . GLY A 1 357 ? -14.901 -12.572 32.964 1.00 86.00 357 GLY A CA 1
ATOM 2745 C C . GLY A 1 357 ? -15.759 -13.475 32.069 1.00 86.00 357 GLY A C 1
ATOM 2746 O O . GLY A 1 357 ? -16.702 -14.071 32.577 1.00 86.00 357 GLY A O 1
ATOM 2747 N N . ASN A 1 358 ? -15.444 -13.602 30.769 1.00 79.25 358 ASN A N 1
ATOM 2748 C CA . ASN A 1 358 ? -16.189 -14.438 29.806 1.00 79.25 358 ASN A CA 1
ATOM 2749 C C . ASN A 1 358 ? -17.704 -14.173 29.835 1.00 79.25 358 ASN A C 1
ATOM 2751 O O . ASN A 1 358 ? -18.513 -15.093 29.954 1.00 79.25 358 ASN A O 1
ATOM 2755 N N . GLN A 1 359 ? -18.077 -12.897 29.767 1.00 87.19 359 GLN A N 1
ATOM 2756 C CA . GLN A 1 359 ? -19.477 -12.492 29.814 1.00 87.19 359 GLN A CA 1
ATOM 2757 C C . GLN A 1 359 ? -20.268 -13.028 28.626 1.00 87.19 359 GLN A C 1
ATOM 2759 O O . GLN A 1 359 ? -19.746 -13.190 27.521 1.00 87.19 359 GLN A O 1
ATOM 2764 N N . GLU A 1 360 ? -21.551 -13.265 28.873 1.00 92.69 360 GLU A N 1
ATOM 2765 C CA . GLU A 1 360 ? -22.492 -13.653 27.834 1.00 92.69 360 GLU A CA 1
ATOM 2766 C C . GLU A 1 360 ? -22.779 -12.447 26.929 1.00 92.69 360 GLU A C 1
ATOM 2768 O O . GLU A 1 360 ? -22.946 -11.320 27.402 1.00 92.69 360 GLU A O 1
ATOM 2773 N N . LEU A 1 361 ? -22.801 -12.679 25.619 1.00 95.38 361 LEU A N 1
ATOM 2774 C CA . LEU A 1 361 ? -23.033 -11.650 24.610 1.00 95.38 361 LEU A CA 1
ATOM 2775 C C . LEU A 1 361 ? -24.367 -11.891 23.908 1.00 95.38 361 LEU A C 1
ATOM 2777 O O . LEU A 1 361 ? -24.825 -13.029 23.793 1.00 95.38 361 LEU A O 1
ATOM 2781 N N . THR A 1 362 ? -24.969 -10.827 23.386 1.00 93.38 362 THR A N 1
ATOM 2782 C CA . THR A 1 362 ? -26.140 -10.948 22.512 1.00 93.38 362 THR A CA 1
ATOM 2783 C C . THR A 1 362 ? -25.793 -11.648 21.191 1.00 93.38 362 THR A C 1
ATOM 2785 O O . THR A 1 362 ? -24.629 -11.648 20.770 1.00 93.38 362 THR A O 1
ATOM 2788 N N . PRO A 1 363 ? -26.780 -12.236 20.483 1.00 89.94 363 PRO A N 1
ATOM 2789 C CA . PRO A 1 363 ? -26.566 -12.751 19.134 1.00 89.94 363 PRO A CA 1
ATOM 2790 C C . PRO A 1 363 ? -25.967 -11.671 18.222 1.00 89.94 363 PRO A C 1
ATOM 2792 O O . PRO A 1 363 ? -26.541 -10.598 18.059 1.00 89.94 363 PRO A O 1
ATOM 2795 N N . GLY A 1 364 ? -24.802 -11.951 17.635 1.00 88.56 364 GLY A N 1
ATOM 2796 C CA . GLY A 1 364 ? -24.041 -10.972 16.848 1.00 88.56 364 GLY A CA 1
ATOM 2797 C C . GLY A 1 364 ? -22.952 -10.227 17.628 1.00 88.56 364 GLY A C 1
ATOM 2798 O O . GLY A 1 364 ? -22.244 -9.423 17.032 1.00 88.56 364 GLY A O 1
ATOM 2799 N N . ASN A 1 365 ? -22.770 -10.527 18.919 1.00 95.56 365 ASN A N 1
ATOM 2800 C CA . ASN A 1 365 ? -21.692 -10.024 19.776 1.00 95.56 365 ASN A CA 1
ATOM 2801 C C . ASN A 1 365 ? -21.645 -8.490 19.907 1.00 95.56 365 ASN A C 1
ATOM 2803 O O . ASN A 1 365 ? -20.573 -7.934 20.123 1.00 95.56 365 ASN A O 1
ATOM 2807 N N . GLN A 1 366 ? -22.775 -7.794 19.762 1.00 95.88 366 GLN A N 1
ATOM 2808 C CA . GLN A 1 366 ? -22.818 -6.323 19.790 1.00 95.88 366 GLN A CA 1
ATOM 2809 C C . GLN A 1 366 ? -23.058 -5.741 21.184 1.00 95.88 366 GLN A C 1
ATOM 2811 O O . GLN A 1 366 ? -22.781 -4.567 21.420 1.00 95.88 366 GLN A O 1
ATOM 2816 N N . GLU A 1 367 ? -23.573 -6.547 22.113 1.00 97.38 367 GLU A N 1
ATOM 2817 C CA . GLU A 1 367 ? -23.881 -6.105 23.469 1.00 97.38 367 GLU A CA 1
ATOM 2818 C C . GLU A 1 367 ? -23.477 -7.164 24.494 1.00 97.38 367 GLU A C 1
ATOM 2820 O O . GLU A 1 367 ? -23.565 -8.368 24.238 1.00 97.38 367 GLU A O 1
ATOM 2825 N N . ILE A 1 368 ? -23.047 -6.703 25.666 1.00 97.06 368 ILE A N 1
ATOM 2826 C CA . ILE A 1 368 ? -22.714 -7.543 26.817 1.00 97.06 368 ILE A CA 1
ATOM 2827 C C . ILE A 1 368 ? -23.962 -7.684 27.678 1.00 97.06 368 ILE A C 1
ATOM 2829 O O . ILE A 1 368 ? -24.494 -6.672 28.129 1.00 97.06 368 ILE A O 1
ATOM 2833 N N . LEU A 1 369 ? -24.415 -8.907 27.945 1.00 96.00 369 LEU A N 1
ATOM 2834 C CA . LEU A 1 369 ? -25.503 -9.138 28.891 1.00 96.00 369 LEU A CA 1
ATOM 2835 C C . LEU A 1 369 ? -25.003 -8.868 30.310 1.00 96.00 369 LEU A C 1
ATOM 2837 O O . LEU A 1 369 ? -24.051 -9.492 30.779 1.00 96.00 369 LEU A O 1
ATOM 2841 N N . LEU A 1 370 ? -25.638 -7.914 30.989 1.00 95.00 370 LEU A N 1
ATOM 2842 C CA . LEU A 1 370 ? -25.189 -7.445 32.289 1.00 95.00 370 LEU A CA 1
ATOM 2843 C C . LEU A 1 370 ? -25.723 -8.316 33.427 1.00 95.00 370 LEU A C 1
ATOM 2845 O O . LEU A 1 370 ? -26.831 -8.864 33.403 1.00 95.00 370 LEU A O 1
ATOM 2849 N N . LYS A 1 371 ? -24.899 -8.396 34.467 1.00 93.44 371 LYS A N 1
ATOM 2850 C CA . LYS A 1 371 ? -25.209 -9.027 35.744 1.00 93.44 371 LYS A CA 1
ATOM 2851 C C . LYS A 1 371 ? -24.997 -8.012 36.853 1.00 93.44 371 LYS A C 1
ATOM 2853 O O . LYS A 1 371 ? -24.157 -7.120 36.734 1.00 93.44 371 LYS A O 1
ATOM 2858 N N . ASN A 1 372 ? -25.749 -8.156 37.931 1.00 92.94 372 ASN A N 1
ATOM 2859 C CA . ASN A 1 372 ? -25.451 -7.453 39.165 1.00 92.94 372 ASN A CA 1
ATOM 2860 C C . ASN A 1 372 ? -24.120 -7.953 39.748 1.00 92.94 372 ASN A C 1
ATOM 2862 O O . ASN A 1 372 ? -23.605 -9.003 39.360 1.00 92.94 372 ASN A O 1
ATOM 2866 N N . ASN A 1 373 ? -23.568 -7.208 40.702 1.00 91.38 373 ASN A N 1
ATOM 2867 C CA . ASN A 1 373 ? -22.292 -7.526 41.349 1.00 91.38 373 ASN A CA 1
ATOM 2868 C C . ASN A 1 373 ? -22.303 -8.887 42.079 1.00 91.38 373 ASN A C 1
ATOM 2870 O O . ASN A 1 373 ? -21.244 -9.453 42.334 1.00 91.38 373 ASN A O 1
ATOM 2874 N N . ASP A 1 374 ? -23.483 -9.428 42.389 1.00 90.06 374 ASP A N 1
ATOM 2875 C CA . ASP A 1 374 ? -23.680 -10.774 42.943 1.00 90.06 374 ASP A CA 1
ATOM 2876 C C . ASP A 1 374 ? -23.698 -11.894 41.877 1.00 90.06 374 ASP A C 1
ATOM 2878 O O . ASP A 1 374 ? -23.819 -13.072 42.209 1.00 90.06 374 ASP A O 1
ATOM 2882 N N . GLY A 1 375 ? -23.572 -11.542 40.593 1.00 89.12 375 GLY A N 1
ATOM 2883 C CA . GLY A 1 375 ? -23.590 -12.456 39.451 1.00 89.12 375 GLY A CA 1
ATOM 2884 C C . GLY A 1 375 ? -24.979 -12.744 38.871 1.00 89.12 375 GLY A C 1
ATOM 2885 O O . GLY A 1 375 ? -25.074 -13.467 37.875 1.00 89.12 375 GLY A O 1
ATOM 2886 N N . THR A 1 376 ? -26.054 -12.187 39.437 1.00 91.25 376 THR A N 1
ATOM 2887 C CA . THR A 1 376 ? -27.420 -12.401 38.934 1.00 91.25 376 THR A CA 1
ATOM 2888 C C . THR A 1 376 ? -27.675 -11.616 37.636 1.00 91.25 376 THR A C 1
ATOM 2890 O O . THR A 1 376 ? -27.370 -10.424 37.582 1.00 91.25 376 THR A O 1
ATOM 2893 N N . PRO A 1 377 ? -28.227 -12.226 36.565 1.00 92.88 377 PRO A N 1
ATOM 2894 C CA . PRO A 1 377 ? -28.613 -11.493 35.355 1.00 92.88 377 PRO A CA 1
ATOM 2895 C C . PRO A 1 377 ? -29.641 -10.407 35.672 1.00 92.88 377 PRO A C 1
ATOM 2897 O O . PRO A 1 377 ? -30.647 -10.695 36.314 1.00 92.88 377 PRO A O 1
ATOM 2900 N N . ASN A 1 378 ? -29.418 -9.175 35.210 1.00 92.81 378 ASN A N 1
ATOM 2901 C CA . ASN A 1 378 ? -30.251 -8.033 35.611 1.00 92.81 378 ASN A CA 1
ATOM 2902 C C . ASN A 1 378 ? -31.206 -7.513 34.525 1.00 92.81 378 ASN A C 1
ATOM 2904 O O . ASN A 1 378 ? -31.954 -6.565 34.766 1.00 92.81 378 ASN A O 1
ATOM 2908 N N . GLY A 1 379 ? -31.196 -8.137 33.346 1.00 92.81 379 GLY A N 1
ATOM 2909 C CA . GLY A 1 379 ? -32.073 -7.791 32.225 1.00 92.81 379 GLY A CA 1
ATOM 2910 C C . GLY A 1 379 ? -31.631 -6.582 31.397 1.00 92.81 379 GLY A C 1
ATOM 2911 O O . GLY A 1 379 ? -32.340 -6.173 30.473 1.00 92.81 379 GLY A O 1
ATOM 2912 N N . PHE A 1 380 ? -30.454 -6.026 31.685 1.00 94.88 380 PHE A N 1
ATOM 2913 C CA . PHE A 1 380 ? -29.824 -5.002 30.861 1.00 94.88 380 PHE A CA 1
ATOM 2914 C C . PHE A 1 380 ? -28.725 -5.595 29.980 1.00 94.88 380 PHE A C 1
ATOM 2916 O O . PHE A 1 380 ? -28.126 -6.623 30.299 1.00 94.88 380 PHE A O 1
ATOM 2923 N N . ALA A 1 381 ? -28.437 -4.918 28.875 1.00 95.75 381 ALA A N 1
ATOM 2924 C CA . ALA A 1 381 ? -27.257 -5.168 28.066 1.00 95.75 381 ALA A CA 1
ATOM 2925 C C . ALA A 1 381 ? -26.484 -3.864 27.825 1.00 95.75 381 ALA A C 1
ATOM 2927 O O . ALA A 1 381 ? -27.061 -2.774 27.841 1.00 95.75 381 ALA A O 1
ATOM 2928 N N . LEU A 1 382 ? -25.167 -3.975 27.659 1.00 97.31 382 LEU A N 1
ATOM 2929 C CA . LEU A 1 382 ? -24.255 -2.863 27.405 1.00 97.31 382 LEU A CA 1
ATOM 2930 C C . LEU A 1 382 ? -23.760 -2.913 25.962 1.00 97.31 382 LEU A C 1
ATOM 2932 O O . LEU A 1 382 ? -23.006 -3.816 25.600 1.00 97.31 382 LEU A O 1
ATOM 2936 N N . GLY A 1 383 ? -24.135 -1.909 25.175 1.00 97.38 383 GLY A N 1
ATOM 2937 C CA . GLY A 1 383 ? -23.589 -1.660 23.844 1.00 97.38 383 GLY A CA 1
ATOM 2938 C C . GLY A 1 383 ? -22.558 -0.532 23.860 1.00 97.38 383 GLY A C 1
ATOM 2939 O O . GLY A 1 383 ? -22.670 0.421 24.636 1.00 97.38 383 GLY A O 1
ATOM 2940 N N . ILE A 1 384 ? -21.563 -0.620 22.977 1.00 98.06 384 ILE A N 1
ATOM 2941 C CA . ILE A 1 384 ? -20.610 0.463 22.707 1.00 98.06 384 ILE A CA 1
ATOM 2942 C C . ILE A 1 384 ? -20.703 0.818 21.224 1.00 98.06 384 ILE A C 1
ATOM 2944 O O . ILE A 1 384 ? -20.614 -0.067 20.377 1.00 98.06 384 ILE A O 1
ATOM 2948 N N . ASN A 1 385 ? -20.837 2.106 20.906 1.00 97.12 385 ASN A N 1
ATOM 2949 C CA . ASN A 1 385 ? -20.876 2.598 19.529 1.00 97.12 385 ASN A CA 1
ATOM 2950 C C . ASN A 1 385 ? -19.709 3.549 19.254 1.00 97.12 385 ASN A C 1
ATOM 2952 O O . ASN A 1 385 ? -19.537 4.553 19.948 1.00 97.12 385 ASN A O 1
ATOM 2956 N N . GLU A 1 386 ? -18.942 3.277 18.203 1.00 96.06 386 GLU A N 1
ATOM 2957 C CA . GLU A 1 386 ? -17.989 4.220 17.624 1.00 96.06 386 GLU A CA 1
ATOM 2958 C C . GLU A 1 386 ? -18.746 5.371 16.943 1.00 96.06 386 GLU A C 1
ATOM 2960 O O . GLU A 1 386 ? -19.721 5.150 16.219 1.00 96.06 386 GLU A O 1
ATOM 2965 N N . LEU A 1 387 ? -18.317 6.614 17.204 1.00 93.31 387 LEU A N 1
ATOM 2966 C CA . LEU A 1 387 ? -18.972 7.836 16.706 1.00 93.31 387 LEU A CA 1
ATOM 2967 C C . LEU A 1 387 ? -20.484 7.912 17.014 1.00 93.31 387 LEU A C 1
ATOM 2969 O O . LEU A 1 387 ? -21.224 8.617 16.334 1.00 93.31 387 LEU A O 1
ATOM 2973 N N . GLY A 1 388 ? -20.952 7.162 18.017 1.00 92.06 388 GLY A N 1
ATOM 2974 C CA . GLY A 1 388 ? -22.365 7.091 18.393 1.00 92.06 388 GLY A CA 1
ATOM 2975 C C . GLY A 1 388 ? -23.260 6.277 17.453 1.00 92.06 388 GLY A C 1
ATOM 2976 O O . GLY A 1 388 ? -24.431 6.095 17.767 1.00 92.06 388 GLY A O 1
ATOM 2977 N N . VAL A 1 389 ? -22.746 5.770 16.325 1.00 92.62 389 VAL A N 1
ATOM 2978 C CA . VAL A 1 389 ? -23.578 5.156 15.268 1.00 92.62 389 VAL A CA 1
ATOM 2979 C C . VAL A 1 389 ? -23.084 3.797 14.774 1.00 92.62 389 VAL A C 1
ATOM 2981 O O . VAL A 1 389 ? -23.869 3.042 14.203 1.00 92.62 389 VAL A O 1
ATOM 2984 N N . HIS A 1 390 ? -21.807 3.468 14.973 1.00 93.31 390 HIS A N 1
ATOM 2985 C CA . HIS A 1 390 ? -21.222 2.214 14.501 1.00 93.31 390 HIS A CA 1
ATOM 2986 C C . HIS A 1 390 ? -21.054 1.239 15.675 1.00 93.31 390 HIS A C 1
ATOM 2988 O O . HIS A 1 390 ? -20.168 1.459 16.503 1.00 93.31 390 HIS A O 1
ATOM 2994 N N . PRO A 1 391 ? -21.873 0.177 15.779 1.00 95.12 391 PRO A N 1
ATOM 2995 C CA . PRO A 1 391 ? -21.795 -0.748 16.903 1.00 95.12 391 PRO A CA 1
ATOM 2996 C C . PRO A 1 391 ? -20.465 -1.500 16.915 1.00 95.12 391 PRO A C 1
ATOM 2998 O O . PRO A 1 391 ? -20.005 -2.001 15.887 1.00 95.12 391 PRO A O 1
ATOM 3001 N N . VAL A 1 392 ? -19.858 -1.586 18.096 1.00 96.38 392 VAL A N 1
ATOM 3002 C CA . VAL A 1 392 ? -18.690 -2.427 18.353 1.00 96.38 392 VAL A CA 1
ATOM 3003 C C . VAL A 1 392 ? -19.120 -3.887 18.380 1.00 96.38 392 VAL A C 1
ATOM 3005 O O . VAL A 1 392 ? -20.097 -4.243 19.033 1.00 96.38 392 VAL A O 1
ATOM 3008 N N . ILE A 1 393 ? -18.352 -4.740 17.708 1.00 96.94 393 ILE A N 1
ATOM 3009 C CA . ILE A 1 393 ? -18.492 -6.189 17.811 1.00 96.94 393 ILE A CA 1
ATOM 3010 C C . ILE A 1 393 ? -17.453 -6.683 18.821 1.00 96.94 393 ILE A C 1
ATOM 3012 O O . ILE A 1 393 ? -16.246 -6.678 18.566 1.00 96.94 393 ILE A O 1
ATOM 3016 N N . PHE A 1 394 ? -17.918 -7.089 19.999 1.00 96.56 394 PHE A N 1
ATOM 3017 C CA . PHE A 1 394 ? -17.060 -7.570 21.073 1.00 96.56 394 PHE A CA 1
ATOM 3018 C C . PHE A 1 394 ? -16.281 -8.821 20.647 1.00 96.56 394 PHE A C 1
ATOM 3020 O O . PHE A 1 394 ? -16.757 -9.664 19.886 1.00 96.56 394 PHE A O 1
ATOM 3027 N N . ASN A 1 395 ? -15.058 -8.941 21.165 1.00 95.19 395 ASN A N 1
ATOM 3028 C CA . ASN A 1 395 ? -14.102 -10.013 20.872 1.00 95.19 395 ASN A CA 1
ATOM 3029 C C . ASN A 1 395 ? -13.645 -10.111 19.403 1.00 95.19 395 ASN A C 1
ATOM 3031 O O . ASN A 1 395 ? -12.947 -11.062 19.048 1.00 95.19 395 ASN A O 1
ATOM 3035 N N . GLN A 1 396 ? -13.940 -9.110 18.568 1.00 94.12 396 GLN A N 1
ATOM 3036 C CA . GLN A 1 396 ? -13.515 -9.048 17.171 1.00 94.12 396 GLN A CA 1
ATOM 3037 C C . GLN A 1 396 ? -12.611 -7.832 16.910 1.00 94.12 396 GLN A C 1
ATOM 3039 O O . GLN A 1 396 ? -12.814 -6.756 17.468 1.00 94.12 396 GLN A O 1
ATOM 3044 N N . TRP A 1 397 ? -11.590 -8.008 16.064 1.00 91.81 397 TRP A N 1
ATOM 3045 C CA . TRP A 1 397 ? -10.809 -6.889 15.531 1.00 91.81 397 TRP A CA 1
ATOM 3046 C C . TRP A 1 397 ? -11.615 -6.154 14.464 1.00 91.81 397 TRP A C 1
ATOM 3048 O O . TRP A 1 397 ? -12.110 -6.776 13.522 1.00 91.81 397 TRP A O 1
ATOM 3058 N N . GLN A 1 398 ? -11.712 -4.837 14.599 1.00 89.44 398 GLN A N 1
ATOM 3059 C CA . GLN A 1 398 ? -12.436 -3.976 13.671 1.00 89.44 398 GLN A CA 1
ATOM 3060 C C . GLN A 1 398 ? -11.602 -2.748 13.302 1.00 89.44 398 GLN A C 1
ATOM 3062 O O . GLN A 1 398 ? -10.934 -2.158 14.155 1.00 89.44 398 GLN A O 1
ATOM 3067 N N . ASP A 1 399 ? -11.642 -2.383 12.018 1.00 86.25 399 ASP A N 1
ATOM 3068 C CA . ASP A 1 399 ? -11.064 -1.135 11.518 1.00 86.25 399 ASP A CA 1
ATOM 3069 C C . ASP A 1 399 ? -11.833 0.049 12.122 1.00 86.25 399 ASP A C 1
ATOM 3071 O O . ASP A 1 399 ? -13.065 0.041 12.161 1.00 86.25 399 ASP A O 1
ATOM 3075 N N . SER A 1 400 ? -11.113 1.069 12.593 1.00 85.44 400 SER A N 1
ATOM 3076 C CA . SER A 1 400 ? -11.753 2.293 13.079 1.00 85.44 400 SER A CA 1
ATOM 3077 C C . SER A 1 400 ? -12.332 3.102 11.915 1.00 85.44 400 SER A C 1
ATOM 3079 O O . SER A 1 400 ? -11.659 3.328 10.907 1.00 85.44 400 SER A O 1
ATOM 3081 N N . HIS A 1 401 ? -13.559 3.603 12.077 1.00 87.00 401 HIS A N 1
ATOM 3082 C CA . HIS A 1 401 ? -14.184 4.552 11.141 1.00 87.00 401 HIS A CA 1
ATOM 3083 C C . HIS A 1 401 ? -13.634 5.981 11.296 1.00 87.00 401 HIS A C 1
ATOM 3085 O O . HIS A 1 401 ? -14.050 6.904 10.592 1.00 87.00 401 HIS A O 1
ATOM 3091 N N . GLN A 1 402 ? -12.714 6.184 12.239 1.00 90.00 402 GLN A N 1
ATOM 3092 C CA . GLN A 1 402 ? -12.108 7.469 12.560 1.00 90.00 402 GLN A CA 1
ATOM 3093 C C . GLN A 1 402 ? -10.769 7.649 11.825 1.00 90.00 402 GLN A C 1
ATOM 3095 O O . GLN A 1 402 ? -10.217 6.694 11.273 1.00 90.00 402 GLN A O 1
ATOM 3100 N N . PRO A 1 403 ? -10.224 8.880 11.756 1.00 83.62 403 PRO A N 1
ATOM 3101 C CA . PRO A 1 403 ? -8.956 9.128 11.075 1.00 83.62 403 PRO A CA 1
ATOM 3102 C C . PRO A 1 403 ? -7.816 8.258 11.618 1.00 83.62 403 PRO A C 1
ATOM 3104 O O . PRO A 1 403 ? -7.754 7.982 12.809 1.00 83.62 403 PRO A O 1
ATOM 3107 N N . SER A 1 404 ? -6.872 7.873 10.759 1.00 86.19 404 SER A N 1
ATOM 3108 C CA . SER A 1 404 ? -5.686 7.118 11.178 1.00 86.19 404 SER A CA 1
ATOM 3109 C C . SER A 1 404 ? -4.762 7.943 12.081 1.00 86.19 404 SER A C 1
ATOM 3111 O O . SER A 1 404 ? -4.656 9.165 11.929 1.00 86.19 404 SER A O 1
ATOM 3113 N N . LEU A 1 405 ? -4.033 7.266 12.974 1.00 87.25 405 LEU A N 1
ATOM 3114 C CA . LEU A 1 405 ? -2.988 7.894 13.780 1.00 87.25 405 LEU A CA 1
ATOM 3115 C C . LEU A 1 405 ? -1.853 8.332 12.852 1.00 87.25 405 LEU A C 1
ATOM 3117 O O . LEU A 1 405 ? -1.368 7.547 12.038 1.00 87.25 405 LEU A O 1
ATOM 3121 N N . THR A 1 406 ? -1.436 9.591 12.952 1.00 86.38 406 THR A N 1
ATOM 3122 C CA . THR A 1 406 ? -0.292 10.096 12.183 1.00 86.38 406 THR A CA 1
ATOM 3123 C C . THR A 1 406 ? 0.654 10.849 13.093 1.00 86.38 406 THR A C 1
ATOM 3125 O O . THR A 1 406 ? 0.239 11.398 14.113 1.00 86.38 406 THR A O 1
ATOM 3128 N N . THR A 1 407 ? 1.917 10.954 12.696 1.00 83.62 407 THR A N 1
ATOM 3129 C CA . THR A 1 407 ? 2.927 11.732 13.434 1.00 83.62 407 THR A CA 1
ATOM 3130 C C . THR A 1 407 ? 2.544 13.203 13.617 1.00 83.62 407 THR A C 1
ATOM 3132 O O . THR A 1 407 ? 2.940 13.814 14.605 1.00 83.62 407 THR A O 1
ATOM 3135 N N . SER A 1 408 ? 1.728 13.753 12.708 1.00 84.81 408 SER A N 1
ATOM 3136 C CA . SER A 1 408 ? 1.200 15.125 12.768 1.00 84.81 408 SER A CA 1
ATOM 3137 C C . SER A 1 408 ? -0.121 15.274 13.537 1.00 84.81 408 SER A C 1
ATOM 3139 O O . SER A 1 408 ? -0.444 16.364 14.000 1.00 84.81 408 SER A O 1
ATOM 3141 N N . LYS A 1 409 ? -0.902 14.195 13.666 1.00 86.31 409 LYS A N 1
ATOM 3142 C CA . LYS A 1 409 ? -2.218 14.176 14.322 1.00 86.31 409 LYS A CA 1
ATOM 3143 C C . LYS A 1 409 ? -2.179 13.195 15.481 1.00 86.31 409 LYS A C 1
ATOM 3145 O O . LYS A 1 409 ? -2.650 12.064 15.367 1.00 86.31 409 LYS A O 1
ATOM 3150 N N . ARG A 1 410 ? -1.572 13.654 16.570 1.00 92.00 410 ARG A N 1
ATOM 3151 C CA . ARG A 1 410 ? -1.390 12.907 17.810 1.00 92.00 410 ARG A CA 1
ATOM 3152 C C . ARG A 1 410 ? -1.378 13.851 19.027 1.00 92.00 410 ARG A C 1
ATOM 3154 O O . ARG A 1 410 ? -0.933 14.989 18.879 1.00 92.00 410 ARG A O 1
ATOM 3161 N N . PRO A 1 411 ? -1.792 13.389 20.218 1.00 94.50 411 PRO A N 1
ATOM 3162 C CA . PRO A 1 411 ? -2.565 12.168 20.443 1.00 94.50 411 PRO A CA 1
ATOM 3163 C C . PRO A 1 411 ? -3.902 12.214 19.685 1.00 94.50 411 PRO A C 1
ATOM 3165 O O . PRO A 1 411 ? -4.491 13.280 19.513 1.00 94.50 411 PRO A O 1
ATOM 3168 N N . LEU A 1 412 ? -4.346 11.074 19.167 1.00 95.00 412 LEU A N 1
ATOM 3169 C CA . LEU A 1 412 ? -5.561 10.950 18.371 1.00 95.00 412 LEU A CA 1
ATOM 3170 C C . LEU A 1 412 ? -6.747 10.585 19.281 1.00 95.00 412 LEU A C 1
ATOM 3172 O O . LEU A 1 412 ? -6.773 9.473 19.814 1.00 95.00 412 LEU A O 1
ATOM 3176 N N . PRO A 1 413 ? -7.740 11.476 19.461 1.00 95.44 413 PRO A N 1
ATOM 3177 C CA . PRO A 1 413 ? -8.946 11.142 20.205 1.00 95.44 413 PRO A CA 1
ATOM 3178 C C . PRO A 1 413 ? -9.881 10.282 19.347 1.00 95.44 413 PRO A C 1
ATOM 3180 O O . PRO A 1 413 ? -10.340 10.719 18.293 1.00 95.44 413 PRO A O 1
ATOM 3183 N N . LEU A 1 414 ? -10.201 9.086 19.835 1.00 95.62 414 LEU A N 1
ATOM 3184 C CA . LEU A 1 414 ? -11.197 8.178 19.276 1.00 95.62 414 LEU A CA 1
ATOM 3185 C C . LEU A 1 414 ? -12.482 8.267 20.109 1.00 95.62 414 LEU A C 1
ATOM 3187 O O . LEU A 1 414 ? -12.486 7.967 21.305 1.00 95.62 414 LEU A O 1
ATOM 3191 N N . ARG A 1 415 ? -13.573 8.712 19.488 1.00 97.00 415 ARG A N 1
ATOM 3192 C CA . ARG A 1 415 ? -14.870 8.958 20.126 1.00 97.00 415 ARG A CA 1
ATOM 3193 C C . ARG A 1 415 ? -15.747 7.710 20.108 1.00 97.00 415 ARG A C 1
ATOM 3195 O O . ARG A 1 415 ? -15.951 7.103 19.055 1.00 97.00 415 ARG A O 1
ATOM 3202 N N . TYR A 1 416 ? -16.293 7.387 21.272 1.00 97.69 416 TYR A N 1
ATOM 3203 C CA . TYR A 1 416 ? -17.221 6.286 21.489 1.00 97.69 416 TYR A CA 1
ATOM 3204 C C . TYR A 1 416 ? -18.356 6.742 22.404 1.00 97.69 416 TYR A C 1
ATOM 3206 O O . TYR A 1 416 ? -18.232 7.738 23.112 1.00 97.69 416 TYR A O 1
ATOM 3214 N N . SER A 1 417 ? -19.440 5.981 22.416 1.00 97.88 417 SER A N 1
ATOM 3215 C CA . SER A 1 417 ? -20.526 6.119 23.383 1.00 97.88 417 SER A CA 1
ATOM 3216 C C . SER A 1 417 ? -20.863 4.750 23.957 1.00 97.88 417 SER A C 1
ATOM 3218 O O . SER A 1 417 ? -20.768 3.742 23.254 1.00 97.88 417 SER A O 1
ATOM 3220 N N . ALA A 1 418 ? -21.216 4.708 25.235 1.00 97.56 418 ALA A N 1
ATOM 3221 C CA . ALA A 1 418 ? -21.721 3.519 25.904 1.00 97.56 418 ALA A CA 1
ATOM 3222 C C . ALA A 1 418 ? -23.216 3.699 26.171 1.00 97.56 418 ALA A C 1
ATOM 3224 O O . ALA A 1 418 ? -23.641 4.764 26.620 1.00 97.56 418 ALA A O 1
ATOM 3225 N N . GLN A 1 419 ? -24.015 2.672 25.902 1.00 96.38 419 GLN A N 1
ATOM 3226 C CA . GLN A 1 419 ? -25.463 2.731 26.075 1.00 96.38 419 GLN A CA 1
ATOM 3227 C C . GLN A 1 419 ? -26.005 1.451 26.698 1.00 96.38 419 GLN A C 1
ATOM 3229 O O . GLN A 1 419 ? -25.498 0.357 26.450 1.00 96.38 419 GLN A O 1
ATOM 3234 N N . LEU A 1 420 ? -27.062 1.608 27.491 1.00 96.00 420 LEU A N 1
ATOM 3235 C CA . LEU A 1 420 ? -27.829 0.491 28.017 1.00 96.00 420 LEU A CA 1
ATOM 3236 C C . LEU A 1 420 ? -28.982 0.158 27.076 1.00 96.00 420 LEU A C 1
ATOM 3238 O O . LEU A 1 420 ? -29.634 1.052 26.534 1.00 96.00 420 LEU A O 1
ATOM 3242 N N . THR A 1 421 ? -29.283 -1.126 26.963 1.00 94.25 421 THR A N 1
ATOM 3243 C CA . THR A 1 421 ? -30.488 -1.651 26.318 1.00 94.25 421 THR A CA 1
ATOM 3244 C C . THR A 1 421 ? -31.166 -2.671 27.233 1.00 94.25 421 THR A C 1
ATOM 3246 O O . THR A 1 421 ? -30.590 -3.129 28.222 1.00 94.25 421 THR A O 1
ATOM 3249 N N . LYS A 1 422 ? -32.441 -2.979 26.965 1.00 92.44 422 LYS A N 1
ATOM 3250 C CA . LYS A 1 422 ? -33.181 -4.031 27.682 1.00 92.44 422 LYS A CA 1
ATOM 3251 C C . LYS A 1 422 ? -32.997 -5.326 26.899 1.00 92.44 422 LYS A C 1
ATOM 3253 O O . LYS A 1 422 ? -33.373 -5.372 25.732 1.00 92.44 422 LYS A O 1
ATOM 3258 N N . SER A 1 423 ? -32.463 -6.368 27.531 1.00 89.19 423 SER A N 1
ATOM 3259 C CA . SER A 1 423 ? -32.152 -7.646 26.868 1.00 89.19 423 SER A CA 1
ATOM 3260 C C . SER A 1 423 ? -33.394 -8.481 26.526 1.00 89.19 423 SER A C 1
ATOM 3262 O O . SER A 1 423 ? -33.295 -9.492 25.835 1.00 89.19 423 SER A O 1
ATOM 3264 N N . GLY A 1 424 ? -34.565 -8.093 27.042 1.00 84.50 424 GLY A N 1
ATOM 3265 C CA . GLY A 1 424 ? -35.807 -8.860 26.939 1.00 84.50 424 GLY A CA 1
ATOM 3266 C C . GLY A 1 424 ? -35.998 -9.891 28.057 1.00 84.50 424 GLY A C 1
ATOM 3267 O O . GLY A 1 424 ? -37.057 -10.515 28.118 1.00 84.50 424 GLY A O 1
ATOM 3268 N N . THR A 1 425 ? -35.029 -10.047 28.968 1.00 86.00 425 THR A N 1
ATOM 3269 C CA . THR A 1 425 ? -35.195 -10.835 30.200 1.00 86.00 425 THR A CA 1
ATOM 3270 C C . THR A 1 425 ? -35.734 -9.962 31.348 1.00 86.00 425 THR A C 1
ATOM 3272 O O . THR A 1 425 ? -35.751 -8.732 31.232 1.00 86.00 425 THR A O 1
ATOM 3275 N N . PRO A 1 426 ? -36.244 -10.559 32.447 1.00 90.00 426 PRO A N 1
ATOM 3276 C CA . PRO A 1 426 ? -36.771 -9.794 33.574 1.00 90.00 426 PRO A CA 1
ATOM 3277 C C . PRO A 1 426 ? -35.750 -8.795 34.128 1.00 90.00 426 PRO A C 1
ATOM 3279 O O . PRO A 1 426 ? -34.603 -9.152 34.390 1.00 90.00 426 PRO A O 1
ATOM 3282 N N . LEU A 1 427 ? -36.186 -7.549 34.322 1.00 92.19 427 LEU A N 1
ATOM 3283 C CA . LEU A 1 427 ? -35.353 -6.498 34.898 1.00 92.19 427 LEU A CA 1
ATOM 3284 C C . LEU A 1 427 ? -35.251 -6.689 36.414 1.00 92.19 427 LEU A C 1
ATOM 3286 O O . LEU A 1 427 ? -36.274 -6.718 37.101 1.00 92.19 427 LEU A O 1
ATOM 3290 N N . ILE A 1 428 ? -34.027 -6.775 36.933 1.00 92.19 428 ILE A N 1
ATOM 3291 C CA . ILE A 1 428 ? -33.752 -6.951 38.364 1.00 92.19 428 ILE A CA 1
ATOM 3292 C C . ILE A 1 428 ? -32.971 -5.742 38.870 1.00 92.19 428 ILE A C 1
ATOM 3294 O O . ILE A 1 428 ? -31.981 -5.326 38.272 1.00 92.19 428 ILE A O 1
ATOM 3298 N N . THR A 1 429 ? -33.414 -5.163 39.984 1.00 90.88 429 THR A N 1
ATOM 3299 C CA . THR A 1 429 ? -32.709 -4.053 40.632 1.00 90.88 429 THR A CA 1
ATOM 3300 C C . THR A 1 429 ? -31.436 -4.540 41.312 1.00 90.88 429 THR A C 1
ATOM 3302 O O . THR A 1 429 ? -31.481 -5.499 42.079 1.00 90.88 429 THR A O 1
ATOM 3305 N N . GLY A 1 430 ? -30.331 -3.835 41.103 1.00 91.62 430 GLY A N 1
ATOM 3306 C CA . GLY A 1 430 ? -29.065 -4.098 41.772 1.00 91.62 430 GLY A CA 1
ATOM 3307 C C . GLY A 1 430 ? -27.965 -3.185 41.247 1.00 91.62 430 GLY A C 1
ATOM 3308 O O . GLY A 1 430 ? -28.152 -2.465 40.264 1.00 91.62 430 GLY A O 1
ATOM 3309 N N . GLU A 1 431 ? -26.826 -3.196 41.929 1.00 93.06 431 GLU A N 1
ATOM 3310 C CA . GLU A 1 431 ? -25.610 -2.576 41.413 1.00 93.06 431 GLU A CA 1
ATOM 3311 C C . GLU A 1 431 ? -24.953 -3.509 40.401 1.00 93.06 431 GLU A C 1
ATOM 3313 O O . GLU A 1 431 ? -24.881 -4.716 40.625 1.00 93.06 431 GLU A O 1
ATOM 3318 N N . PHE A 1 432 ? -24.447 -2.946 39.311 1.00 92.94 432 PHE A N 1
ATOM 3319 C CA . PHE A 1 432 ? -23.727 -3.679 38.279 1.00 92.94 432 PHE A CA 1
ATOM 3320 C C . PHE A 1 432 ? -22.506 -2.885 37.827 1.00 92.94 432 PHE A C 1
ATOM 3322 O O . PHE A 1 432 ? -22.492 -1.653 37.846 1.00 92.94 432 PHE A O 1
ATOM 3329 N N . SER A 1 433 ? -21.481 -3.602 37.384 1.00 93.62 433 SER A N 1
ATOM 3330 C CA . SER A 1 433 ? -20.296 -3.030 36.757 1.00 93.62 433 SER A CA 1
ATOM 3331 C C . SER A 1 433 ? -19.766 -3.996 35.704 1.00 93.62 433 SER A C 1
ATOM 3333 O O . SER A 1 433 ? -19.903 -5.209 35.841 1.00 93.62 433 SER A O 1
ATOM 3335 N N . GLN A 1 434 ? -19.187 -3.457 34.631 1.00 94.38 434 GLN A N 1
ATOM 3336 C CA . GLN A 1 434 ? -18.604 -4.265 33.567 1.00 94.38 434 GLN A CA 1
ATOM 3337 C C . GLN A 1 434 ? -17.255 -3.690 33.154 1.00 94.38 434 GLN A C 1
ATOM 3339 O O . GLN A 1 434 ? -17.173 -2.564 32.663 1.00 94.38 434 GLN A O 1
ATOM 3344 N N . GLN A 1 435 ? -16.202 -4.488 33.316 1.00 95.38 435 GLN A N 1
ATOM 3345 C CA . GLN A 1 435 ? -14.870 -4.151 32.834 1.00 95.38 435 GLN A CA 1
ATOM 3346 C C . GLN A 1 435 ? -14.698 -4.632 31.390 1.00 95.38 435 GLN A C 1
ATOM 3348 O O . GLN A 1 435 ? -15.068 -5.756 31.041 1.00 95.38 435 GLN A O 1
ATOM 3353 N N . VAL A 1 436 ? -14.158 -3.764 30.537 1.00 95.44 436 VAL A N 1
ATOM 3354 C CA . VAL A 1 436 ? -13.889 -4.058 29.127 1.00 95.44 436 VAL A CA 1
ATOM 3355 C C . VAL A 1 436 ? -12.447 -3.680 28.830 1.00 95.44 436 VAL A C 1
ATOM 3357 O O . VAL A 1 436 ? -12.074 -2.510 28.900 1.00 95.44 436 VAL A O 1
ATOM 3360 N N . THR A 1 437 ? -11.631 -4.669 28.481 1.00 95.50 437 THR A N 1
ATOM 3361 C CA . THR A 1 437 ? -10.276 -4.444 27.990 1.00 95.50 437 THR A CA 1
ATOM 3362 C C . THR A 1 437 ? -10.346 -3.958 26.545 1.00 95.50 437 THR A C 1
ATOM 3364 O O . THR A 1 437 ? -10.932 -4.619 25.686 1.00 95.50 437 THR A O 1
ATOM 3367 N N . VAL A 1 438 ? -9.717 -2.823 26.249 1.00 94.94 438 VAL A N 1
ATOM 3368 C CA . VAL A 1 438 ? -9.530 -2.364 24.868 1.00 94.94 438 VAL A CA 1
ATOM 3369 C C . VAL A 1 438 ? -8.132 -2.753 24.417 1.00 94.94 438 VAL A C 1
ATOM 3371 O O . VAL A 1 438 ? -7.149 -2.496 25.107 1.00 94.94 438 VAL A O 1
ATOM 3374 N N . GLN A 1 439 ? -8.039 -3.379 23.254 1.00 92.69 439 GLN A N 1
ATOM 3375 C CA . GLN A 1 439 ? -6.781 -3.737 22.616 1.00 92.69 439 GLN A CA 1
ATOM 3376 C C . GLN A 1 439 ? -6.657 -2.996 21.291 1.00 92.69 439 GLN A C 1
ATOM 3378 O O . GLN A 1 439 ? -7.658 -2.723 20.627 1.00 92.69 439 GLN A O 1
ATOM 3383 N N . VAL A 1 440 ? -5.421 -2.679 20.910 1.00 90.00 440 VAL A N 1
ATOM 3384 C CA . VAL A 1 440 ? -5.100 -1.944 19.685 1.00 90.00 440 VAL A CA 1
ATOM 3385 C C . VAL A 1 440 ? -4.085 -2.717 18.851 1.00 90.00 440 VAL A C 1
ATOM 3387 O O . VAL A 1 440 ? -3.147 -3.313 19.376 1.00 90.00 440 VAL A O 1
ATOM 3390 N N . THR A 1 441 ? -4.283 -2.703 17.541 1.00 86.94 441 THR A N 1
ATOM 3391 C CA . THR A 1 441 ? -3.329 -3.163 16.532 1.00 86.94 441 THR A CA 1
ATOM 3392 C C . THR A 1 441 ? -3.422 -2.250 15.305 1.00 86.94 441 THR A C 1
ATOM 3394 O O . THR A 1 441 ? -4.098 -1.219 15.347 1.00 86.94 441 THR A O 1
ATOM 3397 N N . PHE A 1 442 ? -2.700 -2.557 14.233 1.00 79.69 442 PHE A N 1
ATOM 3398 C CA . PHE A 1 442 ? -2.648 -1.728 13.032 1.00 79.69 442 PHE A CA 1
ATOM 3399 C C . PHE A 1 442 ? -2.437 -2.576 11.776 1.00 79.69 442 PHE A C 1
ATOM 3401 O O . PHE A 1 442 ? -2.000 -3.725 11.862 1.00 79.69 442 PHE A O 1
ATOM 3408 N N . ARG A 1 443 ? -2.759 -1.993 10.617 1.00 62.59 443 ARG A N 1
ATOM 3409 C CA . ARG A 1 443 ? -2.676 -2.646 9.305 1.00 62.59 443 ARG A CA 1
ATOM 3410 C C . ARG A 1 443 ? -1.511 -2.158 8.454 1.00 62.59 443 ARG A C 1
ATOM 3412 O O . ARG A 1 443 ? -1.255 -0.932 8.458 1.00 62.59 443 ARG A O 1
#

Foldseek 3Di:
DAFAEEEEQEDCPPCVQLVVVVVVVVNHDYD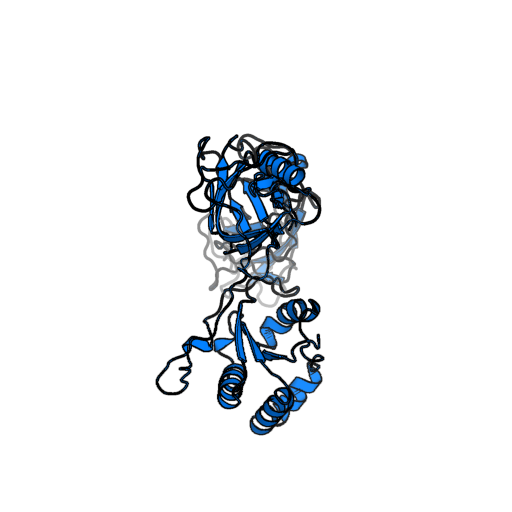DDDPPVNVVVQVVVDDVSLLVVLVVSCPPHQEYEYAFFACSLVDPVSLVNVVVCLVVVHAYAYEYSQLGQRPVPGGGDGHDDNQVVDFRDDPPDTDRHYYHYDDHQAEQAADLPADAFDFSDKDKDDKDKDKAWDPDQVQAKWKAFFQCQLVVQVLLVQQQKFKWKDKDPFPIAGHDNDRVDRIGGPVVWGWAAPDPVGRTTMTIDMITMMMTIGGRDRDQDKGKGKAAWDKTGMWIHRRPDPPPTDIDTGPHMHMYIHDAQAWKDKDFDPDFDQDDADLDPPDDGRDWTKTKIWMDTDQPPRVGDDLVNNPWDWWFKKKAKEWPPPFDADVQQQWGQWDAPVRHGAQKIKWKAWVAPHTHRHPDIDTHPDGTDTSVCPRPITMMIMHMDGNPDRGDDHHTDIDIDMDMGTD

pLDDT: mean 85.82, std 10.15, range [43.44, 98.06]

Secondary structure (DSSP, 8-state):
-PPPBEEEEE-HHHHHHHHHHHHHT-SSB--PPPPHHHHHHHHHT-HHHHHHHHHHHHTT-SEEEEEE-TTGGG-HHHHHHHHHHHHTT-EEEEEE-TTSPBTTTB--PPPPPGGGGS-EEETTEEE--EEE-PPPSEEEE--TTPPTT-EEEEEEPPPEEEEEEES-TTS--EEEE-TTHHHHHHHHHHTTEEEEEEETTSPPB---S-SSSS-EE-TT---EEEETTEEEEEEEEEE-EEEEEEESS--SS-EEEEE--EEEEEEEE-SS-SSS-EEEEESS-EEEEE--S--EEEE--S-----PPPS-TTSPPPPPEEEEEEEEE-TTGGG---GGGG-S-EE-EEEEEEETT---B-TTS-EEEEEBTTS-EEEEEEEEEETTTEE--TTS-EE-SSPPEETTB-SEEEEEEEEEEE-SSPP----B---EEEEEEE-

Sequence (443 aa):
MAKRQIFYSFHFANDVMRVQQVRNMGVVEGNTPVSPNTWEEVKKKGDAAIKTWIDDNMKGKSCVIVLIGTDTHRRPWVNYEIKKAWTDGKGILGIYVHNLNCPNNGKCAKGPNPFDEITFKRGDKVIVPKVYDPRSNEQINLDKTIPVGEVVYETSLPVIPWVCITNIPDRLPYMGSGGYMQTMIKDLASAGLKLVLQINNYPEWTPSSSTTDNRLVLSDVTYAAKSPSDPTMTASGILHGKLKLVMVTPPNKPTRAYIPAMGNLVVLSSGVSTMNVISIGSNSSTTIALIPKCIAKISTPGPINLGKAYAVNHLPLPPPVDFTITADYDESCDGGFRIVDLGNLVVPLQLRFQPEGNQELTPGNQEILLKNNDGTPNGFALGINELGVHPVIFNQWQDSHQPSLTTSKRPLPLRYSAQLTKSGTPLITGEFSQQVTVQVTFR